Protein 1V03 (pdb70)

Foldseek 3Di:
DDFDDPVLFDFQVLDDPLFFEAAEDECLWAAACQPPLQFAAFLQNVQLVPPLVLFVVSDGSNCWLNCLVVVLVLLVLCLLLLGQAYEYEQQQRLQVVLLAVVSDGRVVSLVSVVVSLVSNVVSNYAYAYEHDELGHRVNCCVVPNALLDLVNQVSLLRSLVVVCVSPLVRHQHYAHYEALVCSLQVCDALLSFPVREHDPVRDTDHNPGAQAFRSQSSLVSSLLSLLVNLVVCVVPRNPDRHWYYHEHEFAQEAQLDPDVQSVLLSVLLRLSGVQQRQVCQAQQDRDPLLCVQSPPSHDHDDPVSSVSSHNSGQEYAYAYFYYFYWYAADDDPPDDDRHNSCSSRTDTHQAGPVRDGCAPALADDDRGQHLVSVLVVLVCCVPPRPLHAYENAEYWFWHFCPPPQPPVNVQASPSGLSSVSSNVSSVSVNVVVPRNYRYYHYPHCWQTQPGSNGNRIGTHCWYQDPVPSRDTHGGVSSVVSSVSSVD

Secondary structure (DSSP, 8-state):
-PPPPGGGS--GGGS-TT-EEEEE--HHHH---TT-TTPPPBHHHHHHHH-GGGSTTS--SSSTT-HHHHHHHHHHHHHHHT-SEEEEE--HHHHSTTSSGGG---HHHHHHHHHHHHHHHHTT-EEEEEEESS--BHHHHHHH-GGGSTTHHHHHHHHHHHHHHHHTTT--EEEEEE-HHHHHHHHTTS--STT-B--TTS-SSB--S-TTTHHHHHHHHHHHHHHHHHHHHHHHT-TTT-EEEEEEE--EEEESSSSHHHHHHHHHHHIIIIIHHHHHHHHSS--HHHHHHHGGGSPPPPHHHHHHHTT--SEEEEE---EEEEEE----TT----SGGGGG-EEEESB-TTS-BSS-B-SSSS-B--THHHHHHHHHHHHTS----EEEEE----EE-SS---HHHHH--HHHHHHHHHHHHHHHHHHHTT--EEEEEEE-SB----GGGTTSEE--SEEEEGGGTTEEEE-HHHHHHHHHTT-

Nearest PDB structures (foldseek):
  1v03-assembly1_A-2  TM=1.002E+00  e=3.055E-103  Sorghum bicolor
  1v02-assembly3_E  TM=1.001E+00  e=3.253E-98  Sorghum bicolor
  1v02-assembly1_A  TM=1.002E+00  e=2.982E-97  Sorghum bicolor
  3ais-assembly1_A  TM=9.894E-01  e=2.442E-75  Triticum aestivum
  3aiu-assembly1_A  TM=9.871E-01  e=5.605E-75  Secale cereale

Structure (mmCIF, N/CA/C/O backbone):
data_1V03
#
_entry.id   1V03
#
_cell.length_a   195.490
_cell.length_b   195.490
_cell.length_c   195.490
_cell.angle_alpha   90.00
_cell.angle_beta   90.00
_cell.angle_gamma   90.00
#
_symmetry.space_group_name_H-M   'P 41 3 2'
#
loop_
_entity.id
_entity.type
_entity.pdbx_description
1 polymer DHURRINASE
2 non-polymer beta-D-glucopyranose
3 non-polymer ACETONITRILE
4 non-polymer PHENOL
5 water water
#
loop_
_atom_site.group_PDB
_atom_site.id
_atom_site.type_symbol
_atom_site.label_atom_id
_atom_site.label_alt_id
_atom_site.label_comp_id
_atom_site.label_asym_id
_atom_site.label_entity_id
_atom_site.label_seq_id
_atom_site.pdbx_PDB_ins_code
_atom_site.Cartn_x
_atom_site.Cartn_y
_atom_site.Cartn_z
_atom_site.occupancy
_atom_site.B_iso_or_equiv
_atom_site.auth_seq_id
_atom_site.auth_comp_id
_atom_site.auth_asym_id
_atom_site.auth_atom_id
_atom_site.pdbx_PDB_model_num
ATOM 1 N N . ILE A 1 62 ? 38.724 73.722 86.761 1.00 41.69 11 ILE A N 1
ATOM 2 C CA . ILE A 1 62 ? 39.926 73.017 86.196 1.00 41.87 11 ILE A CA 1
ATOM 3 C C . ILE A 1 62 ? 40.501 73.694 84.940 1.00 38.57 11 ILE A C 1
ATOM 4 O O . ILE A 1 62 ? 39.782 74.074 84.018 1.00 37.54 11 ILE A O 1
ATOM 9 N N . HIS A 1 63 ? 41.813 73.813 84.891 1.00 35.72 12 HIS A N 1
ATOM 10 C CA . HIS A 1 63 ? 42.408 74.559 83.792 1.00 33.69 12 HIS A CA 1
ATOM 11 C C . HIS A 1 63 ? 42.759 73.669 82.614 1.00 30.39 12 HIS A C 1
ATOM 12 O O . HIS A 1 63 ? 43.552 72.738 82.740 1.00 27.40 12 HIS A O 1
ATOM 19 N N . ARG A 1 64 ? 42.105 73.945 81.488 1.00 26.89 13 ARG A N 1
ATOM 20 C CA . ARG A 1 64 ? 42.186 73.124 80.284 1.00 27.81 13 ARG A CA 1
ATOM 21 C C . ARG A 1 64 ? 43.308 73.595 79.351 1.00 26.83 13 ARG A C 1
ATOM 22 O O . ARG A 1 64 ? 43.776 74.722 79.456 1.00 25.82 13 ARG A O 1
ATOM 30 N N . LEU A 1 65 ? 43.751 72.725 78.458 1.00 26.51 14 LEU A N 1
ATOM 31 C CA . LEU A 1 65 ? 44.725 73.128 77.448 1.00 26.43 14 LEU A CA 1
ATOM 32 C C . LEU A 1 65 ? 44.070 74.148 76.504 1.00 26.82 14 LEU A C 1
ATOM 33 O O . LEU A 1 65 ? 42.878 74.077 76.241 1.00 26.46 14 LEU A O 1
ATOM 38 N N . SER A 1 66 ? 44.840 75.102 76.016 1.00 27.30 15 SER A N 1
ATOM 39 C CA . SER A 1 66 ? 44.332 75.997 74.966 1.00 28.69 15 SER A CA 1
ATOM 40 C C . SER A 1 66 ? 43.982 75.200 73.708 1.00 27.83 15 SER A C 1
ATOM 41 O O . SER A 1 66 ? 44.536 74.132 73.480 1.00 27.83 15 SER A O 1
ATOM 44 N N . PRO A 1 67 ? 43.044 75.688 72.896 1.00 27.55 16 PRO A N 1
ATOM 45 C CA . PRO A 1 67 ? 42.544 74.895 71.772 1.00 27.45 16 PRO A CA 1
ATOM 46 C C . PRO A 1 67 ? 43.654 74.416 70.809 1.00 26.39 16 PRO A C 1
ATOM 47 O O . PRO A 1 67 ? 43.559 73.314 70.267 1.00 27.92 16 PRO A O 1
ATOM 51 N N . TRP A 1 68 ? 44.683 75.225 70.613 1.00 26.10 17 TRP A N 1
ATOM 52 C CA . TRP A 1 68 ? 45.741 74.875 69.655 1.00 27.00 17 TRP A CA 1
ATOM 53 C C . TRP A 1 68 ? 46.758 73.913 70.278 1.00 27.74 17 TRP A C 1
ATOM 54 O O . TRP A 1 68 ? 47.611 73.356 69.569 1.00 27.23 17 TRP A O 1
ATOM 65 N N . GLU A 1 69 ? 46.679 73.736 71.593 1.00 27.67 18 GLU A N 1
ATOM 66 C CA . GLU A 1 69 ? 47.516 72.753 72.289 1.00 29.85 18 GLU A CA 1
ATOM 67 C C . GLU A 1 69 ? 46.823 71.387 72.489 1.00 28.44 18 GLU A C 1
ATOM 68 O O . GLU A 1 69 ? 47.410 70.456 73.067 1.00 27.19 18 GLU A O 1
ATOM 74 N N . ILE A 1 70 ? 45.594 71.248 72.007 1.00 26.63 19 ILE A N 1
ATOM 75 C CA . ILE A 1 70 ? 44.846 69.995 72.158 1.00 27.58 19 ILE A CA 1
ATOM 76 C C . ILE A 1 70 ? 45.307 69.059 71.074 1.00 27.35 19 ILE A C 1
ATOM 77 O O . ILE A 1 70 ? 45.300 69.456 69.922 1.00 25.99 19 ILE A O 1
ATOM 82 N N . PRO A 1 71 ? 45.699 67.828 71.407 1.00 27.76 20 PRO A N 1
ATOM 83 C CA . PRO A 1 71 ? 46.241 66.899 70.412 1.00 26.50 20 PRO A CA 1
ATOM 84 C C . PRO A 1 71 ? 45.297 66.591 69.275 1.00 28.09 20 PRO A C 1
ATOM 85 O O . PRO A 1 71 ? 44.086 66.473 69.491 1.00 26.94 20 PRO A O 1
ATOM 89 N N . ARG A 1 72 ? 45.854 66.409 68.077 1.00 27.44 21 ARG A N 1
ATOM 90 C CA . ARG A 1 72 ? 45.068 65.996 66.921 1.00 28.32 21 ARG A CA 1
ATOM 91 C C . ARG A 1 72 ? 45.641 64.667 66.493 1.00 26.95 21 ARG A C 1
ATOM 92 O O . ARG A 1 72 ? 46.801 64.369 66.799 1.00 25.84 21 ARG A O 1
ATOM 100 N N . ARG A 1 73 ? 44.864 63.855 65.789 1.00 26.75 22 ARG A N 1
ATOM 101 C CA . ARG A 1 73 ? 45.329 62.513 65.467 1.00 29.79 22 ARG A CA 1
ATOM 102 C C . ARG A 1 73 ? 46.637 62.503 64.653 1.00 32.73 22 ARG A C 1
ATOM 103 O O . ARG A 1 73 ? 47.497 61.615 64.809 1.00 32.95 22 ARG A O 1
ATOM 111 N N . ASP A 1 74 ? 46.806 63.463 63.767 1.00 34.57 23 ASP A N 1
ATOM 112 C CA . ASP A 1 74 ? 48.023 63.365 62.970 1.00 37.68 23 ASP A CA 1
ATOM 113 C C . ASP A 1 74 ? 49.255 63.975 63.664 1.00 35.03 23 ASP A C 1
ATOM 114 O O . ASP A 1 74 ? 50.301 64.100 63.042 1.00 35.91 23 ASP A O 1
ATOM 119 N N . TRP A 1 75 ? 49.132 64.329 64.955 1.00 30.92 24 TRP A N 1
ATOM 120 C CA . TRP A 1 75 ? 50.319 64.508 65.799 1.00 28.93 24 TRP A CA 1
ATOM 121 C C . TRP A 1 75 ? 51.086 63.186 65.842 1.00 28.21 24 TRP A C 1
ATOM 122 O O . TRP A 1 75 ? 52.296 63.169 66.099 1.00 29.69 24 TRP A O 1
ATOM 133 N N . PHE A 1 76 ? 50.379 62.082 65.607 1.00 27.60 25 PHE A N 1
ATOM 134 C CA . PHE A 1 76 ? 50.938 60.735 65.755 1.00 28.12 25 PHE A CA 1
ATOM 135 C C . PHE A 1 76 ? 51.009 60.070 64.408 1.00 30.72 25 PHE A C 1
ATOM 136 O O . PHE A 1 76 ? 50.170 60.340 63.562 1.00 29.32 25 PHE A O 1
ATOM 144 N N . PRO A 1 77 ? 51.993 59.182 64.231 1.00 33.37 26 PRO A N 1
ATOM 145 C CA . PRO A 1 77 ? 52.165 58.421 62.986 1.00 35.11 26 PRO A CA 1
ATOM 146 C C . PRO A 1 77 ? 50.905 57.741 62.524 1.00 36.92 26 PRO A C 1
ATOM 147 O O . PRO A 1 77 ? 50.084 57.340 63.348 1.00 36.53 26 PRO A O 1
ATOM 151 N N . PRO A 1 78 ? 50.770 57.603 61.203 1.00 38.25 27 PRO A N 1
ATOM 152 C CA . PRO A 1 78 ? 49.660 56.855 60.602 1.00 37.48 27 PRO A CA 1
ATOM 153 C C . PRO A 1 78 ? 49.516 55.465 61.185 1.00 36.57 27 PRO A C 1
ATOM 154 O O . PRO A 1 78 ? 48.385 55.043 61.437 1.00 36.00 27 PRO A O 1
ATOM 158 N N . SER A 1 79 ? 50.624 54.770 61.425 1.00 35.48 28 SER A N 1
ATOM 159 C CA . SER A 1 79 ? 50.545 53.416 61.982 1.00 34.13 28 SER A CA 1
ATOM 160 C C . SER A 1 79 ? 50.295 53.331 63.514 1.00 32.03 28 SER A C 1
ATOM 161 O O . SER A 1 79 ? 50.033 52.254 64.022 1.00 30.98 28 SER A O 1
ATOM 164 N N . PHE A 1 80 ? 50.379 54.449 64.227 1.00 31.29 29 PHE A N 1
ATOM 165 C CA . PHE A 1 80 ? 50.106 54.490 65.680 1.00 29.84 29 PHE A CA 1
ATOM 166 C C . PHE A 1 80 ? 48.735 53.901 66.065 1.00 30.45 29 PHE A C 1
ATOM 167 O O . PHE A 1 80 ? 47.747 54.089 65.342 1.00 31.06 29 PHE A O 1
ATOM 175 N N . LEU A 1 81 ? 48.658 53.188 67.192 1.00 29.59 30 LEU A N 1
ATOM 176 C CA . LEU A 1 81 ? 47.391 52.589 67.605 1.00 29.11 30 LEU A CA 1
ATOM 177 C C . LEU A 1 81 ? 46.728 53.359 68.734 1.00 28.88 30 LEU A C 1
ATOM 178 O O . LEU A 1 81 ? 47.381 53.743 69.704 1.00 27.23 30 LEU A O 1
ATOM 183 N N . PHE A 1 82 ? 45.413 53.556 68.623 1.00 27.35 31 PHE A N 1
ATOM 184 C CA . PHE A 1 82 ? 44.652 54.107 69.731 1.00 26.10 31 PHE A CA 1
ATOM 185 C C . PHE A 1 82 ? 43.643 53.065 70.168 1.00 25.43 31 PHE A C 1
ATOM 186 O O . PHE A 1 82 ? 43.006 52.431 69.338 1.00 26.58 31 PHE A O 1
ATOM 194 N N . GLY A 1 83 ? 43.533 52.828 71.473 1.00 24.24 32 GLY A N 1
ATOM 195 C CA . GLY A 1 83 ? 42.687 51.750 71.974 1.00 22.68 32 GLY A CA 1
ATOM 196 C C . GLY A 1 83 ? 42.205 52.017 73.388 1.00 20.98 32 GLY A C 1
ATOM 197 O O . GLY A 1 83 ? 42.340 53.119 73.897 1.00 22.85 32 GLY A O 1
ATOM 198 N N . ALA A 1 84 ? 41.659 50.999 74.024 1.00 21.76 33 ALA A N 1
ATOM 199 C CA . ALA A 1 84 ? 41.249 51.073 75.415 1.00 21.59 33 ALA A CA 1
ATOM 200 C C . ALA A 1 84 ? 41.480 49.688 75.960 1.00 20.76 33 ALA A C 1
ATOM 201 O O . ALA A 1 84 ? 41.720 48.768 75.206 1.00 22.23 33 ALA A O 1
ATOM 203 N N . ALA A 1 85 ? 41.380 49.540 77.272 1.00 21.81 34 ALA A N 1
ATOM 204 C CA . ALA A 1 85 ? 41.766 48.306 77.914 1.00 21.04 34 ALA A CA 1
ATOM 205 C C . ALA A 1 85 ? 40.816 47.956 79.051 1.00 21.00 34 ALA A C 1
ATOM 206 O O . ALA A 1 85 ? 40.291 48.844 79.707 1.00 21.26 34 ALA A O 1
ATOM 208 N N . THR A 1 86 ? 40.687 46.654 79.326 1.00 21.31 35 THR A N 1
ATOM 209 C CA . THR A 1 86 ? 39.952 46.131 80.478 1.00 21.51 35 THR A CA 1
ATOM 210 C C . THR A 1 86 ? 40.707 44.894 80.984 1.00 22.68 35 THR A C 1
ATOM 211 O O . THR A 1 86 ? 41.748 44.536 80.433 1.00 22.78 35 THR A O 1
ATOM 215 N N . SER A 1 87 ? 40.182 44.264 82.034 1.00 22.53 36 SER A N 1
ATOM 216 C CA . SER A 1 87 ? 40.654 42.955 82.468 1.00 22.84 36 SER A CA 1
ATOM 217 C C . SER A 1 87 ? 39.473 42.054 82.837 1.00 24.05 36 SER A C 1
ATOM 218 O O . SER A 1 87 ? 38.398 42.543 83.226 1.00 23.39 36 SER A O 1
ATOM 221 N N . ALA A 1 88 ? 39.690 40.748 82.753 1.00 23.32 37 ALA A N 1
ATOM 222 C CA . ALA A 1 88 ? 38.621 39.772 82.970 1.00 23.73 37 ALA A CA 1
ATOM 223 C C . ALA A 1 88 ? 37.820 39.939 84.269 1.00 24.09 37 ALA A C 1
ATOM 224 O O . ALA A 1 88 ? 36.597 40.109 84.226 1.00 26.12 37 ALA A O 1
ATOM 226 N N . TYR A 1 89 ? 38.465 39.873 85.420 1.00 22.47 38 TYR A N 1
ATOM 227 C CA . TYR A 1 89 ? 37.698 39.953 86.631 1.00 23.70 38 TYR A CA 1
ATOM 228 C C . TYR A 1 89 ? 36.967 41.309 86.744 1.00 24.38 38 TYR A C 1
ATOM 229 O O . TYR A 1 89 ? 35.881 41.415 87.339 1.00 23.82 38 TYR A O 1
ATOM 238 N N . GLN A 1 90 ? 37.570 42.367 86.209 1.00 23.50 39 GLN A N 1
ATOM 239 C CA . GLN A 1 90 ? 36.984 43.693 86.420 1.00 21.60 39 GLN A CA 1
ATOM 240 C C . GLN A 1 90 ? 35.736 43.935 85.560 1.00 21.71 39 GLN A C 1
ATOM 241 O O . GLN A 1 90 ? 34.962 44.819 85.874 1.00 24.29 39 GLN A O 1
ATOM 247 N N . ILE A 1 91 ? 35.591 43.234 84.438 1.00 22.68 40 ILE A N 1
ATOM 248 C CA . ILE A 1 91 ? 34.428 43.482 83.571 1.00 24.51 40 ILE A CA 1
ATOM 249 C C . ILE A 1 91 ? 33.466 42.298 83.306 1.00 26.55 40 ILE A C 1
ATOM 250 O O . ILE A 1 91 ? 32.278 42.538 83.019 1.00 28.53 40 ILE A O 1
ATOM 255 N N . GLU A 1 92 ? 33.957 41.055 83.369 1.00 25.88 41 GLU A N 1
ATOM 256 C CA . GLU A 1 92 ? 33.232 39.893 82.799 1.00 27.19 41 GLU A CA 1
ATOM 257 C C . GLU A 1 92 ? 31.951 39.513 83.541 1.00 27.46 41 GLU A C 1
ATOM 258 O O . GLU A 1 92 ? 30.922 39.248 82.914 1.00 30.52 41 GLU A O 1
ATOM 264 N N . GLY A 1 93 ? 32.028 39.493 84.867 1.00 28.17 42 GLY A N 1
ATOM 265 C CA . GLY A 1 93 ? 31.005 38.910 85.710 1.00 29.18 42 GLY A CA 1
ATOM 266 C C . GLY A 1 93 ? 30.820 37.437 85.383 1.00 30.56 42 GLY A C 1
ATOM 267 O O . GLY A 1 93 ? 31.766 36.767 84.948 1.00 29.45 42 GLY A O 1
ATOM 268 N N . ALA A 1 94 ? 29.599 36.919 85.565 1.00 29.98 43 ALA A N 1
ATOM 269 C CA . ALA A 1 94 ? 29.352 35.503 85.228 1.00 29.14 43 ALA A CA 1
ATOM 270 C C . ALA A 1 94 ? 30.415 34.650 85.892 1.00 28.09 43 ALA A C 1
ATOM 271 O O . ALA A 1 94 ? 31.055 33.846 85.234 1.00 29.10 43 ALA A O 1
ATOM 273 N N . TRP A 1 95 ? 30.563 34.815 87.204 1.00 30.24 44 TRP A N 1
ATOM 274 C CA . TRP A 1 95 ? 31.712 34.313 87.942 1.00 31.78 44 TRP A CA 1
ATOM 275 C C . TRP A 1 95 ? 31.614 32.814 88.222 1.00 33.89 44 TRP A C 1
ATOM 276 O O . TRP A 1 95 ? 32.636 32.163 88.492 1.00 32.10 44 TRP A O 1
ATOM 287 N N . ASN A 1 96 ? 30.386 32.286 88.163 1.00 34.49 45 ASN A N 1
ATOM 288 C CA . ASN A 1 96 ? 30.102 30.869 88.418 1.00 35.98 45 ASN A CA 1
ATOM 289 C C . ASN A 1 96 ? 29.344 30.232 87.251 1.00 37.35 45 ASN A C 1
ATOM 290 O O . ASN A 1 96 ? 28.629 29.258 87.443 1.00 36.34 45 ASN A O 1
ATOM 295 N N . GLU A 1 97 ? 29.498 30.776 86.044 1.00 38.20 46 GLU A N 1
ATOM 296 C CA . GLU A 1 97 ? 28.709 30.315 84.902 1.00 38.56 46 GLU A CA 1
ATOM 297 C C . GLU A 1 97 ? 29.532 29.555 83.887 1.00 39.20 46 GLU A C 1
ATOM 298 O O . GLU A 1 97 ? 30.750 29.732 83.797 1.00 38.43 46 GLU A O 1
ATOM 304 N N . ASP A 1 98 ? 28.842 28.694 83.140 1.00 38.41 47 ASP A N 1
ATOM 305 C CA . ASP A 1 98 ? 29.413 27.913 82.045 1.00 38.67 47 ASP A CA 1
ATOM 306 C C . ASP A 1 98 ? 30.673 27.125 82.412 1.00 37.75 47 ASP A C 1
ATOM 307 O O . ASP A 1 98 ? 31.580 26.997 81.602 1.00 38.45 47 ASP A O 1
ATOM 312 N N . GLY A 1 99 ? 30.728 26.608 83.632 1.00 36.57 48 GLY A N 1
ATOM 313 C CA . GLY A 1 99 ? 31.841 25.756 84.013 1.00 35.92 48 GLY A CA 1
ATOM 314 C C . GLY A 1 99 ? 33.058 26.461 84.600 1.00 35.49 48 GLY A C 1
ATOM 315 O O . GLY A 1 99 ? 34.007 25.797 85.026 1.00 33.94 48 GLY A O 1
ATOM 316 N N . LYS A 1 100 ? 33.030 27.797 84.652 1.00 34.27 49 LYS A N 1
ATOM 317 C CA . LYS A 1 100 ? 34.156 28.559 85.187 1.00 32.39 49 LYS A CA 1
ATOM 318 C C . LYS A 1 100 ? 34.481 28.257 86.631 1.00 31.65 49 LYS A C 1
ATOM 319 O O . LYS A 1 100 ? 33.602 28.352 87.487 1.00 31.70 49 LYS A O 1
ATOM 325 N N . GLY A 1 101 ? 35.760 27.985 86.932 1.00 29.83 50 GLY A N 1
ATOM 326 C CA . GLY A 1 101 ? 36.181 27.787 88.315 1.00 28.28 50 GLY A CA 1
ATOM 327 C C . GLY A 1 101 ? 36.398 29.096 89.064 1.00 27.48 50 GLY A C 1
ATOM 328 O O . GLY A 1 101 ? 36.481 30.129 88.469 1.00 27.90 50 GLY A O 1
ATOM 329 N N . PRO A 1 102 ? 36.451 29.056 90.380 1.00 27.12 51 PRO A N 1
ATOM 330 C CA . PRO A 1 102 ? 36.666 30.264 91.168 1.00 27.55 51 PRO A CA 1
ATOM 331 C C . PRO A 1 102 ? 38.136 30.752 91.058 1.00 29.14 51 PRO A C 1
ATOM 332 O O . PRO A 1 102 ? 39.054 29.917 90.994 1.00 27.89 51 PRO A O 1
ATOM 336 N N . SER A 1 103 ? 38.353 32.073 91.020 1.00 28.48 52 SER A N 1
ATOM 337 C CA . SER A 1 103 ? 39.706 32.605 91.064 1.00 26.54 52 SER A CA 1
ATOM 338 C C . SER A 1 103 ? 39.941 33.083 92.462 1.00 26.36 52 SER A C 1
ATOM 339 O O . SER A 1 103 ? 39.028 33.092 93.313 1.00 25.74 52 SER A O 1
ATOM 342 N N . THR A 1 104 ? 41.165 33.547 92.714 1.00 24.02 53 THR A N 1
ATOM 343 C CA . THR A 1 104 ? 41.446 34.166 93.988 1.00 21.08 53 THR A CA 1
ATOM 344 C C . THR A 1 104 ? 40.548 35.366 94.220 1.00 20.25 53 THR A C 1
ATOM 345 O O . THR A 1 104 ? 40.282 35.716 95.363 1.00 21.41 53 THR A O 1
ATOM 349 N N . TRP A 1 105 ? 40.149 36.046 93.160 1.00 21.41 54 TRP A N 1
ATOM 350 C CA . TRP A 1 105 ? 39.326 37.259 93.356 1.00 22.88 54 TRP A CA 1
ATOM 351 C C . TRP A 1 105 ? 37.857 36.901 93.783 1.00 22.56 54 TRP A C 1
ATOM 352 O O . TRP A 1 105 ? 37.278 37.495 94.688 1.00 23.80 54 TRP A O 1
ATOM 363 N N . ASP A 1 106 ? 37.289 35.891 93.164 1.00 24.36 55 ASP A N 1
ATOM 364 C CA . ASP A 1 106 ? 36.055 35.280 93.747 1.00 25.77 55 ASP A CA 1
ATOM 365 C C . ASP A 1 106 ? 36.159 34.972 95.232 1.00 26.33 55 ASP A C 1
ATOM 366 O O . ASP A 1 106 ? 35.316 35.400 96.066 1.00 25.29 55 ASP A O 1
ATOM 371 N N . HIS A 1 107 ? 37.223 34.229 95.565 1.00 26.98 56 HIS A N 1
ATOM 372 C CA . HIS A 1 107 ? 37.419 33.723 96.907 1.00 26.79 56 HIS A CA 1
ATOM 373 C C . HIS A 1 107 ? 37.583 34.861 97.874 1.00 26.60 56 HIS A C 1
ATOM 374 O O . HIS A 1 107 ? 37.059 34.849 98.995 1.00 24.79 56 HIS A O 1
ATOM 381 N N . PHE A 1 108 ? 38.336 35.873 97.451 1.00 24.69 57 PHE A N 1
ATOM 382 C CA . PHE A 1 108 ? 38.604 36.995 98.319 1.00 23.96 57 PHE A CA 1
ATOM 383 C C . PHE A 1 108 ? 37.307 37.801 98.574 1.00 23.96 57 PHE A C 1
ATOM 384 O O . PHE A 1 108 ? 36.987 38.175 99.729 1.00 24.89 57 PHE A O 1
ATOM 392 N N . CYS A 1 109 ? 36.578 38.098 97.511 1.00 23.67 58 CYS A N 1
ATOM 393 C CA . CYS A 1 109 ? 35.372 38.915 97.691 1.00 26.39 58 CYS A CA 1
ATOM 394 C C . CYS A 1 109 ? 34.336 38.125 98.491 1.00 25.63 58 CYS A C 1
ATOM 395 O O . CYS A 1 109 ? 33.664 38.668 99.336 1.00 25.26 58 CYS A O 1
ATOM 398 N N . HIS A 1 110 ? 34.242 36.832 98.237 1.00 27.29 59 HIS A N 1
ATOM 399 C CA . HIS A 1 110 ? 33.217 36.037 98.932 1.00 27.19 59 HIS A CA 1
ATOM 400 C C . HIS A 1 110 ? 33.526 35.721 100.407 1.00 30.19 59 HIS A C 1
ATOM 401 O O . HIS A 1 110 ? 32.593 35.515 101.201 1.00 30.69 59 HIS A O 1
ATOM 408 N N . ASN A 1 111 ? 34.811 35.726 100.783 1.00 28.26 60 ASN A N 1
ATOM 409 C CA . ASN A 1 111 ? 35.216 35.445 102.159 1.00 28.54 60 ASN A CA 1
ATOM 410 C C . ASN A 1 111 ? 35.587 36.663 102.981 1.00 28.81 60 ASN A C 1
ATOM 411 O O . ASN A 1 111 ? 35.486 36.665 104.225 1.00 27.86 60 ASN A O 1
ATOM 416 N N . PHE A 1 112 ? 35.993 37.731 102.292 1.00 27.03 61 PHE A N 1
ATOM 417 C CA . PHE A 1 112 ? 36.427 38.935 102.970 1.00 27.40 61 PHE A CA 1
ATOM 418 C C . PHE A 1 112 ? 35.755 40.179 102.391 1.00 29.04 61 PHE A C 1
ATOM 419 O O . PHE A 1 112 ? 36.421 41.147 102.006 1.00 29.07 61 PHE A O 1
ATOM 427 N N . PRO A 1 113 ? 34.421 40.173 102.340 1.00 29.03 62 PRO A N 1
ATOM 428 C CA . PRO A 1 113 ? 33.701 41.291 101.725 1.00 26.28 62 PRO A CA 1
ATOM 429 C C . PRO A 1 113 ? 34.013 42.567 102.447 1.00 26.06 62 PRO A C 1
ATOM 430 O O . PRO A 1 113 ? 34.022 43.641 101.815 1.00 29.70 62 PRO A O 1
ATOM 434 N N . GLU A 1 114 ? 34.265 42.505 103.743 1.00 23.69 63 GLU A N 1
ATOM 435 C CA . GLU A 1 114 ? 34.566 43.713 104.468 1.00 25.11 63 GLU A CA 1
ATOM 436 C C . GLU A 1 114 ? 35.894 44.387 103.985 1.00 24.84 63 GLU A C 1
ATOM 437 O O . GLU A 1 114 ? 36.217 45.494 104.410 1.00 24.64 63 GLU A O 1
ATOM 443 N N . TRP A 1 115 ? 36.650 43.704 103.134 1.00 25.01 64 TRP A N 1
ATOM 444 C CA . TRP A 1 115 ? 37.942 44.266 102.681 1.00 25.92 64 TRP A CA 1
ATOM 445 C C . TRP A 1 115 ? 37.780 44.947 101.329 1.00 26.00 64 TRP A C 1
ATOM 446 O O . TRP A 1 115 ? 38.770 45.365 100.712 1.00 25.34 64 TRP A O 1
ATOM 457 N N . ILE A 1 116 ? 36.524 45.048 100.868 1.00 24.91 65 ILE A N 1
ATOM 458 C CA . ILE A 1 116 ? 36.191 45.880 99.708 1.00 25.94 65 ILE A CA 1
ATOM 459 C C . ILE A 1 116 ? 35.414 47.058 100.274 1.00 27.58 65 ILE A C 1
ATOM 460 O O . ILE A 1 116 ? 34.469 46.856 101.053 1.00 27.44 65 ILE A O 1
ATOM 465 N N . VAL A 1 117 ? 35.793 48.281 99.909 1.00 24.71 66 VAL A N 1
ATOM 466 C CA . VAL A 1 117 ? 35.339 49.433 100.652 1.00 26.57 66 VAL A CA 1
ATOM 467 C C . VAL A 1 117 ? 33.801 49.576 100.668 1.00 26.79 66 VAL A C 1
ATOM 468 O O . VAL A 1 117 ? 33.241 50.067 101.653 1.00 26.73 66 VAL A O 1
ATOM 472 N N . ASP A 1 118 ? 33.144 49.130 99.602 1.00 24.94 67 ASP A N 1
ATOM 473 C CA . ASP A 1 118 ? 31.705 49.223 99.513 1.00 27.34 67 ASP A CA 1
ATOM 474 C C . ASP A 1 118 ? 31.090 47.819 99.559 1.00 27.15 67 ASP A C 1
ATOM 475 O O . ASP A 1 118 ? 29.983 47.616 99.074 1.00 26.65 67 ASP A O 1
ATOM 480 N N . ARG A 1 119 ? 31.844 46.844 100.079 1.00 27.38 68 ARG A N 1
ATOM 481 C CA . ARG A 1 119 ? 31.333 45.497 100.268 1.00 28.35 68 ARG A CA 1
ATOM 482 C C . ARG A 1 119 ? 30.795 44.964 98.972 1.00 28.39 68 ARG A C 1
ATOM 483 O O . ARG A 1 119 ? 29.807 44.234 98.979 1.00 30.57 68 ARG A O 1
ATOM 484 N N . SER A 1 120 ? 31.416 45.315 97.844 1.00 27.50 69 SER A N 1
ATOM 485 C CA . SER A 1 120 ? 30.965 44.806 96.533 1.00 23.98 69 SER A CA 1
ATOM 486 C C . SER A 1 120 ? 31.850 43.728 95.956 1.00 25.02 69 SER A C 1
ATOM 487 O O . SER A 1 120 ? 32.849 43.359 96.568 1.00 26.38 69 SER A O 1
ATOM 490 N N . ASN A 1 121 ? 31.515 43.214 94.773 1.00 23.12 70 ASN A N 1
ATOM 491 C CA . ASN A 1 121 ? 32.356 42.196 94.148 1.00 25.78 70 ASN A CA 1
ATOM 492 C C . ASN A 1 121 ? 32.224 42.195 92.653 1.00 24.34 70 ASN A C 1
ATOM 493 O O . ASN A 1 121 ? 31.463 42.971 92.111 1.00 26.35 70 ASN A O 1
ATOM 498 N N . GLY A 1 122 ? 32.932 41.281 91.992 1.00 23.60 71 GLY A N 1
ATOM 499 C CA . GLY A 1 122 ? 32.858 41.126 90.542 1.00 22.56 71 GLY A CA 1
ATOM 500 C C . GLY A 1 122 ? 31.910 40.006 90.064 1.00 24.93 71 GLY A C 1
ATOM 501 O O . GLY A 1 122 ? 32.055 39.499 88.933 1.00 24.30 71 GLY A O 1
ATOM 502 N N . ASP A 1 123 ? 30.920 39.626 90.891 1.00 25.91 72 ASP A N 1
ATOM 503 C CA . ASP A 1 123 ? 30.000 38.564 90.423 1.00 28.55 72 ASP A CA 1
ATOM 504 C C . ASP A 1 123 ? 29.391 38.913 89.062 1.00 26.53 72 ASP A C 1
ATOM 505 O O . ASP A 1 123 ? 29.236 38.034 88.200 1.00 26.83 72 ASP A O 1
ATOM 510 N N . VAL A 1 124 ? 29.050 40.198 88.877 1.00 25.94 73 VAL A N 1
ATOM 511 C CA . VAL A 1 124 ? 28.484 40.693 87.612 1.00 25.63 73 VAL A CA 1
ATOM 512 C C . VAL A 1 124 ? 29.411 41.693 86.876 1.00 24.78 73 VAL A C 1
ATOM 513 O O . VAL A 1 124 ? 29.565 41.659 85.639 1.00 23.57 73 VAL A O 1
ATOM 517 N N . ALA A 1 125 ? 29.964 42.617 87.659 1.00 26.10 74 ALA A N 1
ATOM 518 C CA . ALA A 1 125 ? 30.895 43.612 87.127 1.00 27.88 74 ALA A CA 1
ATOM 519 C C . ALA A 1 125 ? 30.222 44.407 86.022 1.00 27.22 74 ALA A C 1
ATOM 520 O O . ALA A 1 125 ? 29.196 45.051 86.254 1.00 29.88 74 ALA A O 1
ATOM 522 N N . ALA A 1 126 ? 30.785 44.378 84.822 1.00 27.32 75 ALA A N 1
ATOM 523 C CA . ALA A 1 126 ? 30.187 45.102 83.725 1.00 28.15 75 ALA A CA 1
ATOM 524 C C . ALA A 1 126 ? 29.371 44.144 82.890 1.00 28.79 75 ALA A C 1
ATOM 525 O O . ALA A 1 126 ? 28.953 44.484 81.787 1.00 27.10 75 ALA A O 1
ATOM 527 N N . ASP A 1 127 ? 29.197 42.925 83.401 1.00 30.53 76 ASP A N 1
ATOM 528 C CA . ASP A 1 127 ? 28.387 41.928 82.705 1.00 31.20 76 ASP A CA 1
ATOM 529 C C . ASP A 1 127 ? 28.884 41.688 81.275 1.00 30.61 76 ASP A C 1
ATOM 530 O O . ASP A 1 127 ? 28.116 41.278 80.407 1.00 30.01 76 ASP A O 1
ATOM 535 N N . SER A 1 128 ? 30.182 41.892 81.034 1.00 30.01 77 SER A N 1
ATOM 536 C CA . SER A 1 128 ? 30.772 41.690 79.681 1.00 27.75 77 SER A CA 1
ATOM 537 C C . SER A 1 128 ? 30.832 40.257 79.154 1.00 27.60 77 SER A C 1
ATOM 538 O O . SER A 1 128 ? 31.026 40.030 77.963 1.00 25.71 77 SER A O 1
ATOM 541 N N . TYR A 1 129 ? 30.709 39.267 80.019 1.00 28.97 78 TYR A N 1
ATOM 542 C CA . TYR A 1 129 ? 30.605 37.918 79.481 1.00 31.90 78 TYR A CA 1
ATOM 543 C C . TYR A 1 129 ? 29.340 37.875 78.570 1.00 33.58 78 TYR A C 1
ATOM 544 O O . TYR A 1 129 ? 29.361 37.407 77.418 1.00 32.18 78 TYR A O 1
ATOM 553 N N . HIS A 1 130 ? 28.249 38.435 79.080 1.00 34.06 79 HIS A N 1
ATOM 554 C CA . HIS A 1 130 ? 27.018 38.511 78.283 1.00 36.21 79 HIS A CA 1
ATOM 555 C C . HIS A 1 130 ? 26.950 39.678 77.324 1.00 36.86 79 HIS A C 1
ATOM 556 O O . HIS A 1 130 ? 26.484 39.514 76.203 1.00 38.76 79 HIS A O 1
ATOM 563 N N . MET A 1 131 ? 27.442 40.848 77.745 1.00 36.95 80 MET A N 1
ATOM 564 C CA . MET A 1 131 ? 27.286 42.065 76.937 1.00 36.20 80 MET A CA 1
ATOM 565 C C . MET A 1 131 ? 28.492 42.430 76.065 1.00 36.16 80 MET A C 1
ATOM 566 O O . MET A 1 131 ? 28.656 43.587 75.671 1.00 36.71 80 MET A O 1
ATOM 571 N N . TYR A 1 132 ? 29.341 41.459 75.758 1.00 36.78 81 TYR A N 1
ATOM 572 C CA . TYR A 1 132 ? 30.593 41.755 75.037 1.00 36.02 81 TYR A CA 1
ATOM 573 C C . TYR A 1 132 ? 30.387 42.370 73.663 1.00 35.31 81 TYR A C 1
ATOM 574 O O . TYR A 1 132 ? 31.288 43.014 73.113 1.00 33.43 81 TYR A O 1
ATOM 583 N N . ALA A 1 133 ? 29.216 42.160 73.069 1.00 35.24 82 ALA A N 1
ATOM 584 C CA . ALA A 1 133 ? 28.990 42.684 71.716 1.00 33.77 82 ALA A CA 1
ATOM 585 C C . ALA A 1 133 ? 28.791 44.191 71.804 1.00 32.53 82 ALA A C 1
ATOM 586 O O . ALA A 1 133 ? 29.092 44.940 70.876 1.00 30.72 82 ALA A O 1
ATOM 588 N N . GLU A 1 134 ? 28.277 44.643 72.940 1.00 32.46 83 GLU A N 1
ATOM 589 C CA . GLU A 1 134 ? 28.170 46.078 73.149 1.00 32.60 83 GLU A CA 1
ATOM 590 C C . GLU A 1 134 ? 29.575 46.676 73.333 1.00 32.58 83 GLU A C 1
ATOM 591 O O . GLU A 1 134 ? 29.888 47.717 72.761 1.00 33.35 83 GLU A O 1
ATOM 597 N N . ASP A 1 135 ? 30.420 45.999 74.108 1.00 32.24 84 ASP A N 1
ATOM 598 C CA . ASP A 1 135 ? 31.820 46.421 74.217 1.00 32.62 84 ASP A CA 1
ATOM 599 C C . ASP A 1 135 ? 32.416 46.689 72.821 1.00 29.81 84 ASP A C 1
ATOM 600 O O . ASP A 1 135 ? 32.952 47.759 72.560 1.00 28.63 84 ASP A O 1
ATOM 605 N N . VAL A 1 136 ? 32.276 45.737 71.908 1.00 30.45 85 VAL A N 1
ATOM 606 C CA . VAL A 1 136 ? 32.882 45.872 70.578 1.00 30.17 85 VAL A CA 1
ATOM 607 C C . VAL A 1 136 ? 32.247 46.985 69.762 1.00 31.56 85 VAL A C 1
ATOM 608 O O . VAL A 1 136 ? 32.935 47.715 69.042 1.00 31.83 85 VAL A O 1
ATOM 612 N N . ARG A 1 137 ? 30.928 47.128 69.889 1.00 31.80 86 ARG A N 1
ATOM 613 C CA . ARG A 1 137 ? 30.234 48.212 69.205 1.00 32.81 86 ARG A CA 1
ATOM 614 C C . ARG A 1 137 ? 30.835 49.551 69.616 1.00 31.52 86 ARG A C 1
ATOM 615 O O . ARG A 1 137 ? 31.119 50.404 68.776 1.00 31.24 86 ARG A O 1
ATOM 623 N N . LEU A 1 138 ? 31.019 49.749 70.919 1.00 30.50 87 LEU A N 1
ATOM 624 C CA . LEU A 1 138 ? 31.521 51.032 71.363 1.00 30.33 87 LEU A CA 1
ATOM 625 C C . LEU A 1 138 ? 32.933 51.280 70.816 1.00 29.14 87 LEU A C 1
ATOM 626 O O . LEU A 1 138 ? 33.243 52.378 70.388 1.00 29.44 87 LEU A O 1
ATOM 631 N N . LEU A 1 139 ? 33.775 50.254 70.800 1.00 29.22 88 LEU A N 1
ATOM 632 C CA . LEU A 1 139 ? 35.143 50.422 70.284 1.00 29.62 88 LEU A CA 1
ATOM 633 C C . LEU A 1 139 ? 35.130 50.846 68.818 1.00 31.24 88 LEU A C 1
ATOM 634 O O . LEU A 1 139 ? 35.888 51.736 68.393 1.00 30.66 88 LEU A O 1
ATOM 639 N N . LYS A 1 140 ? 34.256 50.209 68.043 1.00 33.56 89 LYS A N 1
ATOM 640 C CA . LYS A 1 140 ? 34.118 50.548 66.625 1.00 34.73 89 LYS A CA 1
ATOM 641 C C . LYS A 1 140 ? 33.625 51.979 66.421 1.00 34.01 89 LYS A C 1
ATOM 642 O O . LYS A 1 140 ? 34.225 52.741 65.678 1.00 33.16 89 LYS A O 1
ATOM 648 N N . GLU A 1 141 ? 32.546 52.362 67.098 1.00 34.48 90 GLU A N 1
ATOM 649 C CA . GLU A 1 141 ? 32.029 53.725 66.938 1.00 34.61 90 GLU A CA 1
ATOM 650 C C . GLU A 1 141 ? 33.052 54.783 67.319 1.00 34.54 90 GLU A C 1
ATOM 651 O O . GLU A 1 141 ? 33.085 55.879 66.743 1.00 33.14 90 GLU A O 1
ATOM 657 N N . MET A 1 142 ? 33.897 54.467 68.296 1.00 33.47 91 MET A N 1
ATOM 658 C CA . MET A 1 142 ? 34.941 55.414 68.693 1.00 31.91 91 MET A CA 1
ATOM 659 C C . MET A 1 142 ? 36.110 55.460 67.713 1.00 31.91 91 MET A C 1
ATOM 660 O O . MET A 1 142 ? 36.962 56.341 67.795 1.00 32.54 91 MET A O 1
ATOM 665 N N . GLY A 1 143 ? 36.160 54.522 66.781 1.00 32.06 92 GLY A N 1
ATOM 666 C CA . GLY A 1 143 ? 37.254 54.509 65.825 1.00 32.21 92 GLY A CA 1
ATOM 667 C C . GLY A 1 143 ? 38.560 53.925 66.378 1.00 31.74 92 GLY A C 1
ATOM 668 O O . GLY A 1 143 ? 39.619 54.184 65.828 1.00 31.48 92 GLY A O 1
ATOM 669 N N . MET A 1 144 ? 38.487 53.144 67.454 1.00 31.63 93 MET A N 1
ATOM 670 C CA . MET A 1 144 ? 39.685 52.546 68.047 1.00 31.51 93 MET A CA 1
ATOM 671 C C . MET A 1 144 ? 40.339 51.547 67.085 1.00 32.95 93 MET A C 1
ATOM 672 O O . MET A 1 144 ? 39.634 50.809 66.389 1.00 33.08 93 MET A O 1
ATOM 677 N N . ASP A 1 145 ? 41.677 51.512 67.058 1.00 32.19 94 ASP A N 1
ATOM 678 C CA . ASP A 1 145 ? 42.434 50.517 66.280 1.00 32.10 94 ASP A CA 1
ATOM 679 C C . ASP A 1 145 ? 42.623 49.193 66.990 1.00 30.24 94 ASP A C 1
ATOM 680 O O . ASP A 1 145 ? 42.892 48.181 66.353 1.00 29.69 94 ASP A O 1
ATOM 685 N N . ALA A 1 146 ? 42.502 49.180 68.316 1.00 28.53 95 ALA A N 1
ATOM 686 C CA . ALA A 1 146 ? 42.921 48.014 69.061 1.00 26.55 95 ALA A CA 1
ATOM 687 C C . ALA A 1 146 ? 42.227 47.963 70.403 1.00 26.40 95 ALA A C 1
ATOM 688 O O . ALA A 1 146 ? 41.695 48.968 70.883 1.00 25.77 95 ALA A O 1
ATOM 690 N N . TYR A 1 147 ? 42.273 46.799 71.021 1.00 25.42 96 TYR A N 1
ATOM 691 C CA . TYR A 1 147 ? 41.603 46.593 72.277 1.00 26.58 96 TYR A CA 1
ATOM 692 C C . TYR A 1 147 ? 42.429 45.646 73.097 1.00 26.36 96 TYR A C 1
ATOM 693 O O . TYR A 1 147 ? 42.747 44.567 72.628 1.00 28.45 96 TYR A O 1
ATOM 702 N N . ARG A 1 148 ? 42.748 46.031 74.332 1.00 26.17 97 ARG A N 1
ATOM 703 C CA . ARG A 1 148 ? 43.419 45.131 75.260 1.00 26.16 97 ARG A CA 1
ATOM 704 C C . ARG A 1 148 ? 42.406 44.531 76.213 1.00 26.09 97 ARG A C 1
ATOM 705 O O . ARG A 1 148 ? 41.767 45.265 76.967 1.00 26.30 97 ARG A O 1
ATOM 713 N N . PHE A 1 149 ? 42.275 43.209 76.206 1.00 25.48 98 PHE A N 1
ATOM 714 C CA . PHE A 1 149 ? 41.473 42.531 77.201 1.00 26.84 98 PHE A CA 1
ATOM 715 C C . PHE A 1 149 ? 42.274 41.368 77.742 1.00 25.15 98 PHE A C 1
ATOM 716 O O . PHE A 1 149 ? 43.258 40.969 77.134 1.00 27.91 98 PHE A O 1
ATOM 724 N N . SER A 1 150 ? 41.880 40.844 78.889 1.00 26.17 99 SER A N 1
ATOM 725 C CA . SER A 1 150 ? 42.581 39.698 79.457 1.00 26.49 99 SER A CA 1
ATOM 726 C C . SER A 1 150 ? 41.731 38.423 79.427 1.00 27.63 99 SER A C 1
ATOM 727 O O . SER A 1 150 ? 40.492 38.487 79.375 1.00 26.57 99 SER A O 1
ATOM 730 N N . ILE A 1 151 ? 42.413 37.277 79.416 1.00 28.27 100 ILE A N 1
ATOM 731 C CA . ILE A 1 151 ? 41.778 35.960 79.554 1.00 28.94 100 ILE A CA 1
ATOM 732 C C . ILE A 1 151 ? 41.741 35.477 81.005 1.00 29.78 100 ILE A C 1
ATOM 733 O O . ILE A 1 151 ? 42.718 35.601 81.751 1.00 29.04 100 ILE A O 1
ATOM 738 N N . SER A 1 152 ? 40.579 34.962 81.414 1.00 28.73 101 SER A N 1
ATOM 739 C CA . SER A 1 152 ? 40.387 34.430 82.743 1.00 29.76 101 SER A CA 1
ATOM 740 C C . SER A 1 152 ? 40.898 32.997 82.850 1.00 32.21 101 SER A C 1
ATOM 741 O O . SER A 1 152 ? 40.285 32.057 82.327 1.00 32.09 101 SER A O 1
ATOM 744 N N . TRP A 1 153 ? 42.008 32.829 83.555 1.00 31.53 102 TRP A N 1
ATOM 745 C CA . TRP A 1 153 ? 42.624 31.521 83.703 1.00 31.77 102 TRP A CA 1
ATOM 746 C C . TRP A 1 153 ? 41.568 30.456 84.080 1.00 30.24 102 TRP A C 1
ATOM 747 O O . TRP A 1 153 ? 41.408 29.483 83.353 1.00 30.99 102 TRP A O 1
ATOM 758 N N . PRO A 1 154 ? 40.840 30.637 85.182 1.00 30.30 103 PRO A N 1
ATOM 759 C CA . PRO A 1 154 ? 39.880 29.617 85.631 1.00 29.54 103 PRO A CA 1
ATOM 760 C C . PRO A 1 154 ? 38.608 29.535 84.769 1.00 32.42 103 PRO A C 1
ATOM 761 O O . PRO A 1 154 ? 37.818 28.596 84.951 1.00 32.54 103 PRO A O 1
ATOM 765 N N . ARG A 1 155 ? 38.428 30.464 83.826 1.00 33.72 104 ARG A N 1
ATOM 766 C CA . ARG A 1 155 ? 37.368 30.307 82.832 1.00 34.30 104 ARG A CA 1
ATOM 767 C C . ARG A 1 155 ? 37.821 29.349 81.723 1.00 35.38 104 ARG A C 1
ATOM 768 O O . ARG A 1 155 ? 36.991 28.716 81.058 1.00 34.81 104 ARG A O 1
ATOM 776 N N . ILE A 1 156 ? 39.133 29.242 81.520 1.00 34.80 105 ILE A N 1
ATOM 777 C CA . ILE A 1 156 ? 39.670 28.327 80.513 1.00 35.03 105 ILE A CA 1
ATOM 778 C C . ILE A 1 156 ? 40.075 26.955 81.088 1.00 36.20 105 ILE A C 1
ATOM 779 O O . ILE A 1 156 ? 39.934 25.932 80.411 1.00 37.14 105 ILE A O 1
ATOM 784 N N . LEU A 1 157 ? 40.561 26.948 82.330 1.00 36.31 106 LEU A N 1
ATOM 785 C CA . LEU A 1 157 ? 40.957 25.743 83.047 1.00 35.70 106 LEU A CA 1
ATOM 786 C C . LEU A 1 157 ? 40.445 25.858 84.453 1.00 36.36 106 LEU A C 1
ATOM 787 O O . LEU A 1 157 ? 41.164 26.319 85.338 1.00 36.79 106 LEU A O 1
ATOM 792 N N . PRO A 1 158 ? 39.205 25.430 84.669 1.00 35.56 107 PRO A N 1
ATOM 793 C CA . PRO A 1 158 ? 38.515 25.647 85.942 1.00 35.49 107 PRO A CA 1
ATOM 794 C C . PRO A 1 158 ? 39.288 25.154 87.138 1.00 35.71 107 PRO A C 1
ATOM 795 O O . PRO A 1 158 ? 39.145 25.729 88.217 1.00 35.80 107 PRO A O 1
ATOM 799 N N . LYS A 1 159 ? 40.080 24.098 86.968 1.00 37.76 108 LYS A N 1
ATOM 800 C CA . LYS A 1 159 ? 40.889 23.596 88.076 1.00 39.49 108 LYS A CA 1
ATOM 801 C C . LYS A 1 159 ? 42.334 24.137 88.010 1.00 39.48 108 LYS A C 1
ATOM 802 O O . LYS A 1 159 ? 43.175 23.787 88.846 1.00 39.50 108 LYS A O 1
ATOM 808 N N . GLY A 1 160 ? 42.608 24.971 87.009 1.00 39.78 109 GLY A N 1
ATOM 809 C CA . GLY A 1 160 ? 43.909 25.618 86.862 1.00 39.44 109 GLY A CA 1
ATOM 810 C C . GLY A 1 160 ? 44.882 24.821 86.026 1.00 39.69 109 GLY A C 1
ATOM 811 O O . GLY A 1 160 ? 45.838 25.361 85.452 1.00 39.42 109 GLY A O 1
ATOM 812 N N . THR A 1 161 ? 44.633 23.516 85.947 1.00 40.30 110 THR A N 1
ATOM 813 C CA . THR A 1 161 ? 45.558 22.590 85.283 1.00 40.29 110 THR A CA 1
ATOM 814 C C . THR A 1 161 ? 45.016 22.069 83.982 1.00 41.28 110 THR A C 1
ATOM 815 O O . THR A 1 161 ? 43.805 21.999 83.782 1.00 41.08 110 THR A O 1
ATOM 819 N N . LEU A 1 162 ? 45.918 21.684 83.098 1.00 42.17 111 LEU A N 1
ATOM 820 C CA . LEU A 1 162 ? 45.533 20.948 81.916 1.00 44.51 111 LEU A CA 1
ATOM 821 C C . LEU A 1 162 ? 44.755 19.683 82.313 1.00 46.05 111 LEU A C 1
ATOM 822 O O . LEU A 1 162 ? 43.725 19.359 81.717 1.00 47.03 111 LEU A O 1
ATOM 827 N N . ALA A 1 163 ? 45.231 18.982 83.339 1.00 46.37 112 ALA A N 1
ATOM 828 C CA . ALA A 1 163 ? 44.625 17.711 83.734 1.00 46.58 112 ALA A CA 1
ATOM 829 C C . ALA A 1 163 ? 43.189 17.852 84.252 1.00 46.91 112 ALA A C 1
ATOM 830 O O . ALA A 1 163 ? 42.423 16.885 84.276 1.00 46.93 112 ALA A O 1
ATOM 832 N N . GLY A 1 164 ? 42.815 19.045 84.686 1.00 45.20 113 GLY A N 1
ATOM 833 C CA . GLY A 1 164 ? 41.467 19.236 85.183 1.00 43.24 113 GLY A CA 1
ATOM 834 C C . GLY A 1 164 ? 40.489 19.473 84.047 1.00 41.97 113 GLY A C 1
ATOM 835 O O . GLY A 1 164 ? 39.284 19.513 84.277 1.00 42.29 113 GLY A O 1
ATOM 836 N N . GLY A 1 165 ? 41.008 19.649 82.832 1.00 40.92 114 GLY A N 1
ATOM 837 C CA . GLY A 1 165 ? 40.185 19.850 81.654 1.00 40.20 114 GLY A CA 1
ATOM 838 C C . GLY A 1 165 ? 40.082 21.288 81.149 1.00 41.10 114 GLY A C 1
ATOM 839 O O . GLY A 1 165 ? 40.044 22.248 81.939 1.00 40.88 114 GLY A O 1
ATOM 840 N N . ILE A 1 166 ? 40.048 21.427 79.826 1.00 40.05 115 ILE A N 1
ATOM 841 C CA . ILE A 1 166 ? 39.756 22.686 79.165 1.00 41.17 115 ILE A CA 1
ATOM 842 C C . ILE A 1 166 ? 38.241 22.909 79.075 1.00 42.70 115 ILE A C 1
ATOM 843 O O . ILE A 1 166 ? 37.519 22.081 78.505 1.00 42.99 115 ILE A O 1
ATOM 848 N N . ASN A 1 167 ? 37.779 24.035 79.625 1.00 43.14 116 ASN A N 1
ATOM 849 C CA . ASN A 1 167 ? 36.371 24.437 79.604 1.00 43.35 116 ASN A CA 1
ATOM 850 C C . ASN A 1 167 ? 35.993 25.037 78.257 1.00 43.49 116 ASN A C 1
ATOM 851 O O . ASN A 1 167 ? 36.208 26.222 78.031 1.00 42.90 116 ASN A O 1
ATOM 856 N N . GLU A 1 168 ? 35.417 24.230 77.364 1.00 43.33 117 GLU A N 1
ATOM 857 C CA . GLU A 1 168 ? 35.147 24.684 75.992 1.00 44.05 117 GLU A CA 1
ATOM 858 C C . GLU A 1 168 ? 34.194 25.899 75.886 1.00 41.74 117 GLU A C 1
ATOM 859 O O . GLU A 1 168 ? 34.301 26.693 74.952 1.00 40.40 117 GLU A O 1
ATOM 865 N N . LYS A 1 169 ? 33.262 26.032 76.830 1.00 40.73 118 LYS A N 1
ATOM 866 C CA . LYS A 1 169 ? 32.375 27.203 76.866 1.00 40.17 118 LYS A CA 1
ATOM 867 C C . LYS A 1 169 ? 33.212 28.462 77.134 1.00 38.87 118 LYS A C 1
ATOM 868 O O . LYS A 1 169 ? 33.018 29.509 76.493 1.00 37.82 118 LYS A O 1
ATOM 874 N N . GLY A 1 170 ? 34.166 28.339 78.059 1.00 37.98 119 GLY A N 1
ATOM 875 C CA . GLY A 1 170 ? 35.131 29.406 78.295 1.00 37.52 119 GLY A CA 1
ATOM 876 C C . GLY A 1 170 ? 35.851 29.776 77.013 1.00 36.61 119 GLY A C 1
ATOM 877 O O . GLY A 1 170 ? 35.900 30.933 76.644 1.00 36.75 119 GLY A O 1
ATOM 878 N N . VAL A 1 171 ? 36.400 28.782 76.325 1.00 37.27 120 VAL A N 1
ATOM 879 C CA . VAL A 1 171 ? 37.121 29.000 75.075 1.00 37.95 120 VAL A CA 1
ATOM 880 C C . VAL A 1 171 ? 36.245 29.654 74.018 1.00 39.98 120 VAL A C 1
ATOM 881 O O . VAL A 1 171 ? 36.668 30.577 73.317 1.00 40.36 120 VAL A O 1
ATOM 885 N N . GLU A 1 172 ? 35.005 29.190 73.899 1.00 41.64 121 GLU A N 1
ATOM 886 C CA . GLU A 1 172 ? 34.162 29.716 72.835 1.00 42.67 121 GLU A CA 1
ATOM 887 C C . GLU A 1 172 ? 33.878 31.200 73.063 1.00 39.86 121 GLU A C 1
ATOM 888 O O . GLU A 1 172 ? 33.805 31.966 72.109 1.00 38.17 121 GLU A O 1
ATOM 894 N N . TYR A 1 173 ? 33.749 31.591 74.333 1.00 38.33 122 TYR A N 1
ATOM 895 C CA . TYR A 1 173 ? 33.500 32.991 74.693 1.00 36.02 122 TYR A CA 1
ATOM 896 C C . TYR A 1 173 ? 34.547 33.913 74.095 1.00 35.92 122 TYR A C 1
ATOM 897 O O . TYR A 1 173 ? 34.205 34.863 73.369 1.00 36.06 122 TYR A O 1
ATOM 906 N N . TYR A 1 174 ? 35.825 33.646 74.396 1.00 35.15 123 TYR A N 1
ATOM 907 C CA . TYR A 1 174 ? 36.920 34.474 73.864 1.00 33.55 123 TYR A CA 1
ATOM 908 C C . TYR A 1 174 ? 36.987 34.393 72.345 1.00 33.94 123 TYR A C 1
ATOM 909 O O . TYR A 1 174 ? 37.263 35.387 71.657 1.00 33.09 123 TYR A O 1
ATOM 918 N N . ASN A 1 175 ? 36.702 33.215 71.809 1.00 35.96 124 ASN A N 1
ATOM 919 C CA . ASN A 1 175 ? 36.658 33.069 70.346 1.00 37.71 124 ASN A CA 1
ATOM 920 C C . ASN A 1 175 ? 35.619 33.982 69.693 1.00 37.29 124 ASN A C 1
ATOM 921 O O . ASN A 1 175 ? 35.850 34.553 68.632 1.00 37.05 124 ASN A O 1
ATOM 926 N N . LYS A 1 176 ? 34.458 34.119 70.323 1.00 37.97 125 LYS A N 1
ATOM 927 C CA . LYS A 1 176 ? 33.433 34.991 69.748 1.00 38.42 125 LYS A CA 1
ATOM 928 C C . LYS A 1 176 ? 33.906 36.439 69.865 1.00 37.92 125 LYS A C 1
ATOM 929 O O . LYS A 1 176 ? 33.826 37.219 68.902 1.00 38.25 125 LYS A O 1
ATOM 935 N N . LEU A 1 177 ? 34.454 36.778 71.031 1.00 35.96 126 LEU A N 1
ATOM 936 C CA . LEU A 1 177 ? 34.932 38.137 71.251 1.00 34.61 126 LEU A CA 1
ATOM 937 C C . LEU A 1 177 ? 35.976 38.484 70.214 1.00 33.26 126 LEU A C 1
ATOM 938 O O . LEU A 1 177 ? 35.873 39.513 69.558 1.00 33.17 126 LEU A O 1
ATOM 943 N N . ILE A 1 178 ? 36.951 37.600 70.034 1.00 35.11 127 ILE A N 1
ATOM 944 C CA . ILE A 1 178 ? 38.047 37.839 69.087 1.00 35.51 127 ILE A CA 1
ATOM 945 C C . ILE A 1 178 ? 37.527 37.974 67.663 1.00 37.48 127 ILE A C 1
ATOM 946 O O . ILE A 1 178 ? 37.994 38.832 66.897 1.00 39.09 127 ILE A O 1
ATOM 951 N N . ASP A 1 179 ? 36.574 37.116 67.287 1.00 39.80 128 ASP A N 1
ATOM 952 C CA . ASP A 1 179 ? 36.016 37.188 65.920 1.00 40.93 128 ASP A CA 1
ATOM 953 C C . ASP A 1 179 ? 35.310 38.531 65.719 1.00 39.33 128 ASP A C 1
ATOM 954 O O . ASP A 1 179 ? 35.499 39.196 64.707 1.00 38.13 128 ASP A O 1
ATOM 959 N N . LEU A 1 180 ? 34.504 38.931 66.701 1.00 38.93 129 LEU A N 1
ATOM 960 C CA . LEU A 1 180 ? 33.757 40.176 66.582 1.00 38.59 129 LEU A CA 1
ATOM 961 C C . LEU A 1 180 ? 34.691 41.382 66.459 1.00 39.03 129 LEU A C 1
ATOM 962 O O . LEU A 1 180 ? 34.482 42.248 65.603 1.00 39.44 129 LEU A O 1
ATOM 967 N N . LEU A 1 181 ? 35.745 41.439 67.287 1.00 38.06 130 LEU A N 1
ATOM 968 C CA . LEU A 1 181 ? 36.719 42.532 67.162 1.00 36.59 130 LEU A CA 1
ATOM 969 C C . LEU A 1 181 ? 37.311 42.577 65.759 1.00 36.29 130 LEU A C 1
ATOM 970 O O . LEU A 1 181 ? 37.352 43.629 65.119 1.00 36.01 130 LEU A O 1
ATOM 975 N N . LEU A 1 182 ? 37.789 41.440 65.274 1.00 38.12 131 LEU A N 1
ATOM 976 C CA . LEU A 1 182 ? 38.461 41.440 63.976 1.00 40.25 131 LEU A CA 1
ATOM 977 C C . LEU A 1 182 ? 37.494 41.733 62.813 1.00 41.97 131 LEU A C 1
ATOM 978 O O . LEU A 1 182 ? 37.877 42.363 61.837 1.00 40.60 131 LEU A O 1
ATOM 983 N N . GLU A 1 183 ? 36.239 41.294 62.926 1.00 45.01 132 GLU A N 1
ATOM 984 C CA . GLU A 1 183 ? 35.253 41.648 61.895 1.00 48.14 132 GLU A CA 1
ATOM 985 C C . GLU A 1 183 ? 35.123 43.171 61.796 1.00 47.97 132 GLU A C 1
ATOM 986 O O . GLU A 1 183 ? 34.875 43.722 60.722 1.00 47.97 132 GLU A O 1
ATOM 992 N N . ASN A 1 184 ? 35.335 43.854 62.916 1.00 47.00 133 ASN A N 1
ATOM 993 C CA . ASN A 1 184 ? 35.219 45.308 62.950 1.00 45.69 133 ASN A CA 1
ATOM 994 C C . ASN A 1 184 ? 36.520 46.088 62.824 1.00 45.00 133 ASN A C 1
ATOM 995 O O . ASN A 1 184 ? 36.555 47.292 63.088 1.00 45.69 133 ASN A O 1
ATOM 1000 N N . GLY A 1 185 ? 37.591 45.413 62.417 1.00 43.98 134 GLY A N 1
ATOM 1001 C CA . GLY A 1 185 ? 38.872 46.078 62.208 1.00 42.07 134 GLY A CA 1
ATOM 1002 C C . GLY A 1 185 ? 39.614 46.544 63.468 1.00 40.56 134 GLY A C 1
ATOM 1003 O O . GLY A 1 185 ? 40.439 47.459 63.403 1.00 41.07 134 GLY A O 1
ATOM 1004 N N . ILE A 1 186 ? 39.319 45.923 64.606 1.00 38.64 135 ILE A N 1
ATOM 1005 C CA . ILE A 1 186 ? 39.989 46.228 65.872 1.00 36.63 135 ILE A CA 1
ATOM 1006 C C . ILE A 1 186 ? 40.957 45.075 66.211 1.00 36.07 135 ILE A C 1
ATOM 1007 O O . ILE A 1 186 ? 40.537 43.924 66.298 1.00 35.21 135 ILE A O 1
ATOM 1012 N N . GLU A 1 187 ? 42.247 45.392 66.361 1.00 36.09 136 GLU A N 1
ATOM 1013 C CA . GLU A 1 187 ? 43.276 44.389 66.658 1.00 36.45 136 GLU A CA 1
ATOM 1014 C C . GLU A 1 187 ? 43.287 44.034 68.144 1.00 34.76 136 GLU A C 1
ATOM 1015 O O . GLU A 1 187 ? 43.443 44.900 68.979 1.00 35.11 136 GLU A O 1
ATOM 1021 N N . PRO A 1 188 ? 43.109 42.768 68.483 1.00 32.64 137 PRO A N 1
ATOM 1022 C CA . PRO A 1 188 ? 43.145 42.348 69.885 1.00 32.10 137 PRO A CA 1
ATOM 1023 C C . PRO A 1 188 ? 44.577 42.293 70.432 1.00 31.23 137 PRO A C 1
ATOM 1024 O O . PRO A 1 188 ? 45.496 41.828 69.752 1.00 30.64 137 PRO A O 1
ATOM 1028 N N . TYR A 1 189 ? 44.754 42.797 71.646 1.00 29.74 138 TYR A N 1
ATOM 1029 C CA . TYR A 1 189 ? 46.020 42.665 72.352 1.00 28.21 138 TYR A CA 1
ATOM 1030 C C . TYR A 1 189 ? 45.613 41.910 73.571 1.00 27.16 138 TYR A C 1
ATOM 1031 O O . TYR A 1 189 ? 44.858 42.428 74.389 1.00 26.35 138 TYR A O 1
ATOM 1040 N N . ILE A 1 190 ? 46.048 40.666 73.688 1.00 25.89 139 ILE A N 1
ATOM 1041 C CA . ILE A 1 190 ? 45.563 39.864 74.798 1.00 25.78 139 ILE A CA 1
ATOM 1042 C C . ILE A 1 190 ? 46.552 39.741 75.936 1.00 26.07 139 ILE A C 1
ATOM 1043 O O . ILE A 1 190 ? 47.699 39.362 75.730 1.00 26.24 139 ILE A O 1
ATOM 1048 N N . THR A 1 191 ? 46.079 40.042 77.143 1.00 25.45 140 THR A N 1
ATOM 1049 C CA . THR A 1 191 ? 46.824 39.796 78.361 1.00 25.21 140 THR A CA 1
ATOM 1050 C C . THR A 1 191 ? 46.413 38.428 78.879 1.00 26.23 140 THR A C 1
ATOM 1051 O O . THR A 1 191 ? 45.213 38.147 79.031 1.00 26.55 140 THR A O 1
ATOM 1055 N N . ILE A 1 192 ? 47.392 37.579 79.181 1.00 25.59 141 ILE A N 1
ATOM 1056 C CA . ILE A 1 192 ? 47.124 36.213 79.598 1.00 25.21 141 ILE A CA 1
ATOM 1057 C C . ILE A 1 192 ? 46.709 36.167 81.067 1.00 26.23 141 ILE A C 1
ATOM 1058 O O . ILE A 1 192 ? 45.824 35.413 81.453 1.00 27.23 141 ILE A O 1
ATOM 1063 N N . PHE A 1 193 ? 47.320 36.997 81.899 1.00 24.30 142 PHE A N 1
ATOM 1064 C CA . PHE A 1 193 ? 47.029 36.929 83.312 1.00 23.99 142 PHE A CA 1
ATOM 1065 C C . PHE A 1 193 ? 46.892 38.333 83.887 1.00 24.49 142 PHE A C 1
ATOM 1066 O O . PHE A 1 193 ? 47.784 39.172 83.692 1.00 22.87 142 PHE A O 1
ATOM 1074 N N . HIS A 1 194 ? 45.787 38.574 84.606 1.00 22.46 143 HIS A N 1
ATOM 1075 C CA . HIS A 1 194 ? 45.616 39.808 85.347 1.00 22.53 143 HIS A CA 1
ATOM 1076 C C . HIS A 1 194 ? 45.059 39.505 86.744 1.00 24.49 143 HIS A C 1
ATOM 1077 O O . HIS A 1 19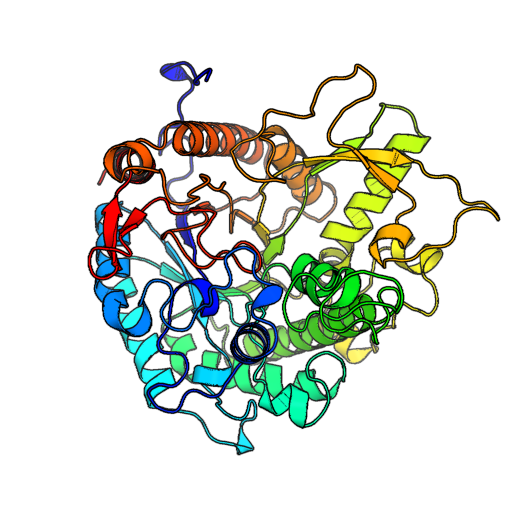4 ? 43.938 39.921 87.078 1.00 24.92 143 HIS A O 1
ATOM 1084 N N . TRP A 1 195 ? 45.841 38.729 87.515 1.00 21.40 144 TRP A N 1
ATOM 1085 C CA . TRP A 1 195 ? 45.751 38.627 88.968 1.00 21.35 144 TRP A CA 1
ATOM 1086 C C . TRP A 1 195 ? 44.692 37.605 89.453 1.00 21.00 144 TRP A C 1
ATOM 1087 O O . TRP A 1 195 ? 44.491 37.428 90.657 1.00 21.87 144 TRP A O 1
ATOM 1098 N N . ASP A 1 196 ? 44.047 36.962 88.508 1.00 21.16 145 ASP A N 1
ATOM 1099 C CA . ASP A 1 196 ? 42.912 36.089 88.814 1.00 26.00 145 ASP A CA 1
ATOM 1100 C C . ASP A 1 196 ? 43.369 34.623 88.757 1.00 25.27 145 ASP A C 1
ATOM 1101 O O . ASP A 1 196 ? 42.981 33.868 87.858 1.00 27.42 145 ASP A O 1
ATOM 1106 N N . THR A 1 197 ? 44.211 34.247 89.716 1.00 25.46 146 THR A N 1
ATOM 1107 C CA . THR A 1 197 ? 44.752 32.895 89.787 1.00 25.53 146 THR A CA 1
ATOM 1108 C C . THR A 1 197 ? 43.611 31.917 90.129 1.00 25.10 146 THR A C 1
ATOM 1109 O O . THR A 1 197 ? 42.853 32.193 91.052 1.00 25.67 146 THR A O 1
ATOM 1113 N N . PRO A 1 198 ? 43.494 30.786 89.435 1.00 26.51 147 PRO A N 1
ATOM 1114 C CA . PRO A 1 198 ? 42.531 29.734 89.853 1.00 26.41 147 PRO A CA 1
ATOM 1115 C C . PRO A 1 198 ? 42.680 29.371 91.312 1.00 27.98 147 PRO A C 1
ATOM 1116 O O . PRO A 1 198 ? 43.799 29.024 91.782 1.00 28.33 147 PRO A O 1
ATOM 1120 N N . GLN A 1 199 ? 41.581 29.486 92.063 1.00 27.12 148 GLN A N 1
ATOM 1121 C CA . GLN A 1 199 ? 41.639 29.200 93.496 1.00 28.16 148 GLN A CA 1
ATOM 1122 C C . GLN A 1 199 ? 42.021 27.751 93.772 1.00 28.41 148 GLN A C 1
ATOM 1123 O O . GLN A 1 199 ? 42.537 27.438 94.862 1.00 28.41 148 GLN A O 1
ATOM 1129 N N . ALA A 1 200 ? 41.792 26.886 92.786 1.00 27.60 149 ALA A N 1
ATOM 1130 C CA . ALA A 1 200 ? 42.126 25.468 92.959 1.00 30.18 149 ALA A CA 1
ATOM 1131 C C . ALA A 1 200 ? 43.660 25.311 93.087 1.00 30.85 149 ALA A C 1
ATOM 1132 O O . ALA A 1 200 ? 44.148 24.452 93.830 1.00 31.51 149 ALA A O 1
ATOM 1134 N N . LEU A 1 201 ? 44.415 26.155 92.379 1.00 30.63 150 LEU A N 1
ATOM 1135 C CA . LEU A 1 201 ? 45.881 26.121 92.507 1.00 29.68 150 LEU A CA 1
ATOM 1136 C C . LEU A 1 201 ? 46.336 26.621 93.864 1.00 30.34 150 LEU A C 1
ATOM 1137 O O . LEU A 1 201 ? 47.339 26.149 94.417 1.00 32.27 150 LEU A O 1
ATOM 1142 N N . VAL A 1 202 ? 45.608 27.571 94.423 1.00 28.77 151 VAL A N 1
ATOM 1143 C CA . VAL A 1 202 ? 45.876 27.998 95.774 1.00 29.33 151 VAL A CA 1
ATOM 1144 C C . VAL A 1 202 ? 45.572 26.869 96.777 1.00 32.23 151 VAL A C 1
ATOM 1145 O O . VAL A 1 202 ? 46.330 26.647 97.750 1.00 32.64 151 VAL A O 1
ATOM 1149 N N . GLU A 1 203 ? 44.446 26.183 96.564 1.00 33.71 152 GLU A N 1
ATOM 1150 C CA . GLU A 1 203 ? 44.098 25.007 97.384 1.00 35.02 152 GLU A CA 1
ATOM 1151 C C . GLU A 1 203 ? 45.231 23.960 97.291 1.00 33.69 152 GLU A C 1
ATOM 1152 O O . GLU A 1 203 ? 45.715 23.499 98.300 1.00 34.63 152 GLU A O 1
ATOM 1158 N N . ALA A 1 204 ? 45.635 23.617 96.071 1.00 32.92 153 ALA A N 1
ATOM 1159 C CA . ALA A 1 204 ? 46.646 22.586 95.827 1.00 33.97 153 ALA A CA 1
ATOM 1160 C C . ALA A 1 204 ? 48.043 22.923 96.365 1.00 34.61 153 ALA A C 1
ATOM 1161 O O . ALA A 1 204 ? 48.728 22.033 96.894 1.00 34.01 153 ALA A O 1
ATOM 1163 N N . TYR A 1 205 ? 48.478 24.183 96.235 1.00 32.67 154 TYR A N 1
ATOM 1164 C CA . TYR A 1 205 ? 49.862 24.512 96.610 1.00 31.82 154 TYR A CA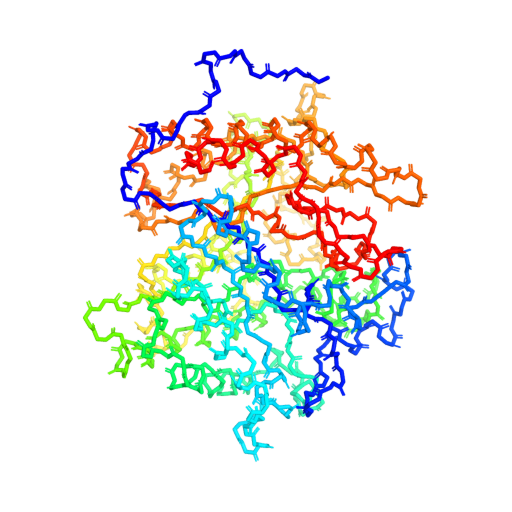 1
ATOM 1165 C C . TYR A 1 205 ? 50.206 25.981 96.937 1.00 32.11 154 TYR A C 1
ATOM 1166 O O . TYR A 1 205 ? 51.378 26.326 97.113 1.00 31.98 154 TYR A O 1
ATOM 1175 N N . GLY A 1 206 ? 49.194 26.835 97.067 1.00 30.68 155 GLY A N 1
ATOM 1176 C CA . GLY A 1 206 ? 49.438 28.233 97.387 1.00 29.62 155 GLY A CA 1
ATOM 1177 C C . GLY A 1 206 ? 49.658 29.115 96.166 1.00 27.84 155 GLY A C 1
ATOM 1178 O O . GLY A 1 206 ? 50.084 30.279 96.292 1.00 28.01 155 GLY A O 1
ATOM 1179 N N . GLY A 1 207 ? 49.328 28.580 94.996 1.00 27.49 156 GLY A N 1
ATOM 1180 C CA . GLY A 1 207 ? 49.385 29.316 93.748 1.00 26.93 156 GLY A CA 1
ATOM 1181 C C . GLY A 1 207 ? 50.788 29.858 93.505 1.00 29.10 156 GLY A C 1
ATOM 1182 O O . GLY A 1 207 ? 51.774 29.091 93.528 1.00 27.46 156 GLY A O 1
ATOM 1183 N N . PHE A 1 208 ? 50.888 31.178 93.295 1.00 26.39 157 PHE A N 1
ATOM 1184 C CA . PHE A 1 208 ? 52.163 31.798 92.941 1.00 25.80 157 PHE A CA 1
ATOM 1185 C C . PHE A 1 208 ? 53.220 31.696 94.048 1.00 25.21 157 PHE A C 1
ATOM 1186 O O . PHE A 1 208 ? 54.376 32.023 93.821 1.00 26.21 157 PHE A O 1
ATOM 1194 N N . LEU A 1 209 ? 52.833 31.261 95.239 1.00 24.90 158 LEU A N 1
ATOM 1195 C CA . LEU A 1 209 ? 53.795 31.110 96.296 1.00 25.11 158 LEU A CA 1
ATOM 1196 C C . LEU A 1 209 ? 54.660 29.837 96.092 1.00 24.66 158 LEU A C 1
ATOM 1197 O O . LEU A 1 209 ? 55.567 29.595 96.852 1.00 24.55 158 LEU A O 1
ATOM 1202 N N . ASP A 1 210 ? 54.404 29.073 95.043 1.00 24.99 159 ASP A N 1
ATOM 1203 C CA . ASP A 1 210 ? 55.115 27.809 94.860 1.00 25.79 159 ASP A CA 1
ATOM 1204 C C . ASP A 1 210 ? 55.505 27.699 93.433 1.00 25.86 159 ASP A C 1
ATOM 1205 O O . ASP A 1 210 ? 54.733 28.082 92.559 1.00 26.10 159 ASP A O 1
ATOM 1210 N N . GLU A 1 211 ? 56.693 27.152 93.169 1.00 24.17 160 GLU A N 1
ATOM 1211 C CA . GLU A 1 211 ? 57.152 27.068 91.803 1.00 25.37 160 GLU A CA 1
ATOM 1212 C C . GLU A 1 211 ? 56.288 26.160 90.981 1.00 24.61 160 GLU A C 1
ATOM 1213 O O . GLU A 1 211 ? 56.380 26.172 89.755 1.00 23.08 160 GLU A O 1
ATOM 1219 N N . ARG A 1 212 ? 55.435 25.363 91.627 1.00 27.26 161 ARG A N 1
ATOM 1220 C CA . ARG A 1 212 ? 54.473 24.573 90.835 1.00 29.75 161 ARG A CA 1
ATOM 1221 C C . ARG A 1 212 ? 53.605 25.446 89.906 1.00 29.04 161 ARG A C 1
ATOM 1222 O O . ARG A 1 212 ? 53.114 24.980 88.865 1.00 27.48 161 ARG A O 1
ATOM 1230 N N . ILE A 1 213 ? 53.446 26.727 90.253 1.00 27.94 162 ILE A N 1
ATOM 1231 C CA . ILE A 1 213 ? 52.661 27.636 89.397 1.00 25.17 162 ILE A CA 1
ATOM 1232 C C . ILE A 1 213 ? 53.195 27.715 87.988 1.00 26.03 162 ILE A C 1
ATOM 1233 O O . ILE A 1 213 ? 52.439 27.920 87.018 1.00 24.76 162 ILE A O 1
ATOM 1238 N N . ILE A 1 214 ? 54.510 27.538 87.833 1.00 25.31 163 ILE A N 1
ATOM 1239 C CA . ILE A 1 214 ? 55.116 27.802 86.540 1.00 25.91 163 ILE A CA 1
ATOM 1240 C C . ILE A 1 214 ? 54.613 26.903 85.412 1.00 28.14 163 ILE A C 1
ATOM 1241 O O . ILE A 1 214 ? 54.330 27.366 84.300 1.00 29.47 163 ILE A O 1
ATOM 1246 N N . LYS A 1 215 ? 54.549 25.609 85.679 1.00 30.85 164 LYS A N 1
ATOM 1247 C CA . LYS A 1 215 ? 54.047 24.638 84.709 1.00 32.14 164 LYS A CA 1
ATOM 1248 C C . LYS A 1 215 ? 52.553 24.871 84.405 1.00 30.10 164 LYS A C 1
ATOM 1249 O O . LYS A 1 215 ? 52.133 24.793 83.263 1.00 30.82 164 LYS A O 1
ATOM 1255 N N . ASP A 1 216 ? 51.755 25.143 85.430 1.00 30.00 165 ASP A N 1
ATOM 1256 C CA . ASP A 1 216 ? 50.312 25.371 85.204 1.00 30.09 165 ASP A CA 1
ATOM 1257 C C . ASP A 1 216 ? 50.112 26.635 84.363 1.00 30.16 165 ASP A C 1
ATOM 1258 O O . ASP A 1 216 ? 49.387 26.628 83.356 1.00 31.23 165 ASP A O 1
ATOM 1263 N N . TYR A 1 217 ? 50.831 27.705 84.712 1.00 29.63 166 TYR A N 1
ATOM 1264 C CA . TYR A 1 217 ? 50.751 28.918 83.902 1.00 27.67 166 TYR A CA 1
ATOM 1265 C C . TYR A 1 217 ? 51.147 28.668 82.473 1.00 27.74 166 TYR A C 1
ATOM 1266 O O . TYR A 1 217 ? 50.457 29.123 81.559 1.00 28.73 166 TYR A O 1
ATOM 1275 N N . THR A 1 218 ? 52.262 27.972 82.234 1.00 28.16 167 THR A N 1
ATOM 1276 C CA . THR A 1 218 ? 52.680 27.783 80.851 1.00 28.09 167 THR A CA 1
ATOM 1277 C C . THR A 1 218 ? 51.725 26.838 80.102 1.00 29.79 167 THR A C 1
ATOM 1278 O O . THR A 1 218 ? 51.496 27.010 78.918 1.00 30.17 167 THR A O 1
ATOM 1282 N N . ASP A 1 219 ? 51.183 25.843 80.787 1.00 30.32 168 ASP A N 1
ATOM 1283 C CA . ASP A 1 219 ? 50.093 25.045 80.192 1.00 33.01 168 ASP A CA 1
ATOM 1284 C C . ASP A 1 219 ? 48.914 25.944 79.763 1.00 32.89 168 ASP A C 1
ATOM 1285 O O . ASP A 1 219 ? 48.421 25.864 78.631 1.00 34.28 168 ASP A O 1
ATOM 1290 N N . PHE A 1 220 ? 48.475 26.810 80.676 1.00 33.13 169 PHE A N 1
ATOM 1291 C CA . PHE A 1 220 ? 47.405 27.765 80.381 1.00 32.04 169 PHE A CA 1
ATOM 1292 C C . PHE A 1 220 ? 47.768 28.631 79.188 1.00 32.52 169 PHE A C 1
ATOM 1293 O O . PHE A 1 220 ? 46.988 28.752 78.253 1.00 33.53 169 PHE A O 1
ATOM 1301 N N . ALA A 1 221 ? 48.974 29.206 79.187 1.00 32.33 170 ALA A N 1
ATOM 1302 C CA . ALA A 1 221 ? 49.399 30.047 78.076 1.00 32.70 170 ALA A CA 1
ATOM 1303 C C . ALA A 1 221 ? 49.362 29.265 76.777 1.00 33.35 170 ALA A C 1
ATOM 1304 O O . ALA A 1 221 ? 48.977 29.780 75.727 1.00 32.69 170 ALA A O 1
ATOM 1306 N N . LYS A 1 222 ? 49.802 28.020 76.846 1.00 35.47 171 LYS A N 1
ATOM 1307 C CA . LYS A 1 222 ? 49.801 27.149 75.676 1.00 38.39 171 LYS A CA 1
ATOM 1308 C C . LYS A 1 222 ? 48.391 26.935 75.103 1.00 36.56 171 LYS A C 1
ATOM 1309 O O . LYS A 1 222 ? 48.185 27.041 73.898 1.00 36.99 171 LYS A O 1
ATOM 1315 N N . VAL A 1 223 ? 47.430 26.627 75.969 1.00 36.95 172 VAL A N 1
ATOM 1316 C CA . VAL A 1 223 ? 46.042 26.505 75.526 1.00 36.55 172 VAL A CA 1
ATOM 1317 C C . VAL A 1 223 ? 45.668 27.793 74.814 1.00 37.12 172 VAL A C 1
ATOM 1318 O O . VAL A 1 223 ? 45.239 27.751 73.655 1.00 38.07 172 VAL A O 1
ATOM 1322 N N . CYS A 1 224 ? 45.884 28.945 75.471 1.00 35.49 173 CYS A N 1
ATOM 1323 C CA . CYS A 1 224 ? 45.582 30.233 74.826 1.00 34.21 173 CYS A CA 1
ATOM 1324 C C . CYS A 1 224 ? 46.222 30.344 73.461 1.00 33.85 173 CYS A C 1
ATOM 1325 O O . CYS A 1 224 ? 45.553 30.731 72.516 1.00 33.60 173 CYS A O 1
ATOM 1328 N N . PHE A 1 225 ? 47.515 30.036 73.339 1.00 34.38 174 PHE A N 1
ATOM 1329 C CA . PHE A 1 225 ? 48.188 30.182 72.040 1.00 34.67 174 PHE A CA 1
ATOM 1330 C C . PHE A 1 225 ? 47.592 29.242 70.987 1.00 36.99 174 PHE A C 1
ATOM 1331 O O . PHE A 1 225 ? 47.478 29.602 69.805 1.00 36.99 174 PHE A O 1
ATOM 1339 N N . GLU A 1 226 ? 47.254 28.027 71.414 1.00 38.35 175 GLU A N 1
ATOM 1340 C CA . GLU A 1 226 ? 46.694 27.031 70.502 1.00 41.01 175 GLU A CA 1
ATOM 1341 C C . GLU A 1 226 ? 45.291 27.456 70.026 1.00 40.43 175 GLU A C 1
ATOM 1342 O O . GLU A 1 226 ? 45.009 27.452 68.830 1.00 39.35 175 GLU A O 1
ATOM 1348 N N . LYS A 1 227 ? 44.437 27.864 70.965 1.00 40.73 176 LYS A N 1
ATOM 1349 C CA . LYS A 1 227 ? 43.044 28.191 70.646 1.00 40.40 176 LYS A CA 1
ATOM 1350 C C . LYS A 1 227 ? 42.920 29.516 69.906 1.00 39.88 176 LYS A C 1
ATOM 1351 O O . LYS A 1 227 ? 42.100 29.646 69.001 1.00 39.42 176 LYS A O 1
ATOM 1357 N N . PHE A 1 228 ? 43.734 30.504 70.276 1.00 38.08 177 PHE A N 1
ATOM 1358 C CA . PHE A 1 228 ? 43.561 31.847 69.722 1.00 37.43 177 PHE A CA 1
ATOM 1359 C C . PHE A 1 228 ? 44.693 32.382 68.865 1.00 36.82 177 PHE A C 1
ATOM 1360 O O . PHE A 1 228 ? 44.525 33.384 68.182 1.00 37.36 177 PHE A O 1
ATOM 1368 N N . GLY A 1 229 ? 45.850 31.734 68.909 1.00 37.65 178 GLY A N 1
ATOM 1369 C CA . GLY A 1 229 ? 47.053 32.296 68.310 1.00 37.48 178 GLY A CA 1
ATOM 1370 C C . GLY A 1 229 ? 47.022 32.469 66.810 1.00 38.60 178 GLY A C 1
ATOM 1371 O O . GLY A 1 229 ? 47.718 33.317 66.241 1.00 37.93 178 GLY A O 1
ATOM 1372 N N . LYS A 1 230 ? 46.202 31.678 66.138 1.00 41.17 179 LYS A N 1
ATOM 1373 C CA . LYS A 1 230 ? 46.087 31.844 64.698 1.00 43.70 179 LYS A CA 1
ATOM 1374 C C . LYS A 1 230 ? 45.505 33.221 64.352 1.00 43.40 179 LYS A C 1
ATOM 1375 O O . LYS A 1 230 ? 45.925 33.850 63.381 1.00 43.06 179 LYS A O 1
ATOM 1381 N N . THR A 1 231 ? 44.548 33.697 65.146 1.00 43.84 180 THR A N 1
ATOM 1382 C CA . THR A 1 231 ? 43.959 35.015 64.868 1.00 44.87 180 THR A CA 1
ATOM 1383 C C . THR A 1 231 ? 44.567 36.182 65.677 1.00 42.83 180 THR A C 1
ATOM 1384 O O . THR A 1 231 ? 44.589 37.324 65.211 1.00 42.83 180 THR A O 1
ATOM 1388 N N . VAL A 1 232 ? 45.087 35.886 66.866 1.00 40.02 181 VAL A N 1
ATOM 1389 C CA . VAL A 1 232 ? 45.682 36.913 67.720 1.00 37.32 181 VAL A CA 1
ATOM 1390 C C . VAL A 1 232 ? 47.219 36.888 67.667 1.00 36.65 181 VAL A C 1
ATOM 1391 O O . VAL A 1 232 ? 47.828 35.871 68.007 1.00 35.67 181 VAL A O 1
ATOM 1395 N N . LYS A 1 233 ? 47.828 38.008 67.264 1.00 36.40 182 LYS A N 1
ATOM 1396 C CA . LYS A 1 233 ? 49.292 38.112 67.092 1.00 37.28 182 LYS A CA 1
ATOM 1397 C C . LYS A 1 233 ? 49.993 39.010 68.124 1.00 35.15 182 LYS A C 1
ATOM 1398 O O . LYS A 1 233 ? 51.161 39.366 67.940 1.00 34.06 182 LYS A O 1
ATOM 1404 N N . ASN A 1 234 ? 49.276 39.418 69.168 1.00 33.28 183 ASN A N 1
ATOM 1405 C CA . ASN A 1 234 ? 49.833 40.357 70.134 1.00 32.11 183 ASN A CA 1
ATOM 1406 C C . ASN A 1 234 ? 49.518 39.886 71.535 1.00 31.46 183 ASN A C 1
ATOM 1407 O O . ASN A 1 234 ? 48.347 39.833 71.940 1.00 30.29 183 ASN A O 1
ATOM 1412 N N . TRP A 1 235 ? 50.563 39.492 72.262 1.00 28.57 184 TRP A N 1
ATOM 1413 C CA . TRP A 1 235 ? 50.368 38.836 73.532 1.00 27.58 184 TRP A CA 1
ATOM 1414 C C . TRP A 1 235 ? 51.152 39.523 74.633 1.00 26.75 184 TRP A C 1
ATOM 1415 O O . TRP A 1 235 ? 52.291 39.970 74.414 1.00 24.76 184 TRP A O 1
ATOM 1426 N N . LEU A 1 236 ? 50.554 39.557 75.826 1.00 25.41 185 LEU A N 1
ATOM 1427 C CA . LEU A 1 236 ? 51.232 40.068 77.020 1.00 25.06 185 LEU A CA 1
ATOM 1428 C C . LEU A 1 236 ? 51.069 39.039 78.113 1.00 24.41 185 LEU A C 1
ATOM 1429 O O . LEU A 1 236 ? 49.941 38.693 78.507 1.00 23.46 185 LEU A O 1
ATOM 1434 N N . THR A 1 237 ? 52.181 38.572 78.662 1.00 23.23 186 THR A N 1
ATOM 1435 C CA . THR A 1 237 ? 52.100 37.485 79.623 1.00 22.92 186 THR A CA 1
ATOM 1436 C C . THR A 1 237 ? 51.493 37.912 80.946 1.00 24.27 186 THR A C 1
ATOM 1437 O O . THR A 1 237 ? 50.686 37.187 81.521 1.00 24.24 186 THR A O 1
ATOM 1441 N N . PHE A 1 238 ? 51.939 39.063 81.445 1.00 22.98 187 PHE A N 1
ATOM 1442 C CA . PHE A 1 238 ? 51.560 39.546 82.750 1.00 23.49 187 PHE A CA 1
ATOM 1443 C C . PHE A 1 238 ? 51.279 41.037 82.646 1.00 24.08 187 PHE A C 1
ATOM 1444 O O . PHE A 1 238 ? 51.819 41.706 81.770 1.00 24.18 187 PHE A O 1
ATOM 1452 N N . ASN A 1 239 ? 50.426 41.527 83.536 1.00 23.73 188 ASN A N 1
ATOM 1453 C CA . ASN A 1 239 ? 50.062 42.933 83.572 1.00 22.90 188 ASN A CA 1
ATOM 1454 C C . ASN A 1 239 ? 50.235 43.413 84.984 1.00 21.03 188 ASN A C 1
ATOM 1455 O O . ASN A 1 239 ? 49.748 42.775 85.926 1.00 19.48 188 ASN A O 1
ATOM 1460 N N . ASP A 1 240 ? 50.985 44.512 85.152 1.00 18.96 189 ASP A N 1
ATOM 1461 C CA . ASP A 1 240 ? 51.334 45.049 86.481 1.00 21.53 189 ASP A CA 1
ATOM 1462 C C . ASP A 1 240 ? 51.869 44.012 87.464 1.00 20.50 189 ASP A C 1
ATOM 1463 O O . ASP A 1 240 ? 51.385 43.919 88.599 1.00 19.93 189 ASP A O 1
ATOM 1468 N N . PRO A 1 241 ? 52.905 43.283 87.088 1.00 20.98 190 PRO A N 1
ATOM 1469 C CA . PRO A 1 241 ? 53.480 42.316 88.018 1.00 18.71 190 PRO A CA 1
ATOM 1470 C C . PRO A 1 241 ? 53.941 42.995 89.304 1.00 17.95 190 PRO A C 1
ATOM 1471 O O . PRO A 1 241 ? 53.780 42.389 90.373 1.00 18.33 190 PRO A O 1
ATOM 1475 N N . GLU A 1 242 ? 54.383 44.266 89.267 1.00 15.76 191 GLU A N 1
ATOM 1476 C CA . GLU A 1 242 ? 54.768 44.894 90.510 1.00 16.56 191 GLU A CA 1
ATOM 1477 C C . GLU A 1 242 ? 53.550 45.082 91.426 1.00 17.75 191 GLU A C 1
ATOM 1478 O O . GLU A 1 242 ? 53.631 44.888 92.641 1.00 17.23 191 GLU A O 1
ATOM 1484 N N . THR A 1 243 ? 52.430 45.519 90.860 1.00 17.04 192 THR A N 1
ATOM 1485 C CA . THR A 1 243 ? 51.271 45.743 91.745 1.00 17.78 192 THR A CA 1
ATOM 1486 C C . THR A 1 243 ? 50.858 44.378 92.282 1.00 16.03 192 THR A C 1
ATOM 1487 O O . THR A 1 243 ? 50.596 44.201 93.452 1.00 19.12 192 THR A O 1
ATOM 1491 N N . PHE A 1 244 ? 50.799 43.421 91.396 1.00 17.09 193 PHE A N 1
ATOM 1492 C CA . PHE A 1 244 ? 50.412 42.073 91.779 1.00 18.40 193 PHE A CA 1
ATOM 1493 C C . PHE A 1 244 ? 51.231 41.592 92.971 1.00 19.25 193 PHE A C 1
ATOM 1494 O O . PHE A 1 244 ? 50.660 41.072 93.940 1.00 19.49 193 PHE A O 1
ATOM 1502 N N . CYS A 1 245 ? 52.566 41.757 92.929 1.00 17.69 194 CYS A N 1
ATOM 1503 C CA . CYS A 1 245 ? 53.410 41.245 94.010 1.00 16.22 194 CYS A CA 1
ATOM 1504 C C . CYS A 1 245 ? 53.365 42.089 95.248 1.00 17.19 194 CYS A C 1
ATOM 1505 O O . CYS A 1 245 ? 53.155 41.574 96.358 1.00 19.12 194 CYS A O 1
ATOM 1508 N N . SER A 1 246 ? 53.566 43.406 95.109 1.00 16.54 195 SER A N 1
ATOM 1509 C CA . SER A 1 246 ? 53.687 44.215 96.307 1.00 15.21 195 SER A CA 1
ATOM 1510 C C . SER A 1 246 ? 52.347 44.404 97.045 1.00 16.78 195 SER A C 1
ATOM 1511 O O . SER A 1 246 ? 52.301 44.607 98.262 1.00 17.42 195 SER A O 1
ATOM 1514 N N . VAL A 1 247 ? 51.269 44.398 96.297 1.00 17.44 196 VAL A N 1
ATOM 1515 C CA . VAL A 1 247 ? 49.985 44.846 96.864 1.00 18.75 196 VAL A CA 1
ATOM 1516 C C . VAL A 1 247 ? 49.137 43.601 97.223 1.00 18.24 196 VAL A C 1
ATOM 1517 O O . VAL A 1 247 ? 48.346 43.643 98.156 1.00 21.96 196 VAL A O 1
ATOM 1521 N N . SER A 1 248 ? 49.330 42.491 96.538 1.00 18.59 197 SER A N 1
ATOM 1522 C CA . SER A 1 248 ? 48.554 41.288 96.895 1.00 18.87 197 SER A CA 1
ATOM 1523 C C . SER A 1 248 ? 49.251 40.491 98.000 1.00 21.80 197 SER A C 1
ATOM 1524 O O . SER A 1 248 ? 48.581 39.753 98.769 1.00 21.68 197 SER A O 1
ATOM 1527 N N . TYR A 1 249 ? 50.582 40.641 98.093 1.00 20.49 198 TYR A N 1
ATOM 1528 C CA . TYR A 1 249 ? 51.378 39.854 99.044 1.00 19.79 198 TYR A CA 1
ATOM 1529 C C . TYR A 1 249 ? 52.213 40.691 99.975 1.00 19.27 198 TYR A C 1
ATOM 1530 O O . TYR A 1 249 ? 52.846 40.179 100.919 1.00 19.17 198 TYR A O 1
ATOM 1539 N N . GLY A 1 250 ? 52.204 41.997 99.748 1.00 18.06 199 GLY A N 1
ATOM 1540 C CA . GLY A 1 250 ? 52.951 42.882 100.604 1.00 17.54 199 GLY A CA 1
ATOM 1541 C C . GLY A 1 250 ? 52.043 43.716 101.489 1.00 19.67 199 GLY A C 1
ATOM 1542 O O . GLY A 1 250 ? 52.045 43.548 102.724 1.00 18.95 199 GLY A O 1
ATOM 1543 N N . THR A 1 251 ? 51.266 44.635 100.906 1.00 18.14 200 THR A N 1
ATOM 1544 C CA . THR A 1 251 ? 50.355 45.393 101.771 1.00 19.54 200 THR A CA 1
ATOM 1545 C C . THR A 1 251 ? 49.048 44.600 101.958 1.00 19.33 200 THR A C 1
ATOM 1546 O O . THR A 1 251 ? 48.240 44.936 102.827 1.00 22.33 200 THR A O 1
ATOM 1550 N N . GLY A 1 252 ? 48.865 43.573 101.154 1.00 19.07 201 GLY A N 1
ATOM 1551 C CA . G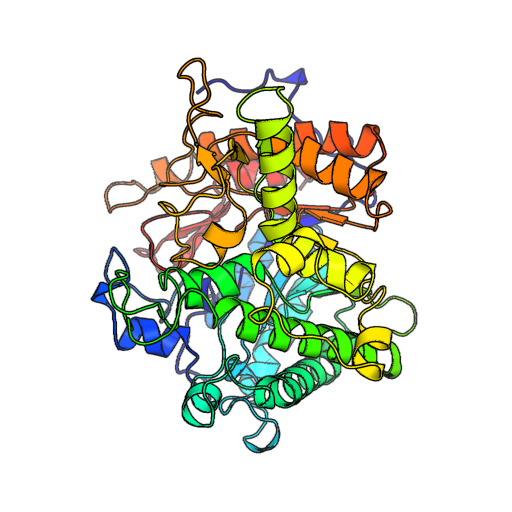LY A 1 252 ? 47.724 42.688 101.268 1.00 20.96 201 GLY A CA 1
ATOM 1552 C C . GLY A 1 252 ? 46.383 43.304 100.908 1.00 22.61 201 GLY A C 1
ATOM 1553 O O . GLY A 1 252 ? 45.337 42.728 101.235 1.00 21.35 201 GLY A O 1
ATOM 1554 N N . VAL A 1 253 ? 46.396 44.456 100.237 1.00 22.78 202 VAL A N 1
ATOM 1555 C CA . VAL A 1 253 ? 45.148 45.108 99.817 1.00 21.78 202 VAL A CA 1
ATOM 1556 C C . VAL A 1 253 ? 44.365 44.295 98.783 1.00 22.36 202 VAL A C 1
ATOM 1557 O O . VAL A 1 253 ? 43.117 44.281 98.778 1.00 22.99 202 VAL A O 1
ATOM 1561 N N . LEU A 1 254 ? 45.092 43.596 97.916 1.00 19.72 203 LEU A N 1
ATOM 1562 C CA . LEU A 1 254 ? 44.490 42.893 96.791 1.00 18.53 203 LEU A CA 1
ATOM 1563 C C . LEU A 1 254 ? 44.518 41.387 97.038 1.00 19.61 203 LEU A C 1
ATOM 1564 O O . LEU A 1 254 ? 45.431 40.910 97.718 1.00 19.11 203 LEU A O 1
ATOM 1569 N N . ALA A 1 255 ? 43.557 40.643 96.468 1.00 20.42 204 ALA A N 1
ATOM 1570 C CA . ALA A 1 255 ? 43.510 39.175 96.640 1.00 22.50 204 ALA A CA 1
ATOM 1571 C C . ALA A 1 255 ? 44.876 38.537 96.304 1.00 24.31 204 ALA A C 1
ATOM 1572 O O . ALA A 1 255 ? 45.406 38.808 95.220 1.00 25.78 204 ALA A O 1
ATOM 1574 N N . PRO A 1 256 ? 45.379 37.591 97.121 1.00 24.34 205 PRO A N 1
ATOM 1575 C CA . PRO A 1 256 ? 44.660 36.997 98.262 1.00 22.23 205 PRO A CA 1
ATOM 1576 C C . PRO A 1 256 ? 44.737 37.715 99.584 1.00 23.69 205 PRO A C 1
ATOM 1577 O O . PRO A 1 256 ? 44.280 37.166 100.603 1.00 22.87 205 PRO A O 1
ATOM 1581 N N . GLY A 1 257 ? 45.309 38.912 99.626 1.00 20.91 206 GLY A N 1
ATOM 1582 C CA . GLY A 1 257 ? 45.178 39.707 100.818 1.00 21.13 206 GLY A CA 1
ATOM 1583 C C . GLY A 1 257 ? 46.150 39.325 101.905 1.00 22.83 206 GLY A C 1
ATOM 1584 O O . GLY A 1 25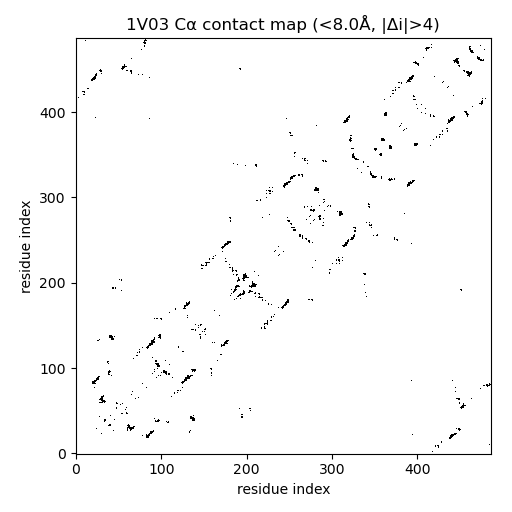7 ? 45.822 39.404 103.089 1.00 24.02 206 GLY A O 1
ATOM 1585 N N . ARG A 1 258 ? 47.373 38.949 101.524 1.00 23.36 207 ARG A N 1
ATOM 1586 C CA . ARG A 1 258 ? 48.342 38.488 102.507 1.00 22.98 207 ARG A CA 1
ATOM 1587 C C . ARG A 1 258 ? 49.376 39.534 102.866 1.00 25.02 207 ARG A C 1
ATOM 1588 O O . ARG A 1 258 ? 49.793 40.339 102.015 1.00 24.86 207 ARG A O 1
ATOM 1596 N N . CYS A 1 259 ? 49.803 39.511 104.121 1.00 24.94 208 CYS A N 1
ATOM 1597 C CA . CYS A 1 259 ? 50.785 40.445 104.640 1.00 26.02 208 CYS A CA 1
ATOM 1598 C C . CYS A 1 259 ? 51.364 39.873 105.930 1.00 26.32 208 CYS A C 1
ATOM 1599 O O . CYS A 1 259 ? 50.879 38.853 106.418 1.00 27.96 208 CYS A O 1
ATOM 1602 N N . SER A 1 260 ? 52.401 40.522 106.462 1.00 27.29 209 SER A N 1
ATOM 1603 C CA . SER A 1 260 ? 53.016 40.162 107.731 1.00 27.24 209 SER A CA 1
ATOM 1604 C C . SER A 1 260 ? 52.068 40.418 108.917 1.00 28.70 209 SER A C 1
ATOM 1605 O O . SER A 1 260 ? 51.286 41.394 108.932 1.00 27.22 209 SER A O 1
ATOM 1608 N N . PRO A 1 261 ? 52.162 39.571 109.940 1.00 29.01 210 PRO A N 1
ATOM 1609 C CA . PRO A 1 261 ? 51.531 39.889 111.220 1.00 29.42 210 PRO A CA 1
ATOM 1610 C C . PRO A 1 261 ? 51.818 41.309 111.589 1.00 30.50 210 PRO A C 1
ATOM 1611 O O . PRO A 1 261 ? 52.947 41.775 111.455 1.00 30.94 210 PRO A O 1
ATOM 1615 N N . GLY A 1 262 ? 50.788 42.018 112.040 1.00 30.97 211 GLY A N 1
ATOM 1616 C CA . GLY A 1 262 ? 50.950 43.404 112.443 1.00 30.75 211 GLY A CA 1
ATOM 1617 C C . GLY A 1 262 ? 50.667 44.383 111.315 1.00 31.79 211 GLY A C 1
ATOM 1618 O O . GLY A 1 262 ? 50.488 45.575 111.561 1.00 33.40 211 GLY A O 1
ATOM 1619 N N . VAL A 1 263 ? 50.635 43.902 110.072 1.00 31.29 212 VAL A N 1
ATOM 1620 C CA . VAL A 1 263 ? 50.223 44.758 108.956 1.00 29.80 212 VAL A CA 1
ATOM 1621 C C . VAL A 1 263 ? 48.706 44.580 108.797 1.00 31.09 212 VAL A C 1
ATOM 1622 O O . VAL A 1 263 ? 48.182 43.485 108.978 1.00 29.74 212 VAL A O 1
ATOM 1626 N N . SER A 1 264 ? 47.992 45.653 108.474 1.00 31.56 213 SER A N 1
ATOM 1627 C CA . SER A 1 264 ? 46.538 45.524 108.390 1.00 31.61 213 SER A CA 1
ATOM 1628 C C . SER A 1 264 ? 46.054 45.021 107.037 1.00 28.88 213 SER A C 1
ATOM 1629 O O . SER A 1 264 ? 46.022 45.769 106.056 1.00 28.67 213 SER A O 1
ATOM 1632 N N . CYS A 1 265 ? 45.665 43.755 106.975 1.00 26.80 214 CYS A N 1
ATOM 1633 C CA . CYS A 1 265 ? 45.143 43.167 105.744 1.00 26.65 214 CYS A CA 1
ATOM 1634 C C . CYS A 1 265 ? 44.291 41.955 106.113 1.00 26.80 214 CYS A C 1
ATOM 1635 O O . CYS A 1 265 ? 44.225 41.592 107.278 1.00 26.99 214 CYS A O 1
ATOM 1638 N N . ALA A 1 266 ? 43.655 41.338 105.131 1.00 26.29 215 ALA A N 1
ATOM 1639 C CA . ALA A 1 266 ? 42.696 40.263 105.391 1.00 27.93 215 ALA A CA 1
ATOM 1640 C C . ALA A 1 266 ? 43.346 39.014 105.984 1.00 30.51 215 ALA A C 1
ATOM 1641 O O . ALA A 1 266 ? 42.732 38.308 106.801 1.00 29.74 215 ALA A O 1
ATOM 1643 N N . VAL A 1 267 ? 44.563 38.707 105.525 1.00 29.37 216 VAL A N 1
ATOM 1644 C CA . VAL A 1 267 ? 45.240 37.492 105.939 1.00 28.63 216 VAL A CA 1
ATOM 1645 C C . VAL A 1 267 ? 46.634 37.838 106.417 1.00 28.86 216 VAL A C 1
ATOM 1646 O O . VAL A 1 267 ? 47.606 37.653 105.679 1.00 29.51 216 VAL A O 1
ATOM 1650 N N . PRO A 1 268 ? 46.735 38.351 107.634 1.00 28.01 217 PRO A N 1
ATOM 1651 C CA . PRO A 1 268 ? 48.014 38.847 108.143 1.00 26.81 217 PRO A CA 1
ATOM 1652 C C . PRO A 1 268 ? 48.860 37.721 108.733 1.00 24.85 217 PRO A C 1
ATOM 1653 O O . PRO A 1 268 ? 49.420 37.872 109.811 1.00 25.29 217 PRO A O 1
ATOM 1657 N N . THR A 1 269 ? 48.963 36.625 108.010 1.00 24.70 218 THR A N 1
ATOM 1658 C CA . THR A 1 269 ? 49.894 35.560 108.388 1.00 29.05 218 THR A CA 1
ATOM 1659 C C . THR A 1 269 ? 50.876 35.227 107.262 1.00 28.36 218 THR A C 1
ATOM 1660 O O . THR A 1 269 ? 51.373 34.087 107.174 1.00 28.65 218 THR A O 1
ATOM 1664 N N . GLY A 1 270 ? 51.151 36.192 106.378 1.00 27.62 219 GLY A N 1
ATOM 1665 C CA . GLY A 1 270 ? 52.120 35.946 105.319 1.00 25.43 219 GLY A CA 1
ATOM 1666 C C . GLY A 1 270 ? 53.427 36.567 105.761 1.00 24.71 219 GLY A C 1
ATOM 1667 O O . GLY A 1 270 ? 53.789 36.535 106.939 1.00 23.69 219 GLY A O 1
ATOM 1668 N N . ASN A 1 271 ? 54.122 37.213 104.827 1.00 23.35 220 ASN A N 1
ATOM 1669 C CA . ASN A 1 271 ? 55.375 37.886 105.174 1.00 23.09 220 ASN A CA 1
ATOM 1670 C C . ASN A 1 271 ? 55.614 38.941 104.085 1.00 20.58 220 ASN A C 1
ATOM 1671 O O . ASN A 1 271 ? 55.903 38.592 102.969 1.00 18.60 220 ASN A O 1
ATOM 1676 N N . SER A 1 272 ? 55.428 40.203 104.422 1.00 20.20 221 SER A N 1
ATOM 1677 C CA . SER A 1 272 ? 55.427 41.276 103.435 1.00 21.08 221 SER A CA 1
ATOM 1678 C C . SER A 1 272 ? 56.859 41.539 102.887 1.00 22.21 221 SER A C 1
ATOM 1679 O O . SER A 1 272 ? 57.047 42.234 101.879 1.00 21.58 221 SER A O 1
ATOM 1682 N N . LEU A 1 273 ? 57.851 40.974 103.573 1.00 21.61 222 LEU A N 1
ATOM 1683 C CA . LEU A 1 273 ? 59.252 41.098 103.178 1.00 23.82 222 LEU A CA 1
ATOM 1684 C C . LEU A 1 273 ? 59.701 39.979 102.241 1.00 23.92 222 LEU A C 1
ATOM 1685 O O . LEU A 1 273 ? 60.640 40.146 101.463 1.00 25.15 222 LEU A O 1
ATOM 1690 N N . SER A 1 274 ? 59.052 38.825 102.271 1.00 22.87 223 SER A N 1
ATOM 1691 C CA . SER A 1 274 ? 59.565 37.742 101.455 1.00 22.01 223 SER A CA 1
ATOM 1692 C C . SER A 1 274 ? 58.636 37.309 100.361 1.00 20.43 223 SER A C 1
ATOM 1693 O O . SER A 1 274 ? 59.077 36.935 99.281 1.00 19.13 223 SER A O 1
ATOM 1696 N N . GLU A 1 275 ? 57.333 37.277 100.650 1.00 20.40 224 GLU A N 1
ATOM 1697 C CA . GLU A 1 275 ? 56.403 36.736 99.654 1.00 18.05 224 GLU A CA 1
ATOM 1698 C C . GLU A 1 275 ? 56.341 37.513 98.344 1.00 15.75 224 GLU A C 1
ATOM 1699 O O . GLU A 1 275 ? 56.227 36.915 97.279 1.00 15.95 224 GLU A O 1
ATOM 1705 N N . PRO A 1 276 ? 56.352 38.844 98.374 1.00 16.04 225 PRO A N 1
ATOM 1706 C CA . PRO A 1 276 ? 56.347 39.571 97.099 1.00 16.69 225 PRO A CA 1
ATOM 1707 C C . PRO A 1 276 ? 57.511 39.135 96.191 1.00 16.98 225 PRO A C 1
ATOM 1708 O O . PRO A 1 276 ? 57.322 39.029 94.985 1.00 17.28 225 PRO A O 1
ATOM 1712 N N . TYR A 1 277 ? 58.691 38.870 96.757 1.00 16.92 226 TYR A N 1
ATOM 1713 C CA . TYR A 1 277 ? 59.835 38.418 95.939 1.00 17.88 226 TYR A CA 1
ATOM 1714 C C . TYR A 1 277 ? 59.658 37.011 95.395 1.00 18.98 226 TYR A C 1
ATOM 1715 O O . TYR A 1 277 ? 60.001 36.719 94.234 1.00 19.35 226 TYR A O 1
ATOM 1724 N N . ILE A 1 278 ? 59.101 36.128 96.232 1.00 19.82 227 ILE A N 1
ATOM 1725 C CA . ILE A 1 278 ? 58.807 34.759 95.793 1.00 21.11 227 ILE A CA 1
ATOM 1726 C C . ILE A 1 278 ? 57.871 34.772 94.624 1.00 20.32 227 ILE A C 1
ATOM 1727 O O . ILE A 1 278 ? 58.073 34.081 93.614 1.00 20.15 227 ILE A O 1
ATOM 1732 N N . VAL A 1 279 ? 56.788 35.530 94.778 1.00 20.55 228 VAL A N 1
ATOM 1733 C CA . VAL A 1 279 ? 55.791 35.560 93.721 1.00 19.28 228 VAL A CA 1
ATOM 1734 C C . VAL A 1 279 ? 56.374 36.197 92.461 1.00 18.39 228 VAL A C 1
ATOM 1735 O O . VAL A 1 279 ? 56.163 35.716 91.355 1.00 19.56 228 VAL A O 1
ATOM 1739 N N . ALA A 1 280 ? 57.094 37.311 92.626 1.00 19.42 229 ALA A N 1
ATOM 1740 C CA . ALA A 1 280 ? 57.737 37.968 91.465 1.00 18.62 229 ALA A CA 1
ATOM 1741 C C . ALA A 1 280 ? 58.652 36.976 90.721 1.00 18.03 229 ALA A C 1
ATOM 1742 O O . ALA A 1 280 ? 58.636 36.860 89.497 1.00 18.34 229 ALA A O 1
ATOM 1744 N N . HIS A 1 281 ? 59.425 36.228 91.493 1.00 19.24 230 HIS A N 1
ATOM 1745 C CA . HIS A 1 281 ? 60.371 35.282 90.913 1.00 19.90 230 HIS A CA 1
ATOM 1746 C C . HIS A 1 281 ? 59.653 34.175 90.145 1.00 20.32 230 HIS A C 1
ATOM 1747 O O . HIS A 1 281 ? 59.995 33.852 89.007 1.00 19.45 230 HIS A O 1
ATOM 1754 N N . ASN A 1 282 ? 58.613 33.608 90.744 1.00 20.98 231 ASN A N 1
ATOM 1755 C CA . ASN A 1 282 ? 57.841 32.629 89.990 1.00 20.79 231 ASN A CA 1
ATOM 1756 C C . ASN A 1 282 ? 57.212 33.190 88.722 1.00 20.85 231 ASN A C 1
ATOM 1757 O O . ASN A 1 282 ? 57.218 32.554 87.665 1.00 21.94 231 ASN A O 1
ATOM 1762 N N . LEU A 1 283 ? 56.716 34.417 88.792 1.00 20.71 232 LEU A N 1
ATOM 1763 C CA . LEU A 1 283 ? 56.095 35.003 87.615 1.00 20.55 232 LEU A CA 1
ATOM 1764 C C . LEU A 1 283 ? 57.140 35.240 86.532 1.00 19.84 232 LEU A C 1
ATOM 1765 O O . LEU A 1 283 ? 56.893 35.024 85.335 1.00 20.08 232 LEU A O 1
ATOM 1770 N N . LEU A 1 284 ? 58.316 35.719 86.937 1.00 20.07 233 LEU A N 1
ATOM 1771 C CA . LEU A 1 284 ? 59.385 35.906 85.937 1.00 20.08 233 LEU A CA 1
ATOM 1772 C C . LEU A 1 284 ? 59.837 34.587 85.297 1.00 20.84 233 LEU A C 1
ATOM 1773 O O . LEU A 1 284 ? 60.079 34.531 84.094 1.00 21.47 233 LEU A O 1
ATOM 1778 N N . ARG A 1 285 ? 59.943 33.531 86.085 1.00 22.08 234 ARG A N 1
ATOM 1779 C CA . ARG A 1 285 ? 60.297 32.226 85.489 1.00 24.28 234 ARG A CA 1
ATOM 1780 C C . ARG A 1 285 ? 59.207 31.770 84.516 1.00 25.20 234 ARG A C 1
ATOM 1781 O O . ARG A 1 285 ? 59.498 31.281 83.415 1.00 25.83 234 ARG A O 1
ATOM 1789 N N . ALA A 1 286 ? 57.942 31.950 84.913 1.00 25.51 235 ALA A N 1
ATOM 1790 C CA . ALA A 1 286 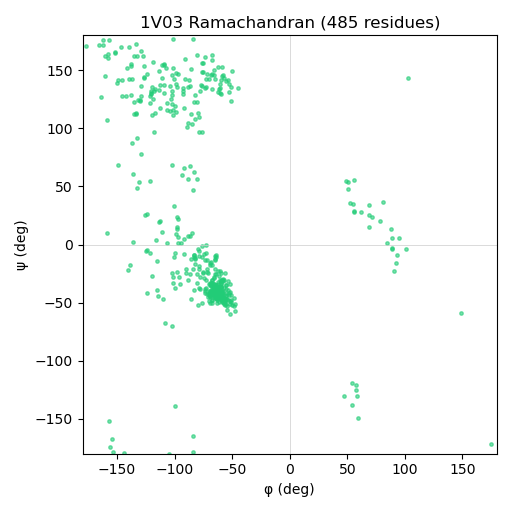? 56.816 31.620 84.018 1.00 24.55 235 ALA A CA 1
ATOM 1791 C C . ALA A 1 286 ? 56.869 32.408 82.735 1.00 24.16 235 ALA A C 1
ATOM 1792 O O . ALA A 1 286 ? 56.685 31.861 81.648 1.00 25.56 235 ALA A O 1
ATOM 1794 N N . HIS A 1 287 ? 57.115 33.709 82.857 1.00 23.70 236 HIS A N 1
ATOM 1795 C CA . HIS A 1 287 ? 57.259 34.562 81.699 1.00 23.92 236 HIS A CA 1
ATOM 1796 C C . HIS A 1 287 ? 58.360 34.062 80.745 1.00 25.57 236 HIS A C 1
ATOM 1797 O O . HIS A 1 287 ? 58.130 33.904 79.541 1.00 24.26 236 HIS A O 1
ATOM 1804 N N . ALA A 1 288 ? 59.560 33.824 81.270 1.00 25.38 237 ALA A N 1
ATOM 1805 C CA . ALA A 1 288 ? 60.665 33.432 80.377 1.00 26.57 237 ALA A CA 1
ATOM 1806 C C . ALA A 1 288 ? 60.300 32.176 79.591 1.00 27.23 237 ALA A C 1
ATOM 1807 O O . ALA A 1 288 ? 60.523 32.111 78.374 1.00 26.85 237 ALA A O 1
ATOM 1809 N N . GLU A 1 289 ? 59.752 31.200 80.303 1.00 28.03 238 GLU A N 1
ATOM 1810 C CA . GLU A 1 289 ? 59.399 29.900 79.717 1.00 32.40 238 GLU A CA 1
ATOM 1811 C C . GLU A 1 289 ? 58.288 30.050 78.677 1.00 32.66 238 GLU A C 1
ATOM 1812 O O . GLU A 1 289 ? 58.315 29.423 77.612 1.00 32.69 238 GLU A O 1
ATOM 1818 N N . THR A 1 290 ? 57.341 30.942 78.963 1.00 31.30 239 THR A N 1
ATOM 1819 C CA . THR A 1 290 ? 56.202 31.147 78.074 1.00 29.68 239 THR A CA 1
ATOM 1820 C C . THR A 1 290 ? 56.657 31.809 76.798 1.00 29.37 239 THR A C 1
ATOM 1821 O O . THR A 1 290 ? 56.193 31.464 75.704 1.00 29.46 239 THR A O 1
ATOM 1825 N N . VAL A 1 291 ? 57.568 32.769 76.922 1.00 28.54 240 VAL A N 1
ATOM 1826 C CA . VAL A 1 291 ? 58.070 33.444 75.738 1.00 29.05 240 VAL A CA 1
ATOM 1827 C C . VAL A 1 291 ? 58.823 32.420 74.870 1.00 30.72 240 VAL A C 1
ATOM 1828 O O . VAL A 1 291 ? 58.762 32.458 73.630 1.00 30.57 240 VAL A O 1
ATOM 1832 N N . ASP A 1 292 ? 59.493 31.486 75.530 1.00 32.38 241 ASP A N 1
ATOM 1833 C CA . ASP A 1 292 ? 60.257 30.456 74.819 1.00 34.33 241 ASP A CA 1
ATOM 1834 C C . ASP A 1 292 ? 59.277 29.544 74.077 1.00 34.62 241 ASP A C 1
ATOM 1835 O O . ASP A 1 292 ? 59.435 29.310 72.892 1.00 35.78 241 ASP A O 1
ATOM 1840 N N . ILE A 1 293 ? 58.253 29.046 74.760 1.00 35.18 242 ILE A N 1
ATOM 1841 C CA . ILE A 1 293 ? 57.180 28.324 74.057 1.00 35.90 242 ILE A CA 1
ATOM 1842 C C . ILE A 1 293 ? 56.634 29.104 72.856 1.00 36.96 242 ILE A C 1
ATOM 1843 O O . ILE A 1 293 ? 56.582 28.584 71.728 1.00 38.19 242 ILE A O 1
ATOM 1848 N N . TYR A 1 294 ? 56.244 30.357 73.072 1.00 35.95 243 TYR A N 1
ATOM 1849 C CA . TYR A 1 294 ? 55.686 31.163 71.983 1.00 35.63 243 TYR A CA 1
ATOM 1850 C C . TYR A 1 294 ? 56.636 31.314 70.791 1.00 36.14 243 TYR A C 1
ATOM 1851 O O . TYR A 1 294 ? 56.228 31.145 69.632 1.00 35.43 243 TYR A O 1
ATOM 1860 N N . ASN A 1 295 ? 57.889 31.669 71.068 1.00 36.96 244 ASN A N 1
ATOM 1861 C CA . ASN A 1 295 ? 58.882 31.864 70.014 1.00 39.38 244 ASN A CA 1
ATOM 1862 C C . ASN A 1 295 ? 59.114 30.592 69.180 1.00 40.77 244 ASN A C 1
ATOM 1863 O O . ASN A 1 295 ? 59.343 30.673 67.972 1.00 40.29 244 ASN A O 1
ATOM 1868 N N . LYS A 1 296 ? 59.071 29.438 69.837 1.00 42.41 245 LYS A N 1
ATOM 1869 C CA . LYS A 1 296 ? 59.347 28.162 69.179 1.00 46.09 245 LYS A CA 1
ATOM 1870 C C . LYS A 1 296 ? 58.174 27.658 68.346 1.00 47.96 245 LYS A C 1
ATOM 1871 O O . LYS A 1 296 ? 58.368 27.102 67.265 1.00 48.34 245 LYS A O 1
ATOM 1877 N N . TYR A 1 297 ? 56.957 27.850 68.846 1.00 49.47 246 TYR A N 1
ATOM 1878 C CA . TYR A 1 297 ? 55.806 27.147 68.278 1.00 50.56 246 TYR A CA 1
ATOM 1879 C C . TYR A 1 297 ? 54.662 28.005 67.742 1.00 50.11 246 TYR A C 1
ATOM 1880 O O . TYR A 1 297 ? 53.734 27.463 67.145 1.00 49.71 246 TYR A O 1
ATOM 1889 N N . HIS A 1 298 ? 54.708 29.321 67.949 1.00 48.83 247 HIS A N 1
ATOM 1890 C CA . HIS A 1 298 ? 53.552 30.153 67.621 1.00 46.78 247 HIS A CA 1
ATOM 1891 C C . HIS A 1 298 ? 53.851 31.485 66.997 1.00 47.67 247 HIS A C 1
ATOM 1892 O O . HIS A 1 298 ? 52.989 32.060 66.340 1.00 48.56 247 HIS A O 1
ATOM 1899 N N . LYS A 1 299 ? 55.061 31.990 67.197 1.00 47.65 248 LYS A N 1
ATOM 1900 C CA . LYS A 1 299 ? 55.367 33.336 66.757 1.00 47.69 248 LYS A CA 1
ATOM 1901 C C . LYS A 1 299 ? 55.221 33.478 65.254 1.00 48.82 248 LYS A C 1
ATOM 1902 O O . LYS A 1 299 ? 54.591 34.422 64.767 1.00 48.10 248 LYS A O 1
ATOM 1908 N N . GLY A 1 300 ? 55.828 32.550 64.521 1.00 49.83 249 GLY A N 1
ATOM 1909 C CA . GLY A 1 300 ? 55.828 32.621 63.073 1.00 50.10 249 GLY A CA 1
ATOM 1910 C C . GLY A 1 300 ? 56.352 33.948 62.573 1.00 50.41 249 GLY A C 1
ATOM 1911 O O . GLY A 1 300 ? 57.312 34.501 63.110 1.00 51.10 249 GLY A O 1
ATOM 1912 N N . ALA A 1 301 ? 55.693 34.486 61.555 1.00 50.67 250 ALA A N 1
ATOM 1913 C CA . ALA A 1 301 ? 56.215 35.655 60.854 1.00 50.37 250 ALA A CA 1
ATOM 1914 C C . ALA A 1 301 ? 55.958 36.995 61.552 1.00 49.75 250 ALA A C 1
ATOM 1915 O O . ALA A 1 301 ? 56.772 37.912 61.447 1.00 49.74 250 ALA A O 1
ATOM 1917 N N . ASP A 1 302 ? 54.829 37.122 62.248 1.00 49.17 251 ASP A N 1
ATOM 1918 C CA . ASP A 1 302 ? 54.438 38.440 62.764 1.00 48.75 251 ASP A CA 1
ATOM 1919 C C . ASP A 1 302 ? 53.911 38.487 64.201 1.00 45.77 251 ASP A C 1
ATOM 1920 O O . ASP A 1 302 ? 53.510 39.558 64.666 1.00 44.66 251 ASP A O 1
ATOM 1925 N N . GLY A 1 303 ? 53.896 37.341 64.878 1.00 40.87 252 GLY A N 1
ATOM 1926 C CA . GLY A 1 303 ? 53.495 37.271 66.271 1.00 38.26 252 GLY A CA 1
ATOM 1927 C C . GLY A 1 303 ? 54.457 38.010 67.191 1.00 35.98 252 GLY A C 1
ATOM 1928 O O . GLY A 1 303 ? 55.665 38.114 66.911 1.00 34.37 252 GLY A O 1
ATOM 1929 N N . ARG A 1 304 ? 53.931 38.531 68.296 1.00 32.92 253 ARG A N 1
ATOM 1930 C CA . ARG A 1 304 ? 54.750 39.328 69.205 1.00 31.06 253 ARG A CA 1
ATOM 1931 C C . ARG A 1 304 ? 54.291 39.079 70.613 1.00 30.63 253 ARG A C 1
ATOM 1932 O O . ARG A 1 304 ? 53.094 38.896 70.853 1.00 29.79 253 ARG A O 1
ATOM 1940 N N . ILE A 1 305 ? 55.235 39.012 71.548 1.00 28.62 254 ILE A N 1
ATOM 1941 C CA . ILE A 1 305 ? 54.869 38.760 72.944 1.00 27.55 254 ILE A CA 1
ATOM 1942 C C . ILE A 1 305 ? 55.716 39.641 73.838 1.00 27.60 254 ILE A C 1
ATOM 1943 O O . ILE A 1 305 ? 56.902 39.897 73.548 1.00 26.61 254 ILE A O 1
ATOM 1948 N N . GLY A 1 306 ? 55.106 40.140 74.907 1.00 25.96 255 GLY A N 1
ATOM 1949 C CA . GLY A 1 306 ? 55.832 40.975 75.836 1.00 25.01 255 GLY A CA 1
ATOM 1950 C C . GLY A 1 306 ? 55.145 40.935 77.176 1.00 23.15 255 GLY A C 1
ATOM 1951 O O . GLY A 1 306 ? 54.499 39.961 77.513 1.00 22.77 255 GLY A O 1
ATOM 1952 N N . LEU A 1 307 ? 55.288 42.004 77.950 1.00 21.83 256 LEU A N 1
ATOM 1953 C CA . LEU A 1 307 ? 54.560 42.110 79.210 1.00 21.10 256 LEU A CA 1
ATOM 1954 C C . LEU A 1 307 ? 54.350 43.598 79.470 1.00 20.23 256 LEU A C 1
ATOM 1955 O O . LEU A 1 307 ? 54.971 44.430 78.809 1.00 20.23 256 LEU A O 1
ATOM 1960 N N . ALA A 1 308 ? 53.447 43.929 80.390 1.00 19.07 257 ALA A N 1
ATOM 1961 C CA . ALA A 1 308 ? 53.066 45.323 80.595 1.00 18.97 257 ALA A CA 1
ATOM 1962 C C . ALA A 1 308 ? 53.366 45.637 82.035 1.00 18.85 257 ALA A C 1
ATOM 1963 O O . ALA A 1 308 ? 52.942 44.927 82.949 1.00 18.83 257 ALA A O 1
ATOM 1965 N N . LEU A 1 309 ? 54.113 46.704 82.250 1.00 17.54 258 LEU A N 1
ATOM 1966 C CA . LEU A 1 309 ? 54.598 46.990 83.570 1.00 15.77 258 LEU A CA 1
ATOM 1967 C C . LEU A 1 309 ? 53.928 48.238 84.065 1.00 19.00 258 LEU A C 1
ATOM 1968 O O . LEU A 1 309 ? 53.838 49.241 83.358 1.00 19.00 258 LEU A O 1
ATOM 1973 N N . ASN A 1 310 ? 53.518 48.235 85.322 1.00 17.94 259 ASN A N 1
ATOM 1974 C CA . ASN A 1 310 ? 53.048 49.507 85.829 1.00 20.02 259 ASN A CA 1
ATOM 1975 C C . ASN A 1 310 ? 54.254 50.233 86.390 1.00 19.31 259 ASN A C 1
ATOM 1976 O O . ASN A 1 310 ? 55.102 49.614 87.019 1.00 19.03 259 ASN A O 1
ATOM 1981 N N . VAL A 1 311 ? 54.451 51.514 86.126 1.00 17.76 260 VAL A N 1
ATOM 1982 C CA . VAL A 1 311 ? 55.602 52.329 86.513 1.00 19.00 260 VAL A CA 1
ATOM 1983 C C . VAL A 1 311 ? 55.104 53.623 87.078 1.00 17.85 260 VAL A C 1
ATOM 1984 O O . VAL A 1 311 ? 54.471 54.428 86.401 1.00 16.51 260 VAL A O 1
ATOM 1988 N N . PHE A 1 312 ? 55.289 53.857 88.331 1.00 17.39 261 PHE A N 1
ATOM 1989 C CA . PHE A 1 312 ? 55.101 55.162 88.896 1.00 17.42 261 PHE A CA 1
ATOM 1990 C C . PHE A 1 312 ? 56.242 56.052 88.461 1.00 18.89 261 PHE A C 1
ATOM 1991 O O . PHE A 1 312 ? 57.394 55.637 88.569 1.00 17.81 261 PHE A O 1
ATOM 1999 N N . GLY A 1 313 ? 55.958 57.289 88.053 1.00 17.25 262 GLY A N 1
ATOM 2000 C CA . GLY A 1 313 ? 57.045 58.233 87.855 1.00 16.69 262 GLY A CA 1
ATOM 2001 C C . GLY A 1 313 ? 57.645 58.569 89.211 1.00 16.54 262 GLY A C 1
ATOM 2002 O O . GLY A 1 313 ? 56.941 58.579 90.230 1.00 15.93 262 GLY A O 1
ATOM 2003 N N . ARG A 1 314 ? 58.952 58.802 89.261 1.00 14.87 263 ARG A N 1
ATOM 2004 C CA . ARG A 1 314 ? 59.587 59.150 90.521 1.00 15.19 263 ARG A CA 1
ATOM 2005 C C . ARG A 1 314 ? 60.460 60.367 90.263 1.00 16.14 263 ARG A C 1
ATOM 2006 O O . ARG A 1 314 ? 61.291 60.335 89.355 1.00 15.60 263 ARG A O 1
ATOM 2014 N N . VAL A 1 315 ? 60.236 61.429 91.013 1.00 17.19 264 VAL A N 1
ATOM 2015 C CA . VAL A 1 315 ? 61.003 62.658 90.877 1.00 17.15 264 VAL A CA 1
ATOM 2016 C C . VAL A 1 315 ? 61.810 62.831 92.150 1.00 17.66 264 VAL A C 1
ATOM 2017 O O . VAL A 1 315 ? 61.267 62.707 93.251 1.00 17.63 264 VAL A O 1
ATOM 2021 N N . PRO A 1 316 ? 63.100 63.141 92.041 1.00 17.65 265 PRO A N 1
ATOM 2022 C CA . PRO A 1 316 ? 63.896 63.278 93.258 1.00 17.03 265 PRO A CA 1
ATOM 2023 C C . PRO A 1 316 ? 63.284 64.380 94.076 1.00 18.42 265 PRO A C 1
ATOM 2024 O O . PRO A 1 316 ? 62.960 65.461 93.541 1.00 16.48 265 PRO A O 1
ATOM 2028 N N . TYR A 1 317 ? 63.141 64.134 95.375 1.00 18.62 266 TYR A N 1
ATOM 2029 C CA . TYR A 1 317 ? 62.550 65.113 96.252 1.00 19.24 266 TYR A CA 1
ATOM 2030 C C . TYR A 1 317 ? 63.287 66.462 96.177 1.00 22.34 266 TYR A C 1
ATOM 2031 O O . TYR A 1 317 ? 62.644 67.510 96.213 1.00 21.44 266 TYR A O 1
ATOM 2040 N N . THR A 1 318 ? 64.627 66.442 96.135 1.00 22.03 267 THR A N 1
ATOM 2041 C CA . THR A 1 318 ? 65.429 67.616 95.737 1.00 22.91 267 THR A CA 1
ATOM 2042 C C . THR A 1 318 ? 66.430 67.191 94.665 1.00 23.16 267 THR A C 1
ATOM 2043 O O . THR A 1 318 ? 66.665 66.004 94.477 1.00 22.40 267 THR A O 1
ATOM 2047 N N . ASN A 1 319 ? 67.053 68.151 93.976 1.00 25.03 268 ASN A N 1
ATOM 2048 C CA . ASN A 1 319 ? 68.057 67.790 92.983 1.00 26.90 268 ASN A CA 1
ATOM 2049 C C . ASN A 1 319 ? 69.450 67.678 93.629 1.00 27.17 268 ASN A C 1
ATOM 2050 O O . ASN A 1 319 ? 70.398 68.340 93.218 1.00 28.60 268 ASN A O 1
ATOM 2055 N N . THR A 1 320 ? 69.517 66.830 94.642 1.00 24.47 269 THR A N 1
ATOM 2056 C CA . THR A 1 320 ? 70.631 66.662 95.560 1.00 25.51 269 THR A CA 1
ATOM 2057 C C . THR A 1 320 ? 70.973 65.189 95.456 1.00 22.44 269 THR A C 1
ATOM 2058 O O . THR A 1 320 ? 70.065 64.400 95.231 1.00 21.32 269 THR A O 1
ATOM 2062 N N . PHE A 1 321 ? 72.253 64.814 95.588 1.00 20.12 270 PHE A N 1
ATOM 2063 C CA . PHE A 1 321 ? 72.632 63.430 95.321 1.00 18.71 270 PHE A CA 1
ATOM 2064 C C . PHE A 1 321 ? 71.866 62.426 96.173 1.00 16.62 270 PHE A C 1
ATOM 2065 O O . PHE A 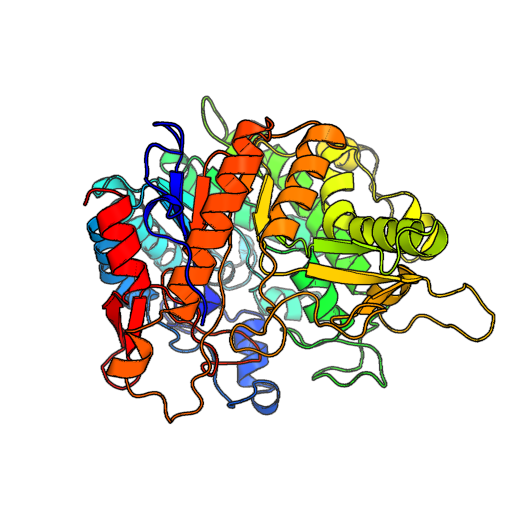1 321 ? 71.571 61.351 95.687 1.00 18.19 270 PHE A O 1
ATOM 2073 N N . LEU A 1 322 ? 71.581 62.716 97.438 1.00 16.38 271 LEU A N 1
ATOM 2074 C CA . LEU A 1 322 ? 70.943 61.658 98.228 1.00 17.71 271 LEU A CA 1
ATOM 2075 C C . LEU A 1 322 ? 69.552 61.333 97.682 1.00 17.39 271 LEU A C 1
ATOM 2076 O O . LEU A 1 322 ? 69.163 60.162 97.607 1.00 15.87 271 LEU A O 1
ATOM 2081 N N . ASP A 1 323 ? 68.810 62.374 97.298 1.00 15.79 272 ASP A N 1
ATOM 2082 C CA . ASP A 1 323 ? 67.445 62.155 96.797 1.00 17.08 272 ASP A CA 1
ATOM 2083 C C . ASP A 1 323 ? 67.480 61.657 95.380 1.00 15.82 272 ASP A C 1
ATOM 2084 O O . ASP A 1 323 ? 66.587 60.941 94.951 1.00 16.38 272 ASP A O 1
ATOM 2089 N N . GLN A 1 324 ? 68.523 62.018 94.628 1.00 16.84 273 GLN A N 1
ATOM 2090 C CA . GLN A 1 324 ? 68.654 61.435 93.290 1.00 15.43 273 GLN A CA 1
ATOM 2091 C C . GLN A 1 324 ? 68.905 59.933 93.416 1.00 15.11 273 GLN A C 1
ATOM 2092 O O . GLN A 1 324 ? 68.389 59.137 92.637 1.00 14.47 273 GLN A O 1
ATOM 2098 N N . GLN A 1 325 ? 69.709 59.552 94.410 1.00 15.94 274 GLN A N 1
ATOM 2099 C CA . GLN A 1 325 ? 70.030 58.137 94.602 1.00 15.71 274 GLN A CA 1
ATOM 2100 C C . GLN A 1 325 ? 68.751 57.415 95.058 1.00 15.66 274 GLN A C 1
ATOM 2101 O O . GLN A 1 325 ? 68.475 56.306 94.649 1.00 15.25 274 GLN A O 1
ATOM 2107 N N . ALA A 1 326 ? 67.982 58.055 95.925 1.00 16.16 275 ALA A N 1
ATOM 2108 C CA . ALA A 1 326 ? 66.679 57.489 96.358 1.00 16.62 275 ALA A CA 1
ATOM 2109 C C . ALA A 1 326 ? 65.708 57.271 95.208 1.00 15.46 275 ALA A C 1
ATOM 2110 O O . ALA A 1 326 ? 65.019 56.251 95.124 1.00 15.48 275 ALA A O 1
ATOM 2112 N N . GLN A 1 327 ? 65.666 58.241 94.297 1.00 15.92 276 GLN A N 1
ATOM 2113 C CA . GLN A 1 327 ? 64.833 58.127 93.099 1.00 15.80 276 GLN A CA 1
ATOM 2114 C C . GLN A 1 327 ? 65.273 56.949 92.257 1.00 15.96 276 GLN A C 1
ATOM 2115 O O . GLN A 1 327 ? 64.454 56.194 91.739 1.00 14.12 276 GLN A O 1
ATOM 2121 N N . GLU A 1 328 ? 66.593 56.752 92.131 1.00 15.78 277 GLU A N 1
ATOM 2122 C CA . GLU A 1 328 ? 67.078 55.627 91.356 1.00 16.56 277 GLU A CA 1
ATOM 2123 C C . GLU A 1 328 ? 66.760 54.284 91.997 1.00 15.03 277 GLU A C 1
ATOM 2124 O O . GLU A 1 328 ? 66.432 53.358 91.302 1.00 14.92 277 GLU A O 1
ATOM 2130 N N . ARG A 1 329 ? 66.897 54.183 93.315 1.00 13.53 278 ARG A N 1
ATOM 2131 C CA . ARG A 1 329 ? 66.523 52.931 93.997 1.00 14.02 278 ARG A CA 1
ATOM 2132 C C . ARG A 1 329 ? 65.033 52.666 93.834 1.00 14.27 278 ARG A C 1
ATOM 2133 O O . ARG A 1 329 ? 64.612 51.521 93.735 1.00 13.55 278 ARG A O 1
ATOM 2141 N N . SER A 1 330 ? 64.249 53.739 93.837 1.00 14.45 279 SER A N 1
ATOM 2142 C CA . SER A 1 330 ? 62.793 53.625 93.720 1.00 15.11 279 SER A CA 1
ATOM 2143 C C . SER A 1 330 ? 62.422 53.161 92.344 1.00 15.03 279 SER A C 1
ATOM 2144 O O . SER A 1 330 ? 61.583 52.262 92.189 1.00 15.59 279 SER A O 1
ATOM 2147 N N . MET A 1 331 ? 63.054 53.729 91.321 1.00 15.14 280 MET A N 1
ATOM 2148 C CA . MET A 1 331 ? 62.791 53.251 89.965 1.00 15.66 280 MET A CA 1
ATOM 2149 C C . MET A 1 331 ? 63.196 51.781 89.817 1.00 15.11 280 MET A C 1
ATOM 2150 O O . MET A 1 331 ? 62.506 50.990 89.172 1.00 14.52 280 MET A O 1
ATOM 2155 N N . ASP A 1 332 ? 64.348 51.417 90.373 1.00 14.57 281 ASP A N 1
ATOM 2156 C CA . ASP A 1 332 ? 64.773 50.009 90.313 1.00 13.79 281 ASP A CA 1
ATOM 2157 C C . ASP A 1 332 ? 63.730 49.075 90.970 1.00 14.70 281 ASP A C 1
ATOM 2158 O O . ASP A 1 332 ? 63.523 47.964 90.525 1.00 15.57 281 ASP A O 1
ATOM 2163 N N . LYS A 1 333 ? 63.144 49.528 92.075 1.00 16.24 282 LYS A N 1
ATOM 2164 C CA . LYS A 1 333 ? 62.263 48.665 92.866 1.00 18.72 282 LYS A CA 1
ATOM 2165 C C . LYS A 1 333 ? 60.861 48.556 92.208 1.00 20.61 282 LYS A C 1
ATOM 2166 O O . LYS A 1 333 ? 60.098 47.605 92.464 1.00 22.99 282 LYS A O 1
ATOM 2172 N N . CYS A 1 334 ? 60.540 49.495 91.326 1.00 21.75 283 CYS A N 1
ATOM 2173 C CA . CYS A 1 334 ? 59.275 49.409 90.584 1.00 21.13 283 CYS A CA 1
ATOM 2174 C C . CYS A 1 334 ? 59.465 48.906 89.160 1.00 21.07 283 CYS A C 1
ATOM 2175 O O . CYS A 1 334 ? 59.084 47.784 88.837 1.00 22.51 283 CYS A O 1
ATOM 2178 N N . LEU A 1 335 ? 60.068 49.723 88.298 1.00 19.48 284 LEU A N 1
ATOM 2179 C CA . LEU A 1 335 ? 60.327 49.325 86.914 1.00 17.72 284 LEU A CA 1
ATOM 2180 C C . LEU A 1 335 ? 61.414 48.241 86.776 1.00 16.26 284 LEU A C 1
ATOM 2181 O O . LEU A 1 335 ? 61.222 47.257 86.079 1.00 18.19 284 LEU A O 1
ATOM 2186 N N . GLY A 1 336 ? 62.560 48.431 87.433 1.00 16.38 285 GLY A N 1
ATOM 2187 C CA . GLY A 1 336 ? 63.717 47.539 87.229 1.00 15.83 285 GLY A CA 1
ATOM 2188 C C . GLY A 1 336 ? 63.483 46.132 87.753 1.00 16.56 285 GLY A C 1
ATOM 2189 O O . GLY A 1 336 ? 63.981 45.150 87.199 1.00 15.91 285 GLY A O 1
ATOM 2190 N N . TRP A 1 337 ? 62.666 46.020 88.802 1.00 18.93 286 TRP A N 1
ATOM 2191 C CA . TRP A 1 337 ? 62.343 44.703 89.382 1.00 17.50 286 TRP A CA 1
ATOM 2192 C C . TRP A 1 337 ? 61.945 43.702 88.308 1.00 16.95 286 TRP A C 1
ATOM 2193 O O . TRP A 1 337 ? 62.374 42.561 88.365 1.00 17.09 286 TRP A O 1
ATOM 2204 N N . PHE A 1 338 ? 61.077 44.088 87.361 1.00 16.29 287 PHE A N 1
ATOM 2205 C CA . PHE A 1 338 ? 60.662 43.191 86.267 1.00 15.35 287 PHE A CA 1
ATOM 2206 C C . PHE A 1 338 ? 61.367 43.480 84.950 1.00 16.08 287 PHE A C 1
ATOM 2207 O O . PHE A 1 338 ? 61.602 42.564 84.171 1.00 16.71 287 PHE A O 1
ATOM 2215 N N . LEU A 1 339 ? 61.687 44.743 84.692 1.00 14.86 288 LEU A N 1
ATOM 2216 C CA . LEU A 1 339 ? 62.299 45.083 83.401 1.00 16.34 288 LEU A CA 1
ATOM 2217 C C . LEU A 1 339 ? 63.762 44.570 83.349 1.00 16.91 288 LEU A C 1
ATOM 2218 O O . LEU A 1 339 ? 64.175 44.045 82.329 1.00 17.16 288 LEU A O 1
ATOM 2223 N N . GLU A 1 340 ? 64.537 44.725 84.423 1.00 16.87 289 GLU A N 1
ATOM 2224 C CA . GLU A 1 340 ? 65.951 44.298 84.316 1.00 18.60 289 GLU A CA 1
ATOM 2225 C C . GLU A 1 340 ? 66.115 42.793 84.110 1.00 18.04 289 GLU A C 1
ATOM 2226 O O . GLU A 1 340 ? 66.956 42.365 83.295 1.00 20.14 289 GLU A O 1
ATOM 2232 N N . PRO A 1 341 ? 65.335 41.963 84.807 1.00 17.73 290 PRO A N 1
ATOM 2233 C CA . PRO A 1 341 ? 65.318 40.534 84.449 1.00 17.67 290 PRO A CA 1
ATOM 2234 C C . PRO A 1 341 ? 65.051 40.245 82.973 1.00 18.92 290 PRO A C 1
ATOM 2235 O O . PRO A 1 341 ? 65.836 39.510 82.365 1.00 19.66 290 PRO A O 1
ATOM 2239 N N . VAL A 1 342 ? 64.006 40.807 82.371 1.00 19.86 291 VAL A N 1
ATOM 2240 C CA . VAL A 1 342 ? 63.757 40.505 80.955 1.00 19.25 291 VAL A CA 1
ATOM 2241 C C . VAL A 1 342 ? 64.761 41.157 80.005 1.00 19.96 291 VAL A C 1
ATOM 2242 O O . VAL A 1 342 ? 64.955 40.711 78.863 1.00 20.63 291 VAL A O 1
ATOM 2246 N N . VAL A 1 343 ? 65.381 42.228 80.461 1.00 20.98 292 VAL A N 1
ATOM 2247 C CA . VAL A 1 343 ? 66.340 42.931 79.624 1.00 21.70 292 VAL A CA 1
ATOM 2248 C C . VAL A 1 343 ? 67.740 42.309 79.720 1.00 23.23 292 VAL A C 1
ATOM 2249 O O . VAL A 1 343 ? 68.396 42.113 78.687 1.00 23.47 292 VAL A O 1
ATOM 2253 N N . ARG A 1 344 ? 68.215 42.034 80.934 1.00 21.31 293 ARG A N 1
ATOM 2254 C CA . ARG A 1 344 ? 69.599 41.538 81.089 1.00 23.76 293 ARG A CA 1
ATOM 2255 C C . ARG A 1 344 ? 69.719 40.207 81.825 1.00 23.59 293 ARG A C 1
ATOM 2256 O O . ARG A 1 344 ? 70.827 39.670 81.945 1.00 22.05 293 ARG A O 1
ATOM 2264 N N . GLY A 1 345 ? 68.608 39.674 82.336 1.00 21.51 294 GLY A N 1
ATOM 2265 C CA . GLY A 1 345 ? 68.647 38.354 82.934 1.00 20.35 294 GLY A CA 1
ATOM 2266 C C . GLY A 1 345 ? 68.836 38.327 84.433 1.00 20.01 294 GLY A C 1
ATOM 2267 O O . GLY A 1 345 ? 68.923 37.263 85.025 1.00 21.60 294 GLY A O 1
ATOM 2268 N N . ASP A 1 346 ? 68.836 39.479 85.076 1.00 18.32 295 ASP A N 1
ATOM 2269 C CA . ASP A 1 346 ? 68.858 39.493 86.529 1.00 18.48 295 ASP A CA 1
ATOM 2270 C C . ASP A 1 346 ? 68.192 40.747 87.111 1.00 18.86 295 ASP A C 1
ATOM 2271 O O . ASP A 1 346 ? 68.004 41.735 86.387 1.00 17.46 295 ASP A O 1
ATOM 2276 N N . TYR A 1 347 ? 67.893 40.723 88.416 1.00 18.06 296 TYR A N 1
ATOM 2277 C CA . TYR A 1 347 ? 67.306 41.880 89.121 1.00 17.12 296 TYR A CA 1
ATOM 2278 C C . TYR A 1 347 ? 68.305 43.031 89.208 1.00 18.38 296 TYR A C 1
ATOM 2279 O O . TYR A 1 347 ? 69.507 42.769 89.135 1.00 17.08 296 TYR A O 1
ATOM 2288 N N . PRO A 1 348 ? 67.852 44.284 89.406 1.00 17.34 297 PRO A N 1
ATOM 2289 C CA . PRO A 1 348 ? 68.814 45.394 89.562 1.00 16.77 297 PRO A CA 1
ATOM 2290 C C . PRO A 1 348 ? 69.754 45.142 90.736 1.00 18.07 297 PRO A C 1
ATOM 2291 O O . PRO A 1 348 ? 69.343 44.580 91.783 1.00 17.42 297 PRO A O 1
ATOM 2295 N N . PHE A 1 349 ? 71.000 45.594 90.589 1.00 16.05 298 PHE A N 1
ATOM 2296 C CA . PHE A 1 349 ? 71.983 45.468 91.658 1.00 16.60 298 PHE A CA 1
ATOM 2297 C C . PHE A 1 349 ? 71.420 46.055 92.948 1.00 16.60 298 PHE A C 1
ATOM 2298 O O . PHE A 1 349 ? 71.601 45.496 94.036 1.00 16.52 298 PHE A O 1
ATOM 2306 N N . SER A 1 350 ? 70.740 47.202 92.857 1.00 16.62 299 SER A N 1
ATOM 2307 C CA . SER A 1 350 ? 70.339 47.860 94.100 1.00 14.77 299 SER A CA 1
ATOM 2308 C C . SER A 1 350 ? 69.376 46.958 94.915 1.00 15.24 299 SER A C 1
ATOM 2309 O O . SER A 1 350 ? 69.390 46.989 96.145 1.00 15.35 299 SER A O 1
ATOM 2312 N N . MET A 1 351 ? 68.541 46.187 94.228 1.00 14.96 300 MET A N 1
ATOM 2313 C CA . MET A 1 351 ? 67.564 45.325 94.913 1.00 16.05 300 MET A CA 1
ATOM 2314 C C . MET A 1 351 ? 68.254 44.173 95.656 1.00 16.73 300 MET A C 1
ATOM 2315 O O . MET A 1 351 ? 67.897 43.838 96.807 1.00 15.78 300 MET A O 1
ATOM 2320 N N . ARG A 1 352 ? 69.263 43.588 95.021 1.00 16.60 301 ARG A N 1
ATOM 2321 C CA . ARG A 1 352 ? 70.032 42.492 95.672 1.00 17.08 301 ARG A CA 1
ATOM 2322 C C . ARG A 1 352 ? 70.865 42.986 96.829 1.00 16.83 301 ARG A C 1
ATOM 2323 O O . ARG A 1 352 ? 70.902 42.366 97.912 1.00 17.38 301 ARG A O 1
ATOM 2331 N N . VAL A 1 353 ? 71.569 44.099 96.634 1.00 16.57 302 VAL A N 1
ATOM 2332 C CA . VAL A 1 353 ? 72.451 44.539 97.688 1.00 14.84 302 VAL A CA 1
ATOM 2333 C C . VAL A 1 353 ? 71.623 44.954 98.917 1.00 17.26 302 VAL A C 1
ATOM 2334 O O . VAL A 1 353 ? 72.096 44.854 100.052 1.00 16.39 302 VAL A O 1
ATOM 2338 N N . SER A 1 354 ? 70.376 45.416 98.688 1.00 16.70 303 SER A N 1
ATOM 2339 C CA . SER A 1 354 ? 69.506 45.824 99.781 1.00 17.11 303 SER A CA 1
ATOM 2340 C C . SER A 1 354 ? 68.857 44.590 100.438 1.00 17.23 303 SER A C 1
ATOM 2341 O O . SER A 1 354 ? 68.893 44.424 101.661 1.00 17.57 303 SER A O 1
ATOM 2344 N N . ALA A 1 355 ? 68.240 43.736 99.637 1.00 16.72 304 ALA A N 1
ATOM 2345 C CA . ALA A 1 355 ? 67.382 42.703 100.234 1.00 17.65 304 ALA A CA 1
ATOM 2346 C C . ALA A 1 355 ? 68.063 41.339 100.307 1.00 19.63 304 ALA A C 1
ATOM 2347 O O . ALA A 1 355 ? 67.505 40.397 100.891 1.00 18.96 304 ALA A O 1
ATOM 2349 N N . ARG A 1 356 ? 69.212 41.210 99.645 1.00 19.46 305 ARG A N 1
ATOM 2350 C CA . ARG A 1 356 ? 70.070 40.049 99.840 1.00 21.43 305 ARG A CA 1
ATOM 2351 C C . ARG A 1 356 ? 69.345 38.705 99.630 1.00 20.84 305 ARG A C 1
ATOM 2352 O O . ARG A 1 356 ? 68.848 38.425 98.541 1.00 20.12 305 ARG A O 1
ATOM 2360 N N . ASP A 1 357 ? 69.292 37.861 100.663 1.00 21.57 306 ASP A N 1
ATOM 2361 C CA . ASP A 1 357 ? 68.864 36.479 100.433 1.00 23.43 306 ASP A CA 1
ATOM 2362 C C . ASP A 1 357 ? 67.345 36.387 100.203 1.00 23.29 306 ASP A C 1
ATOM 2363 O O . ASP A 1 357 ? 66.835 35.322 99.844 1.00 23.80 306 ASP A O 1
ATOM 2368 N N . ARG A 1 358 ? 66.620 37.481 100.407 1.00 20.76 307 ARG A N 1
ATOM 2369 C CA . ARG A 1 358 ? 65.188 37.475 100.037 1.00 19.30 307 ARG A CA 1
ATOM 2370 C C . ARG A 1 358 ? 64.942 37.538 98.550 1.00 19.75 307 ARG A C 1
ATOM 2371 O O . ARG A 1 358 ? 63.831 37.307 98.099 1.00 20.13 307 ARG A O 1
ATOM 2379 N N . VAL A 1 359 ? 65.970 37.853 97.773 1.00 18.78 308 VAL A N 1
ATOM 2380 C CA . VAL A 1 359 ? 65.821 37.861 96.321 1.00 16.76 308 VAL A CA 1
ATOM 2381 C C . VAL A 1 359 ? 66.422 36.587 95.749 1.00 19.48 308 VAL A C 1
ATOM 2382 O O . VAL A 1 359 ? 67.646 36.395 95.859 1.00 19.76 308 VAL A O 1
ATOM 2386 N N . PRO A 1 360 ? 65.606 35.726 95.140 1.00 20.62 309 PRO A N 1
ATOM 2387 C CA . PRO A 1 360 ? 66.105 34.448 94.614 1.00 22.03 309 PRO A CA 1
ATOM 2388 C C . PRO A 1 360 ? 66.934 34.649 93.348 1.00 23.34 309 PRO A C 1
ATOM 2389 O O . PRO A 1 360 ? 66.853 35.719 92.687 1.00 20.16 309 PRO A O 1
ATOM 2393 N N . TYR A 1 361 ? 67.729 33.629 93.024 1.00 22.46 310 TYR A N 1
ATOM 2394 C CA . TYR A 1 361 ? 68.542 33.633 91.809 1.00 23.83 310 TYR A CA 1
ATOM 2395 C C . TYR A 1 361 ? 67.895 32.814 90.718 1.00 24.99 310 TYR A C 1
ATOM 2396 O O . TYR A 1 361 ? 67.319 31.765 90.994 1.00 26.83 310 TYR A O 1
ATOM 2405 N N . PHE A 1 362 ? 67.996 33.271 89.474 1.00 23.35 311 PHE A N 1
ATOM 2406 C CA . PHE A 1 362 ? 67.525 32.474 88.362 1.00 25.69 311 PHE A CA 1
ATOM 2407 C C . PHE A 1 362 ? 68.518 31.359 88.069 1.00 29.10 311 PHE A C 1
ATOM 2408 O O . PHE A 1 362 ? 69.723 31.533 88.258 1.00 27.22 311 PHE A O 1
ATOM 2416 N N . LYS A 1 363 ? 68.015 30.230 87.596 1.00 31.33 312 LYS A N 1
ATOM 2417 C CA . LYS A 1 363 ? 68.894 29.146 87.151 1.00 34.73 312 LYS A CA 1
ATOM 2418 C C . LYS A 1 363 ? 69.496 29.458 85.778 1.00 35.20 312 LYS A C 1
ATOM 2419 O O . LYS A 1 363 ? 68.937 30.246 85.008 1.00 32.58 312 LYS A O 1
ATOM 2425 N N . GLU A 1 364 ? 70.636 28.842 85.470 1.00 36.41 313 GLU A N 1
ATOM 2426 C CA . GLU A 1 364 ? 71.370 29.140 84.237 1.00 38.11 313 GLU A CA 1
ATOM 2427 C C . GLU A 1 364 ? 70.524 29.082 82.962 1.00 36.36 313 GLU A C 1
ATOM 2428 O O . GLU A 1 364 ? 70.570 29.985 82.121 1.00 34.69 313 GLU A O 1
ATOM 2434 N N . LYS A 1 365 ? 69.777 27.999 82.801 1.00 36.11 314 LYS A N 1
ATOM 2435 C CA . LYS A 1 365 ? 69.021 27.780 81.578 1.00 37.77 314 LYS A CA 1
ATOM 2436 C C . LYS A 1 365 ? 67.820 28.750 81.419 1.00 36.34 314 LYS A C 1
ATOM 2437 O O . LYS A 1 365 ? 67.565 29.258 80.326 1.00 35.72 314 LYS A O 1
ATOM 2443 N N . GLU A 1 366 ? 67.087 28.989 82.501 1.00 34.88 315 GLU A N 1
ATOM 2444 C CA . GLU A 1 366 ? 65.935 29.903 82.442 1.00 34.64 315 GLU A CA 1
ATOM 2445 C C . GLU A 1 366 ? 66.450 31.328 82.271 1.00 34.23 315 GLU A C 1
ATOM 2446 O O . GLU A 1 366 ? 65.848 32.146 81.569 1.00 35.04 315 GLU A O 1
ATOM 2452 N N . GLN A 1 367 ? 67.601 31.611 82.870 1.00 33.36 316 GLN A N 1
ATOM 2453 C CA . GLN A 1 367 ? 68.214 32.915 82.719 1.00 33.16 316 GLN A CA 1
ATOM 2454 C C . GLN A 1 367 ? 68.514 33.237 81.255 1.00 33.60 316 GLN A C 1
ATOM 2455 O O . GLN A 1 367 ? 68.303 34.371 80.813 1.00 31.29 316 GLN A O 1
ATOM 2461 N N . GLU A 1 368 ? 68.990 32.248 80.499 1.00 33.22 317 GLU A N 1
ATOM 2462 C CA . GLU A 1 368 ? 69.214 32.437 79.067 1.00 35.54 317 GLU A CA 1
ATOM 2463 C C . GLU A 1 368 ? 67.894 32.721 78.356 1.00 33.23 317 GLU A C 1
ATOM 2464 O O . GLU A 1 368 ? 67.840 33.497 77.419 1.00 33.95 317 GLU A O 1
ATOM 2470 N N . LYS A 1 369 ? 66.839 32.048 78.778 1.00 32.19 318 LYS A N 1
ATOM 2471 C CA . LYS A 1 369 ? 65.513 32.313 78.222 1.00 31.91 318 LYS A CA 1
ATOM 2472 C C . LYS A 1 369 ? 64.981 33.713 78.599 1.00 29.77 318 LYS A C 1
ATOM 2473 O O . LYS A 1 369 ? 64.292 34.348 77.800 1.00 29.52 318 LYS A O 1
ATOM 2479 N N . LEU A 1 370 ? 65.340 34.194 79.786 1.00 28.49 319 LEU A N 1
ATOM 2480 C CA . LEU A 1 370 ? 64.881 35.497 80.275 1.00 27.53 319 LEU A CA 1
ATOM 2481 C C . LEU A 1 370 ? 65.420 36.639 79.465 1.00 27.81 319 LEU A C 1
ATOM 2482 O O . LEU A 1 370 ? 64.704 37.567 79.145 1.00 25.86 319 LEU A O 1
ATOM 2487 N N . VAL A 1 371 ? 66.714 36.583 79.136 1.00 27.31 320 VAL A N 1
ATOM 2488 C CA . VAL A 1 371 ? 67.378 37.705 78.500 1.00 27.30 320 VAL A CA 1
ATOM 2489 C C . VAL A 1 371 ? 66.701 38.032 77.182 1.00 28.04 320 VAL A C 1
ATOM 2490 O O . VAL A 1 371 ? 66.512 37.158 76.335 1.00 28.45 320 VAL A O 1
ATOM 2494 N N . GLY A 1 372 ? 66.365 39.304 76.995 1.00 27.86 321 GLY A N 1
ATOM 2495 C CA . GLY A 1 372 ? 65.613 39.741 75.836 1.00 28.40 321 GLY A CA 1
ATOM 2496 C C . GLY A 1 372 ? 64.271 39.071 75.574 1.00 29.18 321 GLY A C 1
ATOM 2497 O O . GLY A 1 372 ? 63.848 38.991 74.423 1.00 30.30 321 GLY A O 1
ATOM 2498 N N . SER A 1 373 ? 63.579 38.601 76.606 1.00 27.56 322 SER A N 1
ATOM 2499 C CA . SER A 1 373 ? 62.318 37.889 76.396 1.00 25.81 322 SER A CA 1
ATOM 2500 C C . SER A 1 373 ? 61.092 38.808 76.149 1.00 26.56 322 SER A C 1
ATOM 2501 O O . SER A 1 373 ? 60.107 38.752 76.891 1.00 26.89 322 SER A O 1
ATOM 2504 N N . TYR A 1 374 ? 61.180 39.667 75.141 1.00 27.42 323 TYR A N 1
ATOM 2505 C CA . TYR A 1 374 ? 60.090 40.584 74.809 1.00 27.90 323 TYR A CA 1
ATOM 2506 C C . TYR A 1 374 ? 60.262 41.078 73.398 1.00 29.17 323 TYR A C 1
ATOM 2507 O O . TYR A 1 374 ? 61.392 41.301 72.945 1.00 29.54 323 TYR A O 1
ATOM 2516 N N . ASP A 1 375 ? 59.137 41.276 72.715 1.00 27.50 324 ASP A N 1
ATOM 2517 C CA . ASP A 1 375 ? 59.113 42.003 71.465 1.00 26.32 324 ASP A CA 1
ATOM 2518 C C . ASP A 1 375 ? 58.697 43.442 71.704 1.00 25.73 324 ASP A C 1
ATOM 2519 O O . ASP A 1 375 ? 58.969 44.301 70.885 1.00 24.26 324 ASP A O 1
ATOM 2524 N N . MET A 1 376 ? 57.988 43.703 72.804 1.00 23.83 325 MET A N 1
ATOM 2525 C CA . MET A 1 376 ? 57.601 45.067 73.093 1.00 23.89 325 MET A CA 1
ATOM 2526 C C . MET A 1 376 ? 57.336 45.115 74.582 1.00 21.40 325 MET A C 1
ATOM 2527 O O . MET A 1 376 ? 57.153 44.076 75.190 1.00 20.86 325 MET A O 1
ATOM 2532 N N . ILE A 1 377 ? 57.352 46.306 75.166 1.00 20.06 326 ILE A N 1
ATOM 2533 C CA . ILE A 1 377 ? 57.096 46.447 76.600 1.00 19.28 326 ILE A CA 1
ATOM 2534 C C . ILE A 1 377 ? 55.867 47.356 76.713 1.00 19.75 326 ILE A C 1
ATOM 2535 O O . ILE A 1 377 ? 55.822 48.417 76.062 1.00 21.12 326 ILE A O 1
ATOM 2540 N N . GLY A 1 378 ? 54.889 46.954 77.530 1.00 21.06 327 GLY A N 1
ATOM 2541 C CA . GLY A 1 378 ? 53.751 47.824 77.844 1.00 18.87 327 GLY A CA 1
ATOM 2542 C C . GLY A 1 378 ? 54.114 48.704 79.024 1.00 17.86 327 GLY A C 1
ATOM 2543 O O . GLY A 1 378 ? 54.710 48.227 80.000 1.00 18.79 327 GLY A O 1
ATOM 2544 N N . ILE A 1 379 ? 53.778 49.990 78.951 1.00 17.63 328 ILE A N 1
ATOM 2545 C CA . ILE A 1 379 ? 53.952 50.891 80.074 1.00 17.42 328 ILE A CA 1
ATOM 2546 C C . ILE A 1 379 ? 52.545 51.282 80.539 1.00 19.74 328 ILE A C 1
ATOM 2547 O O . ILE A 1 379 ? 51.798 51.842 79.767 1.00 19.37 328 ILE A O 1
ATOM 2552 N N . ASN A 1 380 ? 52.090 51.000 81.727 1.00 19.77 329 ASN A N 1
ATOM 2553 C CA . ASN A 1 380 ? 50.822 51.464 82.281 1.00 20.37 329 ASN A CA 1
ATOM 2554 C C . ASN A 1 380 ? 51.180 52.587 83.191 1.00 18.56 329 ASN A C 1
ATOM 2555 O O . ASN A 1 380 ? 51.864 52.383 84.196 1.00 19.94 329 ASN A O 1
ATOM 2560 N N . TYR A 1 381 ? 50.854 53.800 82.915 1.00 15.47 330 TYR A N 1
ATOM 2561 C CA . TYR A 1 381 ? 51.248 54.970 83.668 1.00 15.86 330 TYR A CA 1
ATOM 2562 C C . TYR A 1 381 ? 49.994 55.698 84.174 1.00 15.85 330 TYR A C 1
ATOM 2563 O O . TYR A 1 381 ? 49.094 55.992 83.400 1.00 15.26 330 TYR A O 1
ATOM 2572 N N . TYR A 1 382 ? 49.980 56.022 85.459 1.00 15.64 331 TYR A N 1
ATOM 2573 C CA . TYR A 1 382 ? 48.885 56.743 86.095 1.00 14.97 331 TYR A CA 1
ATOM 2574 C C . TYR A 1 382 ? 49.386 57.992 86.770 1.00 14.41 331 TYR A C 1
ATOM 2575 O O . TYR A 1 382 ? 48.738 59.031 86.709 1.00 15.56 331 TYR A O 1
ATOM 2584 N N . THR A 1 383 ? 50.531 57.901 87.453 1.00 13.88 332 THR A N 1
ATOM 2585 C CA . THR A 1 383 ? 50.940 58.995 88.310 1.00 13.57 332 THR A CA 1
ATOM 2586 C C . THR A 1 383 ? 52.428 58.981 88.702 1.00 13.81 332 THR A C 1
ATOM 2587 O O . THR A 1 383 ? 53.125 58.047 88.344 1.00 15.09 332 THR A O 1
ATOM 2591 N N . SER A 1 384 ? 52.881 60.008 89.423 1.00 12.99 333 SER A N 1
ATOM 2592 C CA . SER A 1 384 ? 54.265 60.086 89.907 1.00 13.72 333 SER A CA 1
ATOM 2593 C C . SER A 1 384 ? 54.248 60.542 91.348 1.00 14.78 333 SER A C 1
ATOM 2594 O O . SER A 1 384 ? 53.245 61.121 91.800 1.00 15.18 333 SER A O 1
ATOM 2597 N N . THR A 1 385 ? 55.352 60.320 92.070 1.00 13.83 334 THR A N 1
ATOM 2598 C CA . THR A 1 385 ? 55.557 60.896 93.395 1.00 15.22 334 THR A CA 1
ATOM 2599 C C . THR A 1 385 ? 56.958 61.474 93.454 1.00 15.74 334 THR A C 1
ATOM 2600 O O . THR A 1 385 ? 57.758 61.220 92.554 1.00 16.33 334 THR A O 1
ATOM 2604 N N . PHE A 1 386 ? 57.272 62.183 94.531 1.00 14.86 335 PHE A N 1
ATOM 2605 C CA . PHE A 1 386 ? 58.666 62.535 94.801 1.00 15.61 335 PHE A CA 1
ATOM 2606 C C . PHE A 1 386 ? 59.277 61.369 95.559 1.00 17.70 335 PHE A C 1
ATOM 2607 O O . PHE A 1 386 ? 58.544 60.697 96.287 1.00 17.11 335 PHE A O 1
ATOM 2615 N N . SER A 1 387 ? 60.591 61.139 95.430 1.00 15.87 336 SER A N 1
ATOM 2616 C CA . SER A 1 387 ? 61.247 60.037 96.178 1.00 16.86 336 SER A CA 1
ATOM 2617 C C . SER A 1 387 ? 62.275 60.713 97.053 1.00 17.04 336 SER A C 1
ATOM 2618 O O . SER A 1 387 ? 63.093 61.468 96.541 1.00 16.44 336 SER A O 1
ATOM 2621 N N . LYS A 1 388 ? 62.217 60.464 98.357 1.00 16.60 337 LYS A N 1
ATOM 2622 C CA . LYS A 1 388 ? 63.070 61.135 99.318 1.00 18.78 337 LYS A CA 1
ATOM 2623 C C . LYS A 1 388 ? 63.915 60.095 100.039 1.00 17.63 337 LYS A C 1
ATOM 2624 O O . LYS A 1 388 ? 63.398 59.066 100.447 1.00 16.64 337 LYS A O 1
ATOM 2630 N N . HIS A 1 389 ? 65.205 60.381 100.204 1.00 18.06 338 HIS A N 1
ATOM 2631 C CA . HIS A 1 389 ? 66.184 59.433 100.783 1.00 19.63 338 HIS A CA 1
ATOM 2632 C C . HIS A 1 389 ? 65.833 59.029 102.219 1.00 19.41 338 HIS A C 1
ATOM 2633 O O . HIS A 1 389 ? 65.440 59.878 103.018 1.00 18.10 338 HIS A O 1
ATOM 2640 N N . ILE A 1 390 ? 65.985 57.744 102.548 1.00 19.20 339 ILE A N 1
ATOM 2641 C CA . ILE A 1 390 ? 65.963 57.308 103.956 1.00 19.16 339 ILE A CA 1
ATOM 2642 C C . ILE A 1 390 ? 67.326 56.697 104.263 1.00 20.17 339 ILE A C 1
ATOM 2643 O O . ILE A 1 390 ? 67.828 55.885 103.482 1.00 19.19 339 ILE A O 1
ATOM 2648 N N . ASP A 1 391 ? 67.924 57.092 105.379 1.00 22.21 340 ASP A N 1
ATOM 2649 C CA . ASP A 1 391 ? 69.240 56.561 105.752 1.00 25.17 340 ASP A CA 1
ATOM 2650 C C . ASP A 1 391 ? 69.180 55.121 106.210 1.00 24.91 340 ASP A C 1
ATOM 2651 O O . ASP A 1 391 ? 68.211 54.683 106.836 1.00 22.95 340 ASP A O 1
ATOM 2656 N N . LEU A 1 392 ? 70.235 54.388 105.915 1.00 23.65 341 LEU A N 1
ATOM 2657 C CA . LEU A 1 392 ? 70.383 53.064 106.478 1.00 25.80 341 LEU A CA 1
ATOM 2658 C C . LEU A 1 392 ? 70.902 53.258 107.922 1.00 26.64 341 LEU A C 1
ATOM 2659 O O . LEU A 1 392 ? 71.994 53.769 108.145 1.00 27.44 341 LEU A O 1
ATOM 2664 N N . SER A 1 393 ? 70.087 52.906 108.909 1.00 28.99 342 SER A N 1
ATOM 2665 C CA . SER A 1 393 ? 70.489 53.044 110.313 1.00 33.07 342 SER A CA 1
ATOM 2666 C C . SER A 1 393 ? 70.047 51.862 111.174 1.00 36.70 342 SER A C 1
ATOM 2667 O O . SER A 1 393 ? 69.261 51.024 110.743 1.00 36.56 342 SER A O 1
ATOM 2670 N N . PRO A 1 394 ? 70.531 51.789 112.409 1.00 41.32 343 PRO A N 1
ATOM 2671 C CA . PRO A 1 394 ? 70.042 50.759 113.340 1.00 44.25 343 PRO A CA 1
ATOM 2672 C C . PRO A 1 394 ? 68.552 50.991 113.666 1.00 47.49 343 PRO A C 1
ATOM 2673 O O . PRO A 1 394 ? 67.844 50.026 113.960 1.00 49.35 343 PRO A O 1
ATOM 2677 N N . ASN A 1 395 ? 68.087 52.243 113.553 1.00 50.44 344 ASN A N 1
ATOM 2678 C CA . ASN A 1 395 ? 66.664 52.615 113.731 1.00 53.53 344 ASN A CA 1
ATOM 2679 C C . ASN A 1 395 ? 65.630 52.200 112.634 1.00 53.64 344 ASN A C 1
ATOM 2680 O O . ASN A 1 395 ? 64.420 52.197 112.913 1.00 55.25 344 ASN A O 1
ATOM 2685 N N . ASN A 1 396 ? 66.082 51.920 111.401 1.00 51.89 345 ASN A N 1
ATOM 2686 C CA . ASN A 1 396 ? 65.202 51.561 110.271 1.00 48.99 345 ASN A CA 1
ATOM 2687 C C . ASN A 1 396 ? 65.258 50.053 110.031 1.00 46.70 345 ASN A C 1
ATOM 2688 O O . ASN A 1 396 ? 66.341 49.477 109.849 1.00 45.62 345 ASN A O 1
ATOM 2693 N N . SER A 1 397 ? 64.082 49.425 110.042 1.00 43.34 346 SER A N 1
ATOM 2694 C CA . SER A 1 397 ? 63.934 48.008 109.765 1.00 41.20 346 SER A CA 1
ATOM 2695 C C . SER A 1 397 ? 62.777 47.823 108.780 1.00 38.46 346 SER A C 1
ATOM 2696 O O . SER A 1 397 ? 61.626 48.115 109.123 1.00 38.28 346 SER A O 1
ATOM 2699 N N . PRO A 1 398 ? 63.064 47.374 107.558 1.00 34.64 347 PRO A N 1
ATOM 2700 C CA . PRO A 1 398 ? 62.019 47.211 106.538 1.00 31.14 347 PRO A CA 1
ATOM 2701 C C . PRO A 1 398 ? 60.844 46.365 107.023 1.00 28.67 347 PRO A C 1
ATOM 2702 O O . PRO A 1 398 ? 61.054 45.333 107.642 1.00 26.67 347 PRO A O 1
ATOM 2706 N N . VAL A 1 399 ? 59.623 46.780 106.709 1.00 26.35 348 VAL A N 1
ATOM 2707 C CA . VAL A 1 399 ? 58.429 45.981 107.037 1.00 24.58 348 VAL A CA 1
ATOM 2708 C C . VAL A 1 399 ? 57.817 45.423 105.772 1.00 22.00 348 VAL A C 1
ATOM 2709 O O . VAL A 1 399 ? 57.528 44.220 105.681 1.00 21.70 348 VAL A O 1
ATOM 2713 N N . LEU A 1 400 ? 57.668 46.293 104.766 1.00 18.50 349 LEU A N 1
ATOM 2714 C CA . LEU A 1 400 ? 57.179 45.899 103.448 1.00 18.89 349 LEU A CA 1
ATOM 2715 C C . LEU A 1 400 ? 58.327 45.759 102.426 1.00 19.98 349 LEU A C 1
ATOM 2716 O O . LEU A 1 400 ? 59.343 46.440 102.543 1.00 21.23 349 LEU A O 1
ATOM 2721 N N . ASN A 1 401 ? 58.161 44.899 101.428 1.00 18.06 350 ASN A N 1
ATOM 2722 C CA . ASN A 1 401 ? 59.210 44.755 100.408 1.00 19.79 350 ASN A CA 1
ATOM 2723 C C . ASN A 1 401 ? 59.610 46.117 99.824 1.00 19.92 350 ASN A C 1
ATOM 2724 O O . ASN A 1 401 ? 60.785 46.339 99.510 1.00 19.75 350 ASN A O 1
ATOM 2729 N N . THR A 1 402 ? 58.653 47.039 99.703 1.00 18.08 351 THR A N 1
ATOM 2730 C CA . THR A 1 402 ? 58.980 48.354 99.132 1.00 16.95 351 THR A CA 1
ATOM 2731 C C . THR A 1 402 ? 59.856 49.181 100.047 1.00 18.19 351 THR A C 1
ATOM 2732 O O . THR A 1 402 ? 60.493 50.149 99.604 1.00 20.19 351 THR A O 1
ATOM 2736 N N . ASP A 1 403 ? 59.929 48.828 101.323 1.00 16.63 352 ASP A N 1
ATOM 2737 C CA . ASP A 1 403 ? 60.849 49.533 102.206 1.00 16.68 352 ASP A CA 1
ATOM 2738 C C . ASP A 1 403 ? 62.339 49.229 101.878 1.00 16.22 352 ASP A C 1
ATOM 2739 O O . ASP A 1 403 ? 63.219 49.902 102.383 1.00 17.92 352 ASP A O 1
ATOM 2744 N N . ASP A 1 404 ? 62.584 48.186 101.124 1.00 16.73 353 ASP A N 1
ATOM 2745 C CA . ASP A 1 404 ? 63.948 47.807 100.715 1.00 19.07 353 ASP A CA 1
ATOM 2746 C C . ASP A 1 404 ? 64.609 48.848 99.804 1.00 19.25 353 ASP A C 1
ATOM 2747 O O . ASP A 1 404 ? 65.823 48.798 99.576 1.00 18.58 353 ASP A O 1
ATOM 2752 N N . ALA A 1 405 ? 63.816 49.790 99.302 1.00 18.43 354 ALA A N 1
ATOM 2753 C CA . ALA A 1 405 ? 64.330 50.851 98.449 1.00 17.94 354 ALA A CA 1
ATOM 2754 C C . ALA A 1 405 ? 64.925 52.001 99.238 1.00 17.77 354 ALA A C 1
ATOM 2755 O O . ALA A 1 405 ? 65.533 52.916 98.657 1.00 16.87 354 ALA A O 1
ATOM 2757 N N . TYR A 1 406 ? 64.756 52.007 100.559 1.00 16.75 355 TYR A N 1
ATOM 2758 C CA . TYR A 1 406 ? 65.292 53.118 101.353 1.00 16.87 355 TYR A CA 1
ATOM 2759 C C . TYR A 1 406 ? 64.891 54.498 100.803 1.00 17.42 355 TYR A C 1
ATOM 2760 O O . TYR A 1 406 ? 65.730 55.416 100.665 1.00 14.89 355 TYR A O 1
ATOM 2769 N N . ALA A 1 407 ? 63.597 54.646 100.514 1.00 15.19 356 ALA A N 1
ATOM 2770 C CA . ALA A 1 407 ? 63.100 55.892 99.972 1.00 17.33 356 ALA A CA 1
ATOM 2771 C C . ALA A 1 407 ? 61.646 56.065 100.431 1.00 17.38 356 ALA A C 1
ATOM 2772 O O . ALA A 1 407 ? 60.909 55.087 100.445 1.00 18.97 356 ALA A O 1
ATOM 2774 N N . SER A 1 408 ? 61.238 57.269 100.816 1.00 16.83 357 SER A N 1
ATOM 2775 C CA . SER A 1 408 ? 59.794 57.479 101.002 1.00 19.45 357 SER A CA 1
ATOM 2776 C C . SER A 1 408 ? 59.212 58.147 99.759 1.00 18.60 357 SER A C 1
ATOM 2777 O O . SER A 1 408 ? 59.904 58.910 99.060 1.00 19.09 357 SER A O 1
ATOM 2780 N N . GLN A 1 409 ? 57.959 57.840 99.436 1.00 17.30 358 GLN A N 1
ATOM 2781 C CA . GLN A 1 409 ? 57.385 58.372 98.211 1.00 18.44 358 GLN A CA 1
ATOM 2782 C C . GLN A 1 409 ? 56.457 59.482 98.687 1.00 21.23 358 GLN A C 1
ATOM 2783 O O . GLN A 1 409 ? 55.519 59.224 99.448 1.00 22.57 358 GLN A O 1
ATOM 2789 N N . GLU A 1 410 ? 56.759 60.724 98.338 1.00 20.08 359 GLU A N 1
ATOM 2790 C CA . GLU A 1 410 ? 56.038 61.865 98.913 1.00 21.22 359 GLU A CA 1
ATOM 2791 C C . GLU A 1 410 ? 55.145 62.480 97.828 1.00 22.02 359 GLU A C 1
ATOM 2792 O O . GLU A 1 410 ? 55.584 62.602 96.680 1.00 20.48 359 GLU A O 1
ATOM 2798 N N . THR A 1 411 ? 53.900 62.844 98.154 1.00 21.71 360 THR A N 1
ATOM 2799 C CA . THR A 1 411 ? 53.073 63.456 97.113 1.00 22.81 360 THR A CA 1
ATOM 2800 C C . THR A 1 411 ? 53.317 64.969 97.190 1.00 22.40 360 THR A C 1
ATOM 2801 O O . THR A 1 411 ? 53.052 65.658 96.221 1.00 24.91 360 THR A O 1
ATOM 2805 N N . LYS A 1 412 ? 53.800 65.472 98.330 1.00 20.12 361 LYS A N 1
ATOM 2806 C CA . LYS A 1 412 ? 54.195 66.894 98.476 1.00 24.06 361 LYS A CA 1
ATOM 2807 C C . LYS A 1 412 ? 55.721 67.098 98.418 1.00 23.58 361 LYS A C 1
ATOM 2808 O O . LYS A 1 412 ? 56.457 66.399 99.118 1.00 22.71 361 LYS A O 1
ATOM 2814 N N . GLY A 1 413 ? 56.187 68.065 97.624 1.00 21.20 362 GLY A N 1
ATOM 2815 C CA . GLY A 1 413 ? 57.618 68.350 97.514 1.00 21.21 362 GLY A CA 1
ATOM 2816 C C . GLY A 1 413 ? 58.116 69.265 98.613 1.00 22.02 362 GLY A C 1
ATOM 2817 O O . GLY A 1 413 ? 57.355 69.647 99.509 1.00 21.40 362 GLY A O 1
ATOM 2818 N N . PRO A 1 414 ? 59.403 69.603 98.563 1.00 22.53 363 PRO A N 1
ATOM 2819 C CA . PRO A 1 414 ? 60.045 70.373 99.633 1.00 24.58 363 PRO A CA 1
ATOM 2820 C C . PRO A 1 414 ? 59.543 71.828 99.720 1.00 25.53 363 PRO A C 1
ATOM 2821 O O . PRO A 1 414 ? 59.802 72.464 100.753 1.00 25.39 363 PRO A O 1
ATOM 2825 N N . ASP A 1 415 ? 58.860 72.330 98.682 1.00 25.12 364 ASP A N 1
ATOM 2826 C CA . ASP A 1 415 ? 58.263 73.678 98.756 1.00 25.95 364 ASP A CA 1
ATOM 2827 C C . ASP A 1 415 ? 56.815 73.633 99.259 1.00 26.21 364 ASP A C 1
ATOM 2828 O O . ASP A 1 415 ? 56.114 74.658 99.282 1.00 26.64 364 ASP A O 1
ATOM 2833 N N . GLY A 1 416 ? 56.365 72.439 99.631 1.00 23.71 365 GLY A N 1
ATOM 2834 C CA . GLY A 1 416 ? 55.026 72.256 100.169 1.00 23.55 365 GLY A CA 1
ATOM 2835 C C . GLY A 1 416 ? 53.946 71.978 99.133 1.00 23.51 365 GLY A C 1
ATOM 2836 O O . GLY A 1 416 ? 52.778 71.760 99.488 1.00 23.83 365 GLY A O 1
ATOM 2837 N N . ASN A 1 417 ? 54.301 72.005 97.851 1.00 21.11 366 ASN A N 1
ATOM 2838 C CA . ASN A 1 417 ? 53.318 71.784 96.806 1.00 20.67 366 ASN A CA 1
ATOM 2839 C C . ASN A 1 417 ? 53.140 70.304 96.475 1.00 21.65 366 ASN A C 1
ATOM 2840 O O . ASN A 1 417 ? 54.123 69.574 96.461 1.00 19.22 366 ASN A O 1
ATOM 2845 N N . ALA A 1 418 ? 51.902 69.874 96.211 1.00 19.02 367 ALA A N 1
ATOM 2846 C CA . ALA A 1 418 ? 51.631 68.553 95.656 1.00 20.03 367 ALA A CA 1
ATOM 2847 C C . ALA A 1 418 ? 52.366 68.444 94.338 1.00 19.75 367 ALA A C 1
ATOM 2848 O O . ALA A 1 418 ? 52.598 69.468 93.665 1.00 19.62 367 ALA A O 1
ATOM 2850 N N . ILE A 1 419 ? 52.726 67.224 93.954 1.00 17.58 368 ILE A N 1
ATOM 2851 C CA . ILE A 1 419 ? 53.404 67.014 92.695 1.00 18.16 368 ILE A CA 1
ATOM 2852 C C . ILE A 1 419 ? 52.488 67.439 91.560 1.00 20.05 368 ILE A C 1
ATOM 2853 O O . ILE A 1 419 ? 52.943 68.006 90.556 1.00 20.31 368 ILE A O 1
ATOM 2858 N N . GLY A 1 420 ? 51.197 67.158 91.729 1.00 18.57 369 GLY A N 1
ATOM 2859 C CA . GLY A 1 420 ? 50.162 67.602 90.812 1.00 19.93 369 GLY A CA 1
ATOM 2860 C C . GLY A 1 420 ? 48.814 67.420 91.485 1.00 20.89 369 GLY A C 1
ATOM 2861 O O . GLY A 1 420 ? 48.714 66.861 92.592 1.00 19.55 369 GLY A O 1
ATOM 2862 N N . PRO A 1 421 ? 47.762 67.927 90.863 1.00 21.88 370 PRO A N 1
ATOM 2863 C CA . PRO A 1 421 ? 46.450 67.914 91.527 1.00 22.14 370 PRO A CA 1
ATOM 2864 C C . PRO A 1 421 ? 45.796 66.545 91.539 1.00 21.47 370 PRO A C 1
ATOM 2865 O O . PRO A 1 421 ? 46.047 65.734 90.638 1.00 20.30 370 PRO A O 1
ATOM 2869 N N . PRO A 1 422 ? 44.897 66.325 92.502 1.00 24.67 371 PRO A N 1
ATOM 2870 C CA . PRO A 1 422 ? 44.182 65.042 92.634 1.00 24.39 371 PRO A CA 1
ATOM 2871 C C . PRO A 1 422 ? 43.197 64.882 91.488 1.00 22.60 371 PRO A C 1
ATOM 2872 O O . PRO A 1 422 ? 42.646 65.876 91.097 1.00 25.27 371 PRO A O 1
ATOM 2876 N N . THR A 1 423 ? 42.997 63.696 90.929 1.00 20.83 372 THR A N 1
ATOM 2877 C CA . THR A 1 423 ? 42.067 63.557 89.848 1.00 20.79 372 THR A CA 1
ATOM 2878 C C . THR A 1 423 ? 40.735 63.008 90.355 1.00 22.83 372 THR A C 1
ATOM 2879 O O . THR A 1 423 ? 39.785 62.912 89.585 1.00 22.18 372 THR A O 1
ATOM 2883 N N . GLY A 1 424 ? 40.680 62.614 91.627 1.00 22.97 373 GLY A N 1
ATOM 2884 C CA . GLY A 1 424 ? 39.464 62.020 92.162 1.00 24.43 373 GLY A CA 1
ATOM 2885 C C . GLY A 1 424 ? 39.742 61.006 93.252 1.00 24.06 373 GLY A C 1
ATOM 2886 O O . GLY A 1 424 ? 39.289 61.179 94.375 1.00 26.04 373 GLY A O 1
ATOM 2887 N N . ASN A 1 425 ? 40.507 59.968 92.952 1.00 21.63 374 ASN A N 1
ATOM 2888 C CA . ASN A 1 425 ? 40.734 58.938 93.961 1.00 20.84 374 ASN A CA 1
ATOM 2889 C C . ASN A 1 425 ? 41.852 59.227 94.946 1.00 22.11 374 ASN A C 1
ATOM 2890 O O . ASN A 1 425 ? 42.301 60.385 95.101 1.00 21.34 374 ASN A O 1
ATOM 2895 N N . ALA A 1 426 ? 42.288 58.208 95.667 1.00 23.23 375 ALA A N 1
ATOM 2896 C CA . ALA A 1 426 ? 43.194 58.493 96.774 1.00 23.60 375 ALA A CA 1
ATOM 2897 C C . ALA A 1 426 ? 44.656 58.621 96.302 1.00 23.66 375 ALA A C 1
ATOM 2898 O O . ALA A 1 426 ? 45.503 59.063 97.084 1.00 23.29 375 ALA A O 1
ATOM 2900 N N . TRP A 1 427 ? 44.960 58.263 95.052 1.00 19.45 376 TRP A N 1
ATOM 2901 C CA . TRP A 1 427 ? 46.391 58.118 94.715 1.00 19.95 376 TRP A CA 1
ATOM 2902 C C . TRP A 1 427 ? 46.791 58.676 93.337 1.00 18.95 376 TRP A C 1
ATOM 2903 O O . TRP A 1 427 ? 47.980 58.891 93.065 1.00 18.15 376 TRP A O 1
ATOM 2914 N N . ILE A 1 428 ? 45.823 58.893 92.454 1.00 16.32 377 ILE A N 1
ATOM 2915 C CA . ILE A 1 428 ? 46.223 59.345 91.106 1.00 17.80 377 ILE A CA 1
ATOM 2916 C C . ILE A 1 428 ? 46.291 60.859 91.082 1.00 18.29 377 ILE A C 1
ATOM 2917 O O . ILE A 1 428 ? 45.277 61.545 91.012 1.00 18.00 377 ILE A O 1
ATOM 2922 N N . ASN A 1 429 ? 47.510 61.375 91.177 1.00 16.62 378 ASN A N 1
ATOM 2923 C CA . ASN A 1 429 ? 47.709 62.806 91.051 1.00 18.34 378 ASN A CA 1
ATOM 2924 C C . ASN A 1 429 ? 48.121 63.079 89.618 1.00 18.79 378 ASN A C 1
ATOM 2925 O O . ASN A 1 429 ? 48.802 62.261 88.972 1.00 17.83 378 ASN A O 1
ATOM 2930 N N . MET A 1 430 ? 47.712 64.225 89.112 1.00 17.46 379 MET A N 1
ATOM 2931 C CA . MET A 1 430 ? 47.884 64.453 87.688 1.00 19.29 379 MET A CA 1
ATOM 2932 C C . MET A 1 430 ? 49.282 64.999 87.411 1.00 15.98 379 MET A C 1
ATOM 2933 O O . MET A 1 430 ? 49.597 66.116 87.820 1.00 16.27 379 MET A O 1
ATOM 2938 N N . TYR A 1 431 ? 50.118 64.209 86.743 1.00 14.97 380 TYR A N 1
ATOM 2939 C CA . TYR A 1 431 ? 51.528 64.605 86.502 1.00 15.04 380 TYR A CA 1
ATOM 2940 C C . TYR A 1 431 ? 52.029 64.010 85.189 1.00 15.46 380 TYR A C 1
ATOM 2941 O O . TYR A 1 431 ? 52.828 63.069 85.176 1.00 17.64 380 TYR A O 1
ATOM 2950 N N . PRO A 1 432 ? 51.501 64.489 84.063 1.00 17.09 381 PRO A N 1
ATOM 2951 C CA . PRO A 1 432 ? 51.839 63.880 82.784 1.00 17.64 381 PRO A CA 1
ATOM 2952 C C . PRO A 1 432 ? 53.335 63.964 82.470 1.00 18.48 381 PRO A C 1
ATOM 2953 O O . PRO A 1 432 ? 53.793 63.076 81.769 1.00 18.29 381 PRO A O 1
ATOM 2957 N N . LYS A 1 433 ? 54.065 64.949 82.991 1.00 18.90 382 LYS A N 1
ATOM 2958 C CA . LYS A 1 433 ? 55.514 64.999 82.723 1.00 23.73 382 LYS A CA 1
ATOM 2959 C C . LYS A 1 433 ? 56.217 63.715 83.185 1.00 23.67 382 LYS A C 1
ATOM 2960 O O . LYS A 1 433 ? 57.235 63.311 82.622 1.00 23.61 382 LYS A O 1
ATOM 2966 N N . GLY A 1 434 ? 55.684 63.064 84.227 1.00 21.20 383 GLY A N 1
ATOM 2967 C CA . GLY A 1 434 ? 56.254 61.799 84.666 1.00 19.60 383 GLY A CA 1
ATOM 2968 C C . GLY A 1 434 ? 56.363 60.729 83.607 1.00 20.63 383 GLY A C 1
ATOM 2969 O O . GLY A 1 434 ? 57.289 59.909 83.629 1.00 22.17 383 GLY A O 1
ATOM 2970 N N . LEU A 1 435 ? 55.401 60.687 82.699 1.00 19.50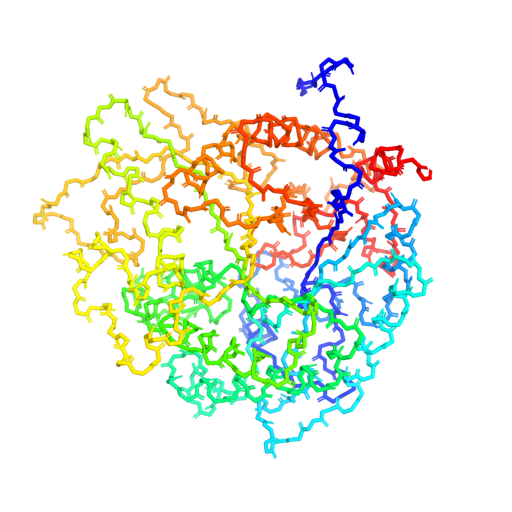 384 LEU A N 1
ATOM 2971 C CA . LEU A 1 435 ? 55.441 59.725 81.608 1.00 21.39 384 LEU A CA 1
ATOM 2972 C C . LEU A 1 435 ? 56.663 60.012 80.720 1.00 20.94 384 LEU A C 1
ATOM 2973 O O . LEU A 1 435 ? 57.302 59.091 80.197 1.00 17.00 384 LEU A O 1
ATOM 2978 N N . HIS A 1 436 ? 56.918 61.289 80.488 1.00 19.76 385 HIS A N 1
ATOM 2979 C CA . HIS A 1 436 ? 58.065 61.636 79.645 1.00 21.53 385 HIS A CA 1
ATOM 2980 C C . HIS A 1 436 ? 59.362 61.123 80.287 1.00 19.82 385 HIS A C 1
ATOM 2981 O O . HIS A 1 436 ? 60.180 60.523 79.620 1.00 18.97 385 HIS A O 1
ATOM 2988 N N . ASP A 1 437 ? 59.533 61.354 81.586 1.00 19.08 386 ASP A N 1
ATOM 2989 C CA . ASP A 1 437 ? 60.714 60.866 82.297 1.00 21.52 386 ASP A CA 1
ATOM 2990 C C . ASP A 1 437 ? 60.909 59.343 82.139 1.00 19.27 386 ASP A C 1
ATOM 2991 O O . ASP A 1 437 ? 62.019 58.850 81.887 1.00 18.71 386 ASP A O 1
ATOM 2996 N N . ILE A 1 438 ? 59.837 58.584 82.328 1.00 16.83 387 ILE A N 1
ATOM 2997 C CA . ILE A 1 438 ? 59.917 57.137 82.179 1.00 15.47 387 ILE A CA 1
ATOM 2998 C C . ILE A 1 438 ? 60.310 56.755 80.753 1.00 16.65 387 ILE A C 1
ATOM 2999 O O . ILE A 1 438 ? 61.110 55.827 80.559 1.00 17.31 387 ILE A O 1
ATOM 3004 N N . LEU A 1 439 ? 59.702 57.415 79.752 1.00 15.66 388 LEU A N 1
ATOM 3005 C CA . LEU A 1 439 ? 59.978 57.035 78.361 1.00 16.32 388 LEU A CA 1
ATOM 3006 C C . LEU A 1 439 ? 61.445 57.382 77.950 1.00 16.56 388 LEU A C 1
ATOM 3007 O O . LEU A 1 439 ? 62.055 56.662 77.143 1.00 18.44 388 LEU A O 1
ATOM 3012 N N . MET A 1 440 ? 61.968 58.475 78.476 1.00 17.44 389 MET A N 1
ATOM 3013 C CA . MET A 1 440 ? 63.374 58.845 78.221 1.00 19.61 389 MET A CA 1
ATOM 3014 C C . MET A 1 440 ? 64.329 57.823 78.872 1.00 21.02 389 MET A C 1
ATOM 3015 O O . MET A 1 440 ? 65.404 57.530 78.329 1.00 20.57 389 MET A O 1
ATOM 3020 N N . THR A 1 441 ? 63.952 57.306 80.052 1.00 19.01 390 THR A N 1
ATOM 3021 C CA . THR A 1 441 ? 64.688 56.227 80.687 1.00 19.42 390 THR A CA 1
ATOM 3022 C C . THR A 1 441 ? 64.668 54.967 79.857 1.00 19.71 390 THR A C 1
ATOM 3023 O O . THR A 1 441 ? 65.703 54.322 79.626 1.00 18.93 390 THR A O 1
ATOM 3027 N N . MET A 1 442 ? 63.493 54.602 79.393 1.00 16.55 391 MET A N 1
ATOM 3028 C CA . MET A 1 442 ? 63.382 53.456 78.520 1.00 16.65 391 MET A CA 1
ATOM 3029 C C . MET A 1 442 ? 64.230 53.635 77.243 1.00 18.82 391 MET A C 1
ATOM 3030 O O . MET A 1 442 ? 64.852 52.664 76.739 1.00 19.79 391 MET A O 1
ATOM 3035 N N . LYS A 1 443 ? 64.190 54.843 76.684 1.00 18.47 392 LYS A N 1
ATOM 3036 C CA . LYS A 1 443 ? 64.875 55.127 75.406 1.00 19.60 392 LYS A CA 1
ATOM 3037 C C . LYS A 1 443 ? 66.395 55.093 75.648 1.00 20.03 392 LYS A C 1
ATOM 3038 O O . LYS A 1 443 ? 67.111 54.438 74.929 1.00 21.16 392 LYS A O 1
ATOM 3044 N N . ASN A 1 444 ? 66.862 55.801 76.663 1.00 20.37 393 ASN A N 1
ATOM 3045 C CA . ASN A 1 444 ? 68.299 56.023 76.881 1.00 22.98 393 ASN A CA 1
ATOM 3046 C C . ASN A 1 444 ? 69.023 54.980 77.709 1.00 23.91 393 ASN A C 1
ATOM 3047 O O . ASN A 1 444 ? 70.227 54.739 77.513 1.00 23.68 393 ASN A O 1
ATOM 3052 N N . LYS A 1 445 ? 68.316 54.355 78.648 1.00 20.53 394 LYS A N 1
ATOM 3053 C CA . LYS A 1 445 ? 68.981 53.429 79.538 1.00 20.18 394 LYS A CA 1
ATOM 3054 C C . LYS A 1 445 ? 68.776 51.980 79.106 1.00 20.27 394 LYS A C 1
ATOM 3055 O O . LYS A 1 445 ? 69.684 51.147 79.206 1.00 20.35 394 LYS A O 1
ATOM 3061 N N . TYR A 1 446 ? 67.586 51.666 78.605 1.00 19.32 395 TYR A N 1
ATOM 3062 C CA . TYR A 1 446 ? 67.213 50.277 78.389 1.00 20.28 395 TYR A CA 1
ATOM 3063 C C . TYR A 1 446 ? 67.041 49.906 76.904 1.00 19.01 395 TYR A C 1
ATOM 3064 O O . TYR A 1 446 ? 66.405 48.915 76.580 1.00 20.11 395 TYR A O 1
ATOM 3073 N N . GLY A 1 447 ? 67.617 50.702 76.018 1.00 20.38 396 GLY A N 1
ATOM 3074 C CA . GLY A 1 447 ? 67.698 50.307 74.607 1.00 20.08 396 GLY A CA 1
ATOM 3075 C C . GLY A 1 447 ? 66.521 50.703 73.724 1.00 21.85 396 GLY A C 1
ATOM 3076 O O . GLY A 1 447 ? 66.474 50.311 72.549 1.00 21.45 396 GLY A O 1
ATOM 3077 N N . ASN A 1 448 ? 65.562 51.464 74.264 1.00 20.83 397 ASN A N 1
ATOM 3078 C CA . ASN A 1 448 ? 64.430 51.945 73.442 1.00 20.95 397 ASN A CA 1
ATOM 3079 C C . ASN A 1 448 ? 63.676 50.819 72.760 1.00 20.42 397 ASN A C 1
ATOM 3080 O O . ASN A 1 448 ? 63.480 50.835 71.555 1.00 20.23 397 ASN A O 1
ATOM 3085 N N . PRO A 1 449 ? 63.199 49.850 73.516 1.00 21.50 398 PRO A N 1
ATOM 3086 C CA . PRO A 1 449 ? 62.454 48.753 72.902 1.00 22.82 398 PRO A CA 1
ATOM 3087 C C . PRO A 1 449 ? 61.123 49.317 72.362 1.00 23.17 398 PRO A C 1
ATOM 3088 O O . PRO A 1 449 ? 60.776 50.450 72.733 1.00 21.80 398 PRO A O 1
ATOM 3092 N N . PRO A 1 450 ? 60.430 48.603 71.480 1.00 22.80 399 PRO A N 1
ATOM 3093 C CA . PRO A 1 450 ? 59.101 49.059 71.026 1.00 24.01 399 PRO A CA 1
ATOM 3094 C C . PRO A 1 450 ? 58.182 49.097 72.247 1.00 22.99 399 PRO A C 1
ATOM 3095 O O . PRO A 1 450 ? 58.197 48.146 73.024 1.00 23.54 399 PRO A O 1
ATOM 3099 N N . MET A 1 451 ? 57.464 50.202 72.433 1.00 22.62 400 MET A N 1
ATOM 3100 C CA . MET A 1 451 ? 56.635 50.379 73.619 1.00 20.95 400 MET A CA 1
ATOM 3101 C C . MET A 1 451 ? 55.182 50.723 73.232 1.00 22.54 400 MET A C 1
ATOM 3102 O O . MET A 1 451 ? 54.931 51.235 72.131 1.00 22.83 400 MET A O 1
ATOM 3107 N N . TYR A 1 452 ? 54.243 50.386 74.120 1.00 22.38 401 TYR A N 1
ATOM 3108 C CA . TYR A 1 452 ? 52.835 50.804 74.010 1.00 21.96 401 TYR A CA 1
ATOM 3109 C C . TYR A 1 452 ? 52.490 51.396 75.362 1.00 20.24 401 TYR A C 1
ATOM 3110 O O . TYR A 1 452 ? 52.902 50.850 76.383 1.00 19.00 401 TYR A O 1
ATOM 3119 N N . ILE A 1 453 ? 51.788 52.527 75.398 1.00 18.79 402 ILE A N 1
ATOM 3120 C CA . ILE A 1 453 ? 51.193 52.935 76.666 1.00 18.55 402 ILE A CA 1
ATOM 3121 C C . ILE A 1 453 ? 49.979 52.017 76.809 1.00 19.53 402 ILE A C 1
ATOM 3122 O O . ILE A 1 453 ? 48.918 52.261 76.220 1.00 21.05 402 ILE A O 1
ATOM 3127 N N . THR A 1 454 ? 50.136 50.929 77.549 1.00 19.22 403 THR A N 1
ATOM 3128 C CA . THR A 1 454 ? 49.085 49.920 77.571 1.00 20.21 403 THR A CA 1
ATOM 3129 C C . THR A 1 454 ? 47.947 50.261 78.544 1.00 20.70 403 THR A C 1
ATOM 3130 O O . THR A 1 454 ? 46.873 49.669 78.443 1.00 21.11 403 THR A O 1
ATOM 3134 N N . GLU A 1 455 ? 48.193 51.197 79.468 1.00 18.48 404 GLU A N 1
ATOM 3135 C CA . GLU A 1 455 ? 47.142 51.758 80.325 1.00 17.63 404 GLU A CA 1
ATOM 3136 C C . GLU A 1 455 ? 47.480 53.194 80.677 1.00 17.21 404 GLU A C 1
ATOM 3137 O O . GLU A 1 455 ? 48.647 53.524 80.927 1.00 15.53 404 GLU A O 1
ATOM 3143 N N . ASN A 1 456 ? 46.465 54.047 80.714 1.00 15.99 405 ASN A N 1
ATOM 3144 C CA . ASN A 1 456 ? 46.623 55.425 81.190 1.00 16.76 405 ASN A CA 1
ATOM 3145 C C . ASN A 1 456 ? 45.206 55.913 81.466 1.00 16.82 405 ASN A C 1
ATOM 3146 O O . ASN A 1 456 ? 44.360 55.792 80.595 1.00 17.78 405 ASN A O 1
ATOM 3151 N N . GLY A 1 457 ? 44.945 56.428 82.656 1.00 17.00 406 GLY A N 1
ATOM 3152 C CA . GLY A 1 457 ? 43.596 56.857 82.997 1.00 16.35 406 GLY A CA 1
ATOM 3153 C C . GLY A 1 457 ? 43.457 57.295 84.441 1.00 17.21 406 GLY A C 1
ATOM 3154 O O . GLY A 1 457 ? 44.455 57.448 85.165 1.00 15.59 406 GLY A O 1
ATOM 3155 N N . MET A 1 458 ? 42.212 57.534 84.878 1.00 14.09 407 MET A N 1
ATOM 3156 C CA . MET A 1 458 ? 41.986 58.075 86.221 1.00 16.09 407 MET A CA 1
ATOM 3157 C C . MET A 1 458 ? 40.516 57.758 86.579 1.00 16.59 407 MET A C 1
ATOM 3158 O O . MET A 1 458 ? 39.728 57.444 85.706 1.00 17.02 407 MET A O 1
ATOM 3163 N N . GLY A 1 459 ? 40.188 57.830 87.863 1.00 18.15 408 GLY A N 1
ATOM 3164 C CA . GLY A 1 459 ? 38.871 57.427 88.338 1.00 16.58 408 GLY A CA 1
ATOM 3165 C C . GLY A 1 459 ? 38.046 58.630 88.812 1.00 17.30 408 GLY A C 1
ATOM 3166 O O . GLY A 1 459 ? 38.564 59.575 89.429 1.00 17.43 408 GLY A O 1
ATOM 3167 N N . ASP A 1 460 ? 36.743 58.577 88.548 1.00 17.98 409 ASP A N 1
ATOM 3168 C CA . ASP A 1 460 ? 35.809 59.540 89.130 1.00 17.41 409 ASP A CA 1
ATOM 3169 C C . ASP A 1 460 ? 35.157 58.870 90.338 1.00 18.91 409 ASP A C 1
ATOM 3170 O O . ASP A 1 460 ? 34.777 57.714 90.243 1.00 21.11 409 ASP A O 1
ATOM 3175 N N . ILE A 1 461 ? 35.001 59.589 91.441 1.00 21.54 410 ILE A N 1
ATOM 3176 C CA . ILE A 1 461 ? 34.439 58.997 92.663 1.00 23.13 410 ILE A CA 1
ATOM 3177 C C . ILE A 1 461 ? 32.913 58.899 92.517 1.00 25.28 410 ILE A C 1
ATOM 3178 O O . ILE A 1 461 ? 32.270 59.858 92.064 1.00 22.30 410 ILE A O 1
ATOM 3183 N N . ASP A 1 462 ? 32.356 57.732 92.835 1.00 26.13 411 ASP A N 1
ATOM 3184 C CA . ASP A 1 462 ? 30.903 57.539 92.819 1.00 28.67 411 ASP A CA 1
ATOM 3185 C C . ASP A 1 462 ? 30.473 56.849 94.102 1.00 30.99 411 ASP A C 1
ATOM 3186 O O . ASP A 1 462 ? 30.487 55.630 94.168 1.00 30.12 411 ASP A O 1
ATOM 3191 N N . LYS A 1 463 ? 30.125 57.622 95.120 1.00 34.96 412 LYS A N 1
ATOM 3192 C CA . LYS A 1 463 ? 29.697 57.027 96.383 1.00 40.18 412 LYS A CA 1
ATOM 3193 C C . LYS A 1 463 ? 28.171 57.041 96.520 1.00 43.20 412 LYS A C 1
ATOM 3194 O O . LYS A 1 463 ? 27.645 57.162 9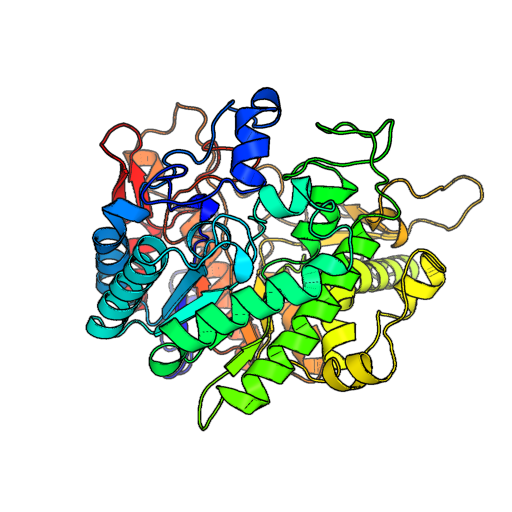7.638 1.00 43.89 412 LYS A O 1
ATOM 3200 N N . GLY A 1 464 ? 27.482 56.908 95.385 1.00 44.27 413 GLY A N 1
ATOM 3201 C CA . GLY A 1 464 ? 26.030 56.919 95.337 1.00 46.92 413 GLY A CA 1
ATOM 3202 C C . GLY A 1 464 ? 25.376 58.270 95.078 1.00 48.52 413 GLY A C 1
ATOM 3203 O O . GLY A 1 464 ? 24.165 58.330 94.884 1.00 49.42 413 GLY A O 1
ATOM 3204 N N . ASP A 1 465 ? 26.135 59.363 95.093 1.00 49.53 414 ASP A N 1
ATOM 3205 C CA . ASP A 1 465 ? 25.546 60.621 94.627 1.00 50.95 414 ASP A CA 1
ATOM 3206 C C . ASP A 1 465 ? 26.272 61.294 93.434 1.00 49.03 414 ASP A C 1
ATOM 3207 O O . ASP A 1 465 ? 26.682 62.472 93.485 1.00 50.39 414 ASP A O 1
ATOM 3212 N N . LEU A 1 466 ? 26.423 60.508 92.365 1.00 45.16 415 LEU A N 1
ATOM 3213 C CA . LEU A 1 466 ? 26.900 60.978 91.057 1.00 41.07 415 LEU A CA 1
ATOM 3214 C C . LEU A 1 466 ? 25.776 60.719 90.081 1.00 37.52 415 LEU A C 1
ATOM 3215 O O . LEU A 1 466 ? 25.635 59.623 89.570 1.00 37.55 415 LEU A O 1
ATOM 3220 N N . PRO A 1 467 ? 24.963 61.720 89.805 1.00 36.01 416 PRO A N 1
ATOM 3221 C CA . PRO A 1 467 ? 23.942 61.559 88.767 1.00 34.88 416 PRO A CA 1
ATOM 3222 C C . PRO A 1 467 ? 24.627 61.170 87.451 1.00 33.51 416 PRO A C 1
ATOM 3223 O O . PRO A 1 467 ? 25.726 61.659 87.159 1.00 29.90 416 PRO A O 1
ATOM 3227 N N . LYS A 1 468 ? 23.989 60.304 86.677 1.00 32.40 417 LYS A N 1
ATOM 3228 C CA . LYS A 1 468 ? 24.522 59.910 85.395 1.00 32.12 417 LYS A CA 1
ATOM 3229 C C . LYS A 1 468 ? 24.913 61.118 84.503 1.00 32.58 417 LYS A C 1
ATOM 3230 O O . LYS A 1 468 ? 25.985 61.113 83.880 1.00 30.62 417 LYS A O 1
ATOM 3236 N N . PRO A 1 469 ? 24.085 62.159 84.431 1.00 33.19 418 PRO A N 1
ATOM 3237 C CA . PRO A 1 469 ? 24.452 63.293 83.580 1.00 32.56 418 PRO A CA 1
ATOM 3238 C C . PRO A 1 469 ? 25.774 63.914 84.031 1.00 31.12 418 PRO A C 1
ATOM 3239 O O . PRO A 1 469 ? 26.544 64.360 83.193 1.00 31.34 418 PRO A O 1
ATOM 3243 N N . VAL A 1 470 ? 26.036 63.915 85.329 1.00 29.09 419 VAL A N 1
ATOM 3244 C CA . VAL A 1 470 ? 27.279 64.453 85.841 1.00 28.56 419 VAL A CA 1
ATOM 3245 C C . VAL A 1 470 ? 28.439 63.511 85.530 1.00 27.61 419 VAL A C 1
ATOM 3246 O O . VAL A 1 470 ? 29.503 63.968 85.139 1.00 27.99 419 VAL A O 1
ATOM 3250 N N . ALA A 1 471 ? 28.205 62.203 85.660 1.00 24.99 420 ALA A N 1
ATOM 3251 C CA . ALA A 1 471 ? 29.197 61.176 85.356 1.00 24.07 420 ALA A CA 1
ATOM 3252 C C . ALA A 1 471 ? 29.613 61.227 83.896 1.00 24.35 420 ALA A C 1
ATOM 3253 O O . ALA A 1 471 ? 30.786 60.968 83.557 1.00 21.59 420 ALA A O 1
ATOM 3255 N N . LEU A 1 472 ? 28.671 61.531 83.014 1.00 21.44 421 LEU A N 1
ATOM 3256 C CA . LEU A 1 472 ? 28.987 61.590 81.584 1.00 23.52 421 LEU A CA 1
ATOM 3257 C C . LEU A 1 472 ? 29.856 62.793 81.181 1.00 23.10 421 LEU A C 1
ATOM 3258 O O . LEU A 1 472 ? 30.520 62.762 80.153 1.00 25.21 421 LEU A O 1
ATOM 3263 N N . GLU A 1 473 ? 29.811 63.856 81.957 1.00 22.51 422 GLU A N 1
ATOM 3264 C CA . GLU A 1 473 ? 30.554 65.058 81.624 1.00 24.51 422 GLU A CA 1
ATOM 3265 C C . GLU A 1 473 ? 31.926 64.980 82.299 1.00 22.00 422 GLU A C 1
ATOM 3266 O O . GLU A 1 473 ? 32.223 65.744 83.215 1.00 21.71 422 GLU A O 1
ATOM 3272 N N . ASP A 1 474 ? 32.736 64.022 81.853 1.00 20.92 423 ASP A N 1
ATOM 3273 C CA . ASP A 1 474 ? 33.991 63.739 82.552 1.00 20.02 423 ASP A CA 1
ATOM 3274 C C . ASP A 1 474 ? 35.109 64.638 82.055 1.00 21.12 423 ASP A C 1
ATOM 3275 O O . ASP A 1 474 ? 36.082 64.166 81.434 1.00 19.22 423 ASP A O 1
ATOM 3280 N N . HIS A 1 475 ? 34.981 65.928 82.356 1.00 21.07 424 HIS A N 1
ATOM 3281 C CA . HIS A 1 475 ? 35.974 66.895 81.895 1.00 23.44 424 HIS A CA 1
ATOM 3282 C C . HIS A 1 475 ? 37.341 66.663 82.495 1.00 21.95 424 HIS A C 1
ATOM 3283 O O . HIS A 1 475 ? 38.327 66.861 81.815 1.00 19.58 424 HIS A O 1
ATOM 3290 N N . THR A 1 476 ? 37.409 66.322 83.779 1.00 19.95 425 THR A N 1
ATOM 3291 C CA . THR A 1 476 ? 38.703 65.984 84.353 1.00 20.38 425 THR A CA 1
ATOM 3292 C C . THR A 1 476 ? 39.421 64.877 83.591 1.00 19.09 425 THR A C 1
ATOM 3293 O O . THR A 1 476 ? 40.615 64.999 83.345 1.00 20.45 425 THR A O 1
ATOM 3297 N N . ARG A 1 477 ? 38.720 63.790 83.272 1.00 18.23 426 ARG A N 1
ATOM 3298 C CA . ARG A 1 477 ? 39.276 62.659 82.526 1.00 18.77 426 ARG A CA 1
ATOM 3299 C C . ARG A 1 477 ? 39.696 63.099 81.125 1.00 20.45 426 ARG A C 1
ATOM 3300 O O . ARG A 1 477 ? 40.768 62.704 80.638 1.00 16.37 426 ARG A O 1
ATOM 3308 N N . LEU A 1 478 ? 38.861 63.906 80.466 1.00 18.64 427 LEU A N 1
ATOM 3309 C CA . LEU A 1 478 ? 39.196 64.329 79.109 1.00 19.51 427 LEU A CA 1
ATOM 3310 C C . LEU A 1 478 ? 40.486 65.173 79.168 1.00 18.28 427 LEU A C 1
ATOM 3311 O O . LEU A 1 478 ? 41.375 64.988 78.345 1.00 19.64 427 LEU A O 1
ATOM 3316 N N . ASP A 1 479 ? 40.562 66.108 80.107 1.00 18.15 428 ASP A N 1
ATOM 3317 C CA . ASP A 1 479 ? 41.766 66.930 80.279 1.00 20.50 428 ASP A CA 1
ATOM 3318 C C . ASP A 1 479 ? 43.000 66.018 80.567 1.00 19.93 428 ASP A C 1
ATOM 3319 O O . ASP A 1 479 ? 44.095 66.191 79.997 1.00 18.87 428 ASP A O 1
ATOM 3324 N N . TYR A 1 480 ? 42.799 65.020 81.431 1.00 19.06 429 TYR A N 1
ATOM 3325 C CA . TYR A 1 480 ? 43.872 64.088 81.787 1.00 17.87 429 TYR A CA 1
ATOM 3326 C C . TYR A 1 480 ? 44.388 63.383 80.535 1.00 18.33 429 TYR A C 1
ATOM 3327 O O . TYR A 1 480 ? 45.605 63.297 80.311 1.00 17.09 429 TYR A O 1
ATOM 3336 N N . ILE A 1 481 ? 43.476 62.869 79.720 1.00 17.25 430 ILE A N 1
ATOM 3337 C CA . ILE A 1 481 ? 43.838 62.167 78.492 1.00 18.47 430 ILE A CA 1
ATOM 3338 C C . ILE A 1 481 ? 44.539 63.101 77.480 1.00 20.16 430 ILE A C 1
ATOM 3339 O O . ILE A 1 481 ? 45.593 62.741 76.908 1.00 19.51 430 ILE A O 1
ATOM 3344 N N . GLN A 1 482 ? 43.983 64.298 77.274 1.00 19.80 431 GLN A N 1
ATOM 3345 C CA . GLN A 1 482 ? 44.594 65.255 76.340 1.00 20.01 431 GLN A CA 1
ATOM 3346 C C . GLN A 1 482 ? 46.028 65.593 76.766 1.00 19.60 431 GLN A C 1
ATOM 3347 O O . GLN A 1 482 ? 46.933 65.670 75.925 1.00 20.12 431 GLN A O 1
ATOM 3353 N N . ARG A 1 483 ? 46.214 65.844 78.056 1.00 17.56 432 ARG A N 1
ATOM 3354 C CA . ARG A 1 483 ? 47.521 66.225 78.567 1.00 18.75 432 ARG A CA 1
ATOM 3355 C C . ARG A 1 483 ? 48.542 65.089 78.506 1.00 18.41 432 ARG A C 1
ATOM 3356 O O . ARG A 1 483 ? 49.716 65.347 78.240 1.00 19.05 432 ARG A O 1
ATOM 3364 N N . HIS A 1 484 ? 48.126 63.836 78.727 1.00 16.22 433 HIS A N 1
ATOM 3365 C CA . HIS A 1 484 ? 49.075 62.744 78.598 1.00 14.84 433 HIS A CA 1
ATOM 3366 C C . HIS A 1 484 ? 49.398 62.496 77.126 1.00 16.61 433 HIS A C 1
ATOM 3367 O O . HIS A 1 484 ? 50.535 62.173 76.774 1.00 16.41 433 HIS A O 1
ATOM 3374 N N . LEU A 1 485 ? 48.417 62.632 76.260 1.00 16.24 434 LEU A N 1
ATOM 3375 C CA . LEU A 1 485 ? 48.702 62.527 74.833 1.00 17.66 434 LEU A CA 1
ATOM 3376 C C . LEU A 1 485 ? 49.654 63.627 74.349 1.00 18.00 434 LEU A C 1
ATOM 3377 O O . LEU A 1 485 ? 50.500 63.374 73.506 1.00 20.09 434 LEU A O 1
ATOM 3382 N N . SER A 1 486 ? 49.528 64.836 74.887 1.00 19.12 435 SER A N 1
ATOM 3383 C CA . SER A 1 486 ? 50.428 65.914 74.527 1.00 20.73 435 SER A CA 1
ATOM 3384 C C . SER A 1 486 ? 51.886 65.613 74.983 1.00 22.41 435 SER A C 1
ATOM 3385 O O . SER A 1 486 ? 52.859 65.815 74.235 1.00 20.34 435 SER A O 1
ATOM 3388 N N . VAL A 1 487 ? 52.038 65.096 76.200 1.00 19.91 436 VAL A N 1
ATOM 3389 C CA . VAL A 1 487 ? 53.360 64.688 76.637 1.00 20.26 436 VAL A CA 1
ATOM 3390 C C . VAL A 1 487 ? 53.876 63.522 75.820 1.00 18.94 436 VAL A C 1
ATOM 3391 O O . VAL A 1 487 ? 55.066 63.455 75.494 1.00 19.48 436 VAL A O 1
ATOM 3395 N N . LEU A 1 488 ? 53.004 62.584 75.485 1.00 17.60 437 LEU A N 1
ATOM 3396 C CA . LEU A 1 488 ? 53.414 61.442 74.697 1.00 20.33 437 LEU A CA 1
ATOM 3397 C C . LEU A 1 488 ? 53.953 61.874 73.299 1.00 21.97 437 LEU A C 1
ATOM 3398 O O . LEU A 1 488 ? 54.933 61.318 72.782 1.00 20.30 437 LEU A O 1
ATOM 3403 N N . LYS A 1 489 ? 53.268 62.828 72.683 1.00 21.86 438 LYS A N 1
ATOM 3404 C CA . LYS A 1 489 ? 53.766 63.443 71.452 1.00 22.68 438 LYS A CA 1
ATOM 3405 C C . LYS A 1 489 ? 55.198 63.991 71.630 1.00 21.88 438 LYS A C 1
ATOM 3406 O O . LYS A 1 489 ? 56.053 63.734 70.783 1.00 23.94 438 LYS A O 1
ATOM 3412 N N . GLN A 1 490 ? 55.455 64.736 72.706 1.00 23.75 439 GLN A N 1
ATOM 3413 C CA . GLN A 1 490 ? 56.799 65.258 73.005 1.00 24.79 439 GLN A CA 1
ATOM 3414 C C . GLN A 1 490 ? 57.841 64.134 73.143 1.00 24.21 439 GLN A C 1
ATOM 3415 O O . GLN A 1 490 ? 58.962 64.261 72.627 1.00 22.46 439 GLN A O 1
ATOM 3421 N N . SER A 1 491 ? 57.478 63.041 73.829 1.00 21.22 440 SER A N 1
ATOM 3422 C CA . SER A 1 491 ? 58.350 61.862 73.944 1.00 20.85 440 SER A CA 1
ATOM 3423 C C . SER A 1 491 ? 58.674 61.178 72.607 1.00 23.23 440 SER A C 1
ATOM 3424 O O . SER A 1 491 ? 59.836 60.794 72.339 1.00 21.25 440 SER A O 1
ATOM 3427 N N . ILE A 1 492 ? 57.649 60.973 71.795 1.00 22.98 441 ILE A N 1
ATOM 3428 C CA . ILE A 1 492 ? 57.864 60.360 70.502 1.00 27.37 441 ILE A CA 1
ATOM 3429 C C . ILE A 1 492 ? 58.727 61.261 69.597 1.00 27.45 441 ILE A C 1
ATOM 3430 O O . ILE A 1 492 ? 59.599 60.765 68.858 1.00 30.20 441 ILE A O 1
ATOM 3435 N N . ASP A 1 493 ? 58.509 62.564 69.679 1.00 26.59 442 ASP A N 1
ATOM 3436 C CA . ASP A 1 493 ? 59.328 63.515 68.912 1.00 27.41 442 ASP A CA 1
ATOM 3437 C C . ASP A 1 493 ? 60.778 63.487 69.409 1.00 28.40 442 ASP A C 1
ATOM 3438 O O . ASP A 1 493 ? 61.694 63.822 68.660 1.00 29.33 442 ASP A O 1
ATOM 3443 N N . LEU A 1 494 ? 60.981 63.142 70.682 1.00 26.39 443 LEU A N 1
ATOM 3444 C CA . LEU A 1 494 ? 62.322 63.091 71.259 1.00 26.77 443 LEU A CA 1
ATOM 3445 C C . LEU A 1 494 ? 62.923 61.689 71.029 1.00 26.22 443 LEU A C 1
ATOM 3446 O O . LEU A 1 494 ? 63.993 61.372 71.534 1.00 29.53 443 LEU A O 1
ATOM 3451 N N . GLY A 1 495 ? 62.238 60.852 70.255 1.00 24.54 444 GLY A N 1
ATOM 3452 C CA . GLY A 1 495 ? 62.794 59.574 69.822 1.00 25.11 444 GLY A CA 1
ATOM 3453 C C . GLY A 1 495 ? 62.369 58.292 70.551 1.00 24.65 444 GLY A C 1
ATOM 3454 O O . GLY A 1 495 ? 62.742 57.186 70.161 1.00 23.90 444 GLY A O 1
ATOM 3455 N N . ALA A 1 496 ? 61.561 58.405 71.607 1.00 24.03 445 ALA A N 1
ATOM 3456 C CA . ALA A 1 496 ? 61.038 57.185 72.247 1.00 22.77 445 ALA A CA 1
ATOM 3457 C C . ALA A 1 496 ? 60.207 56.388 71.271 1.00 23.33 445 ALA A C 1
ATOM 3458 O O . ALA A 1 496 ? 59.330 56.946 70.589 1.00 24.85 445 ALA A O 1
ATOM 3460 N N . ASP A 1 497 ? 60.432 55.077 71.226 1.00 22.11 446 ASP A N 1
ATOM 3461 C CA . ASP A 1 497 ? 59.730 54.232 70.285 1.00 23.74 446 ASP A CA 1
ATOM 3462 C C . ASP A 1 497 ? 58.334 53.800 70.792 1.00 24.06 446 ASP A C 1
ATOM 3463 O O . ASP A 1 497 ? 58.093 52.610 70.988 1.00 23.88 446 ASP A O 1
ATOM 3468 N N . VAL A 1 498 ? 57.419 54.743 71.016 1.00 24.22 447 VAL A N 1
ATOM 3469 C CA . VAL A 1 498 ? 56.063 54.333 71.434 1.00 23.65 447 VAL A CA 1
ATOM 3470 C C . VAL A 1 498 ? 55.138 54.170 70.234 1.00 23.15 447 VAL A C 1
ATOM 3471 O O . VAL A 1 498 ? 55.101 55.033 69.401 1.00 22.10 447 VAL A O 1
ATOM 3475 N N . ARG A 1 499 ? 54.394 53.070 70.158 1.00 23.84 448 ARG A N 1
ATOM 3476 C CA . ARG A 1 499 ? 53.599 52.766 68.973 1.00 25.21 448 ARG A CA 1
ATOM 3477 C C . ARG A 1 499 ? 52.084 52.725 69.201 1.00 25.61 448 ARG A C 1
ATOM 3478 O O . ARG A 1 499 ? 51.325 52.365 68.299 1.00 24.46 448 ARG A O 1
ATOM 3486 N N . GLY A 1 500 ? 51.638 53.049 70.405 1.00 24.13 449 GLY A N 1
ATOM 3487 C CA . GLY A 1 500 ? 50.202 53.105 70.610 1.00 24.95 449 GLY A CA 1
ATOM 3488 C C . GLY A 1 500 ? 49.865 53.553 72.007 1.00 25.16 449 GLY A C 1
ATOM 3489 O O . GLY A 1 500 ? 50.752 53.618 72.879 1.00 22.65 449 GLY A O 1
ATOM 3490 N N . TYR A 1 501 ? 48.574 53.813 72.222 1.00 22.93 450 TYR A N 1
ATOM 3491 C CA . TYR A 1 501 ? 48.072 54.342 73.482 1.00 22.49 450 TYR A CA 1
ATOM 3492 C C . TYR A 1 501 ? 46.720 53.681 73.760 1.00 22.73 450 TYR A C 1
ATOM 3493 O O . TYR A 1 501 ? 45.838 53.682 72.884 1.00 22.80 450 TYR A O 1
ATOM 3502 N N . PHE A 1 502 ? 46.569 53.110 74.962 1.00 22.50 451 PHE A N 1
ATOM 3503 C CA . PHE A 1 502 ? 45.320 52.502 75.394 1.00 23.09 451 PHE A CA 1
ATOM 3504 C C . PHE A 1 502 ? 44.791 53.170 76.670 1.00 23.24 451 PHE A C 1
ATOM 3505 O O . PHE A 1 502 ? 45.457 53.176 77.715 1.00 20.96 451 PHE A O 1
ATOM 3513 N N . ALA A 1 503 ? 43.573 53.709 76.590 1.00 22.54 452 ALA A N 1
ATOM 3514 C CA . ALA A 1 503 ? 42.962 54.308 77.763 1.00 20.90 452 ALA A CA 1
ATOM 3515 C C . ALA A 1 503 ? 42.526 53.208 78.707 1.00 19.18 452 ALA A C 1
ATOM 3516 O O . ALA A 1 503 ? 41.917 52.235 78.285 1.00 21.05 452 ALA A O 1
ATOM 3518 N N . TRP A 1 504 ? 42.820 53.384 79.995 1.00 18.96 453 TRP A N 1
ATOM 3519 C CA . TRP A 1 504 ? 42.202 52.575 81.042 1.00 19.02 453 TRP A CA 1
ATOM 3520 C C . TRP A 1 504 ? 41.054 53.395 81.629 1.00 18.65 453 TRP A C 1
ATOM 3521 O O . TRP A 1 504 ? 41.301 54.453 82.218 1.00 19.42 453 TRP A O 1
ATOM 3532 N N . SER A 1 505 ? 39.789 52.977 81.467 1.00 18.41 454 SER A N 1
ATOM 3533 C CA . SER A 1 505 ? 39.351 51.733 80.880 1.00 18.51 454 SER A CA 1
ATOM 3534 C C . SER A 1 505 ? 38.327 51.999 79.774 1.00 18.60 454 SER A C 1
ATOM 3535 O O . SER A 1 505 ? 37.741 53.060 79.718 1.00 19.93 454 SER A O 1
ATOM 3538 N N . LEU A 1 506 ? 38.088 51.030 78.902 1.00 20.50 455 LEU A N 1
ATOM 3539 C CA . LEU A 1 506 ? 36.932 51.109 78.000 1.00 21.81 455 LEU A CA 1
ATOM 3540 C C . LEU A 1 506 ? 35.656 51.355 78.829 1.00 22.60 455 LEU A C 1
ATOM 3541 O O . LEU A 1 506 ? 34.843 52.224 78.488 1.00 21.71 455 LEU A O 1
ATOM 3546 N N . LEU A 1 507 ? 35.538 50.626 79.945 1.00 22.78 456 LEU A N 1
ATOM 3547 C CA . LEU A 1 507 ? 34.306 50.568 80.759 1.00 22.67 456 LEU A CA 1
ATOM 3548 C C . LEU A 1 507 ? 34.500 50.891 82.221 1.00 21.77 456 LEU A C 1
ATOM 3549 O O . LEU A 1 507 ? 35.484 50.470 82.841 1.00 21.33 456 LEU A O 1
ATOM 3554 N N . ASP A 1 508 ? 33.530 51.575 82.825 1.00 20.13 457 ASP A N 1
ATOM 3555 C CA . ASP A 1 508 ? 33.495 51.601 84.282 1.00 20.65 457 ASP A CA 1
ATOM 3556 C C . ASP A 1 508 ? 33.466 50.133 84.711 1.00 19.20 457 ASP A C 1
ATOM 3557 O O . ASP A 1 508 ? 32.854 49.310 84.045 1.00 20.62 457 ASP A O 1
ATOM 3562 N N . ASN A 1 509 ? 34.185 49.802 85.777 1.00 19.80 458 ASN A N 1
ATOM 3563 C CA . ASN A 1 509 ? 34.354 48.414 86.158 1.00 18.99 458 ASN A CA 1
ATOM 3564 C C . ASN A 1 509 ? 34.668 48.224 87.622 1.00 17.89 458 ASN A C 1
ATOM 3565 O O . ASN A 1 509 ? 34.683 49.199 88.387 1.00 18.56 458 ASN A O 1
ATOM 3570 N N . PHE A 1 510 ? 34.946 46.976 88.022 1.00 18.86 459 PHE A N 1
ATOM 3571 C CA . PHE A 1 510 ? 35.203 46.681 89.420 1.00 18.82 459 PHE A CA 1
ATOM 3572 C C . PHE A 1 510 ? 36.643 47.095 89.718 1.00 20.24 459 PHE A C 1
ATOM 3573 O O . PHE A 1 510 ? 37.579 46.452 89.240 1.00 19.60 459 PHE A O 1
ATOM 3581 N N . GLU A 1 511 ? 36.803 48.156 90.500 1.00 20.19 460 GLU A N 1
ATOM 3582 C CA . GLU A 1 511 ? 38.129 48.682 90.793 1.00 19.76 460 GLU A CA 1
ATOM 3583 C C . GLU A 1 511 ? 38.655 48.066 92.098 1.00 17.41 460 GLU A C 1
ATOM 3584 O O . GLU A 1 511 ? 38.925 48.741 93.092 1.00 18.76 460 GLU A O 1
ATOM 3590 N N . TRP A 1 512 ? 38.764 46.748 92.085 1.00 18.35 461 TRP A N 1
ATOM 3591 C CA . TRP A 1 512 ? 39.381 46.016 93.182 1.00 19.13 461 TRP A CA 1
ATOM 3592 C C . TRP A 1 512 ? 38.883 46.444 94.558 1.00 20.48 461 TRP A C 1
ATOM 3593 O O . TRP A 1 512 ? 37.660 46.503 94.809 1.00 23.07 461 TRP A O 1
ATOM 3604 N N . SER A 1 513 ? 39.797 46.724 95.473 1.00 19.36 462 SER A N 1
ATOM 3605 C CA . SER A 1 513 ? 39.388 46.996 96.829 1.00 21.46 462 SER A CA 1
ATOM 3606 C C . SER A 1 513 ? 38.533 48.254 96.930 1.00 22.52 462 SER A C 1
ATOM 3607 O O . SER A 1 513 ? 37.962 48.526 98.000 1.00 21.24 462 SER A O 1
ATOM 3610 N N . SER A 1 514 ? 38.458 49.038 95.851 1.00 20.35 463 SER A N 1
ATOM 3611 C CA . SER A 1 514 ? 37.649 50.261 95.887 1.00 21.25 463 SER A CA 1
ATOM 3612 C C . SER A 1 514 ? 36.247 49.956 95.394 1.00 21.53 463 SER A C 1
ATOM 3613 O O . SER A 1 514 ? 35.385 50.845 95.412 1.00 22.69 463 SER A O 1
ATOM 3616 N N . GLY A 1 515 ? 36.060 48.746 94.876 1.00 21.50 464 GLY A N 1
ATOM 3617 C CA . GLY A 1 515 ? 34.768 48.298 94.369 1.00 23.75 464 GLY A CA 1
ATOM 3618 C C . GLY A 1 515 ? 34.241 49.204 93.252 1.00 25.86 464 GLY A C 1
ATOM 3619 O O . GLY A 1 515 ? 34.969 49.496 92.280 1.00 22.74 464 GLY A O 1
ATOM 3620 N N . TYR A 1 516 ? 32.972 49.642 93.350 1.00 23.66 465 TYR A N 1
ATOM 3621 C CA . TYR A 1 516 ? 32.420 50.493 92.303 1.00 21.77 465 TYR A CA 1
ATOM 3622 C C . TYR A 1 516 ? 32.495 51.952 92.685 1.00 21.13 465 TYR A C 1
ATOM 3623 O O . TYR A 1 516 ? 31.806 52.788 92.075 1.00 22.85 465 TYR A O 1
ATOM 3632 N N . THR A 1 517 ? 33.278 52.293 93.704 1.00 20.27 466 THR A N 1
ATOM 3633 C CA . THR A 1 517 ? 33.338 53.687 94.094 1.00 21.33 466 THR A CA 1
ATOM 3634 C C . THR A 1 517 ? 34.240 54.542 93.173 1.00 21.49 466 THR A C 1
ATOM 3635 O O . THR A 1 517 ? 34.319 55.742 93.379 1.00 20.64 466 THR A O 1
ATOM 3639 N N . GLU A 1 518 ? 34.940 53.915 92.224 1.00 19.90 467 GLU A N 1
ATOM 3640 C CA . GLU A 1 518 ? 35.800 54.654 91.288 1.00 19.57 467 GLU A CA 1
ATOM 3641 C C . GLU A 1 518 ? 35.430 54.181 89.915 1.00 18.20 467 GLU A C 1
ATOM 3642 O O . GLU A 1 518 ? 35.429 52.985 89.624 1.00 20.86 467 GLU A O 1
ATOM 3648 N N . ARG A 1 519 ? 35.062 55.135 89.073 1.00 17.46 468 ARG A N 1
ATOM 3649 C CA . ARG A 1 519 ? 34.712 54.868 87.693 1.00 17.26 468 ARG A CA 1
ATOM 3650 C C . ARG A 1 519 ? 35.859 55.366 86.814 1.00 16.84 468 ARG A C 1
ATOM 3651 O O . ARG A 1 519 ? 36.083 56.586 86.759 1.00 17.95 468 ARG A O 1
ATOM 3659 N N . PHE A 1 520 ? 36.522 54.445 86.105 1.00 16.65 469 PHE A N 1
ATOM 3660 C CA . PHE A 1 520 ? 37.695 54.757 85.250 1.00 18.32 469 PHE A CA 1
ATOM 3661 C C . PHE A 1 520 ? 37.322 54.706 83.773 1.00 17.84 469 PHE A C 1
ATOM 3662 O O . PHE A 1 520 ? 38.167 54.907 82.905 1.00 19.33 469 PHE A O 1
ATOM 3670 N N . GLY A 1 521 ? 36.053 54.435 83.462 1.00 16.90 470 GLY A N 1
ATOM 3671 C CA . GLY A 1 521 ? 35.691 54.206 82.071 1.00 15.96 470 GLY A CA 1
ATOM 3672 C C . GLY A 1 521 ? 35.615 55.454 81.199 1.00 17.46 470 GLY A C 1
ATOM 3673 O O . GLY A 1 521 ? 35.301 56.524 81.667 1.00 17.84 470 GLY A O 1
ATOM 3674 N N . ILE A 1 522 ? 35.938 55.318 79.911 1.00 18.31 471 ILE A N 1
ATOM 3675 C CA . ILE A 1 522 ? 35.521 56.335 78.945 1.00 18.92 471 ILE A CA 1
ATOM 3676 C C . ILE A 1 522 ? 34.040 56.074 78.519 1.00 20.28 471 ILE A C 1
ATOM 3677 O O . ILE A 1 522 ? 33.396 56.913 77.887 1.00 19.57 471 ILE A O 1
ATOM 3682 N N . VAL A 1 523 ? 33.523 54.901 78.862 1.00 21.44 472 VAL A N 1
ATOM 3683 C CA . VAL A 1 523 ? 32.109 54.562 78.611 1.00 22.11 472 VAL A CA 1
ATOM 3684 C C . VAL A 1 523 ? 31.477 54.253 79.977 1.00 23.04 472 VAL A C 1
ATOM 3685 O O . VAL A 1 523 ? 32.045 53.488 80.771 1.00 22.51 472 VAL A O 1
ATOM 3689 N N . TYR A 1 524 ? 30.339 54.892 80.249 1.00 23.33 473 TYR A N 1
ATOM 3690 C CA . TYR A 1 524 ? 29.612 54.772 81.506 1.00 23.54 473 TYR A CA 1
ATOM 3691 C C . TYR A 1 524 ? 28.875 53.447 81.482 1.00 22.66 473 TYR A C 1
ATOM 3692 O O . TYR A 1 524 ? 28.312 53.082 80.459 1.00 24.01 473 TYR A O 1
ATOM 3701 N N . VAL A 1 525 ? 28.889 52.726 82.598 1.00 21.95 474 VAL A N 1
ATOM 3702 C CA . VAL A 1 525 ? 28.173 51.449 82.708 1.00 22.53 474 VAL A CA 1
ATOM 3703 C C . VAL A 1 525 ? 27.104 51.658 83.804 1.00 22.96 474 VAL A C 1
ATOM 3704 O O . VAL A 1 525 ? 27.426 51.871 84.981 1.00 21.60 474 VAL A O 1
ATOM 3708 N N . ASP A 1 526 ? 25.831 51.633 83.411 1.00 25.44 475 ASP A N 1
ATOM 3709 C CA . ASP A 1 526 ? 24.763 52.048 84.326 1.00 27.21 475 ASP A CA 1
ATOM 3710 C C . ASP A 1 526 ? 24.276 50.849 85.154 1.00 28.59 475 ASP A C 1
ATOM 3711 O O . ASP A 1 526 ? 23.551 49.996 84.625 1.00 28.76 475 ASP A O 1
ATOM 3716 N N . ARG A 1 527 ? 24.677 50.791 86.423 1.00 29.68 476 ARG A N 1
ATOM 3717 C CA . ARG A 1 527 ? 24.314 49.645 87.280 1.00 31.81 476 ARG A CA 1
ATOM 3718 C C . ARG A 1 527 ? 22.782 49.605 87.569 1.00 32.85 476 ARG A C 1
ATOM 3719 O O . ARG A 1 527 ? 22.203 48.527 87.738 1.00 34.72 476 ARG A O 1
ATOM 3727 N N . GLU A 1 528 ? 22.144 50.770 87.616 1.00 32.36 477 GLU A N 1
ATOM 3728 C CA . GLU A 1 528 ? 20.691 50.858 87.798 1.00 31.83 477 GLU A CA 1
ATOM 3729 C C . GLU A 1 528 ? 19.902 50.599 86.479 1.00 32.84 477 GLU A C 1
ATOM 3730 O O . GLU A 1 528 ? 18.658 50.557 86.488 1.00 35.21 477 GLU A O 1
ATOM 3736 N N . ASN A 1 529 ? 20.593 50.416 85.348 1.00 30.98 478 ASN A N 1
ATOM 3737 C CA . ASN A 1 529 ? 19.929 50.145 84.056 1.00 29.17 478 ASN A CA 1
ATOM 3738 C C . ASN A 1 529 ? 20.522 48.988 83.252 1.00 26.95 478 ASN A C 1
ATOM 3739 O O . ASN A 1 529 ? 20.815 49.097 82.033 1.00 25.45 478 ASN A O 1
ATOM 3744 N N . GLY A 1 530 ? 20.715 47.865 83.923 1.00 26.20 479 GLY A N 1
ATOM 3745 C CA . GLY A 1 530 ? 21.150 46.651 83.231 1.00 26.34 479 GLY A CA 1
ATOM 3746 C C . GLY A 1 530 ? 22.586 46.715 82.687 1.00 27.57 479 GLY A C 1
ATOM 3747 O O . GLY A 1 530 ? 22.927 46.042 81.700 1.00 26.55 479 GLY A O 1
ATOM 3748 N N . CYS A 1 531 ? 23.421 47.550 83.300 1.00 28.22 480 CYS A N 1
ATOM 3749 C CA . CYS A 1 531 ? 24.803 47.714 82.796 1.00 28.79 480 CYS A CA 1
ATOM 3750 C C . CYS A 1 531 ? 24.821 48.272 81.362 1.00 27.84 480 CYS A C 1
ATOM 3751 O O . CYS A 1 531 ? 25.736 48.018 80.600 1.00 27.01 480 CYS A O 1
ATOM 3754 N N . GLU A 1 532 ? 23.794 49.043 81.000 1.00 26.52 481 GLU A N 1
ATOM 3755 C CA . GLU A 1 532 ? 23.765 49.705 79.695 1.00 27.74 481 GLU A CA 1
ATOM 3756 C C . GLU A 1 532 ? 24.985 50.656 79.549 1.00 25.56 481 GLU A C 1
ATOM 3757 O O . GLU A 1 532 ? 25.358 51.336 80.507 1.00 26.35 481 GLU A O 1
ATOM 3763 N N . ARG A 1 533 ? 25.559 50.706 78.352 1.00 25.55 482 ARG A N 1
ATOM 3764 C CA . ARG A 1 533 ? 26.742 51.545 78.078 1.00 24.31 482 ARG A CA 1
ATOM 3765 C C . ARG A 1 533 ? 26.374 52.878 77.437 1.00 25.23 482 ARG A C 1
ATOM 3766 O O . ARG A 1 533 ? 25.530 52.932 76.538 1.00 24.44 482 ARG A O 1
ATOM 3774 N N . THR A 1 534 ? 26.992 53.949 77.919 1.00 24.19 483 THR A N 1
ATOM 3775 C CA . THR A 1 534 ? 26.855 55.271 77.312 1.00 24.28 483 THR A CA 1
ATOM 3776 C C . THR A 1 534 ? 28.242 55.933 77.221 1.00 23.13 483 THR A C 1
ATOM 3777 O O . THR A 1 534 ? 28.911 56.108 78.236 1.00 20.60 483 THR A O 1
ATOM 3781 N N . MET A 1 535 ? 28.649 56.307 76.020 1.00 23.52 484 MET A N 1
ATOM 3782 C CA . MET A 1 535 ? 29.881 57.093 75.852 1.00 23.75 484 MET A CA 1
ATOM 3783 C C . MET A 1 535 ? 29.872 58.323 76.725 1.00 23.61 484 MET A C 1
ATOM 3784 O O . MET A 1 535 ? 28.883 59.077 76.762 1.00 24.60 484 MET A O 1
ATOM 3789 N N . LYS A 1 536 ? 30.962 58.545 77.457 1.00 20.81 485 LYS A N 1
ATOM 3790 C CA . LYS A 1 536 ? 31.124 59.822 78.155 1.00 19.87 485 LYS A CA 1
ATOM 3791 C C . LYS A 1 536 ? 31.707 60.849 77.164 1.00 19.59 485 LYS A C 1
ATOM 3792 O O . LYS A 1 536 ? 31.970 60.522 75.998 1.00 21.50 485 LYS A O 1
ATOM 3798 N N . ARG A 1 537 ? 31.857 62.074 77.620 1.00 21.41 486 ARG A N 1
ATOM 3799 C CA . ARG A 1 537 ? 32.406 63.137 76.802 1.00 24.98 486 ARG A CA 1
ATOM 3800 C C . ARG A 1 537 ? 33.840 62.762 76.351 1.00 24.29 486 ARG A C 1
ATOM 3801 O O . ARG A 1 537 ? 34.237 63.002 75.207 1.00 21.91 486 ARG A O 1
ATOM 3809 N N . SER A 1 538 ? 34.588 62.106 77.234 1.00 22.91 487 SER A N 1
ATOM 3810 C CA . SER A 1 538 ? 35.927 61.654 76.865 1.00 21.65 487 SER A CA 1
ATOM 3811 C C . SER A 1 538 ? 35.853 60.696 75.675 1.00 21.13 487 SER A C 1
ATOM 3812 O O . SER A 1 538 ? 36.603 60.857 74.704 1.00 20.61 487 SER A O 1
ATOM 3815 N N . ALA A 1 539 ? 34.920 59.736 75.701 1.00 21.71 488 ALA A N 1
ATOM 3816 C CA . ALA A 1 539 ? 34.745 58.835 74.572 1.00 21.29 488 ALA A CA 1
ATOM 3817 C C . ALA A 1 539 ? 34.317 59.573 73.298 1.00 23.29 488 ALA A C 1
ATOM 3818 O O . ALA A 1 539 ? 34.741 59.201 72.207 1.00 23.57 488 ALA A O 1
ATOM 3820 N N . ARG A 1 540 ? 33.474 60.592 73.445 1.00 24.05 489 ARG A N 1
ATOM 3821 C CA . ARG A 1 540 ? 33.046 61.413 72.304 1.00 25.99 489 ARG A CA 1
ATOM 3822 C C . ARG A 1 540 ? 34.225 62.218 71.719 1.00 24.62 489 ARG A C 1
ATOM 3823 O O . ARG A 1 540 ? 34.348 62.363 70.510 1.00 25.11 489 ARG A O 1
ATOM 3831 N N . TRP A 1 541 ? 35.049 62.784 72.584 1.00 23.53 490 TRP A N 1
ATOM 3832 C CA . TRP A 1 541 ? 36.283 63.427 72.113 1.00 24.08 490 TRP A CA 1
ATOM 3833 C C . TRP A 1 541 ? 37.163 62.435 71.364 1.00 24.43 490 TRP A C 1
ATOM 3834 O O . TRP A 1 541 ? 37.643 62.722 70.254 1.00 25.07 490 TRP A O 1
ATOM 3845 N N . LEU A 1 542 ? 37.339 61.246 71.927 1.00 22.84 491 LEU A N 1
ATOM 3846 C CA . LEU A 1 542 ? 38.179 60.242 71.286 1.00 22.38 491 LEU A CA 1
ATOM 3847 C C . LEU A 1 542 ? 37.617 59.827 69.918 1.00 25.32 491 LEU A C 1
ATOM 3848 O O . LEU A 1 542 ? 38.370 59.609 68.956 1.00 24.93 491 LEU A O 1
ATOM 3853 N N . GLN A 1 543 ? 36.293 59.683 69.845 1.00 25.85 492 GLN A N 1
ATOM 3854 C CA . GLN A 1 543 ? 35.618 59.428 68.583 1.00 27.55 492 GLN A CA 1
ATOM 3855 C C . GLN A 1 543 ? 35.913 60.514 67.522 1.00 27.83 492 GLN A C 1
ATOM 3856 O O . GLN A 1 543 ? 36.205 60.182 66.381 1.00 29.29 492 GLN A O 1
ATOM 3862 N N . GLU A 1 544 ? 35.836 61.798 67.887 1.00 30.07 493 GLU A N 1
ATOM 3863 C CA . GLU A 1 544 ? 36.157 62.888 66.948 1.00 33.14 493 GLU A CA 1
ATOM 3864 C C . GLU A 1 544 ? 37.641 62.834 66.544 1.00 31.80 493 GLU A C 1
ATOM 3865 O O . GLU A 1 544 ? 37.997 62.977 65.364 1.00 30.05 493 GLU A O 1
ATOM 3871 N N . PHE A 1 545 ? 38.494 62.631 67.543 1.00 28.71 494 PHE A N 1
ATOM 3872 C CA . PHE A 1 545 ? 39.945 62.522 67.353 1.00 27.04 494 PHE A CA 1
ATOM 3873 C C . PHE A 1 545 ? 40.284 61.408 66.360 1.00 27.58 494 PHE A C 1
ATOM 3874 O O . PHE A 1 545 ? 41.065 61.621 65.439 1.00 29.82 494 PHE A O 1
ATOM 3882 N N . ASN A 1 546 ? 39.689 60.235 66.523 1.00 29.00 495 ASN A N 1
ATOM 3883 C CA . ASN A 1 546 ? 39.932 59.119 65.624 1.00 32.11 495 ASN A CA 1
ATOM 3884 C C . ASN A 1 546 ? 39.270 59.312 64.251 1.00 35.35 495 ASN A C 1
ATOM 3885 O O . ASN A 1 546 ? 39.389 58.453 63.382 1.00 37.01 495 ASN A O 1
ATOM 3890 N N . GLY A 1 547 ? 38.572 60.429 64.067 1.00 37.67 496 GLY A N 1
ATOM 3891 C CA . GLY A 1 547 ? 37.888 60.726 62.816 1.00 41.75 496 GLY A CA 1
ATOM 3892 C C . GLY A 1 547 ? 36.688 59.838 62.488 1.00 44.23 496 GLY A C 1
ATOM 3893 O O . GLY A 1 547 ? 36.426 59.591 61.310 1.00 46.12 496 GLY A O 1
ATOM 3894 N N . ALA A 1 548 ? 35.941 59.396 63.508 1.00 45.45 497 ALA A N 1
ATOM 3895 C CA . ALA A 1 548 ? 34.905 58.360 63.344 1.00 46.11 497 ALA A CA 1
ATOM 3896 C C . ALA A 1 548 ? 33.441 58.783 63.613 1.00 46.62 497 ALA A C 1
ATOM 3897 O O . ALA A 1 548 ? 33.138 59.962 63.850 1.00 47.28 497 ALA A O 1
#

Radius of gyration: 21.15 Å; Cα contacts (8 Å, |Δi|>4): 1109; chains: 1; bounding box: 53×58×53 Å

Solvent-accessible surface area: 18309 Å² total; per-residue (Å²): 126,166,78,34,43,103,181,84,33,4,168,56,127,63,4,56,136,96,4,37,1,2,0,0,1,1,3,15,1,9,8,4,5,71,92,68,62,52,20,6,62,1,4,0,1,68,3,5,74,82,54,60,122,90,3,105,60,48,21,46,1,39,74,0,1,33,0,17,104,40,36,51,57,3,2,96,4,0,103,68,0,23,9,50,0,3,2,5,2,0,3,0,0,2,0,0,28,125,0,36,83,105,28,31,61,21,92,128,0,1,73,10,1,41,113,8,2,71,50,0,61,136,46,61,1,46,0,4,0,1,0,2,5,11,2,3,0,14,30,2,41,120,67,32,20,0,0,49,44,103,132,0,23,136,16,0,6,19,0,0,74,4,0,2,99,79,1,17,200,61,0,80,7,0,2,0,1,2,8,1,16,26,2,0,5,40,0,6,0,45,1,64,10,0,29,0,52,0,20,96,87,32,91,9,15,35,52,101,12,64,0,41,31,20,0,2,62,0,0,12,8,1,0,35,0,0,1,52,0,6,25,21,3,70,130,155,54,61,69,110,88,5,55,0,0,0,0,5,11,3,53,0,32,27,29,40,50,131,58,138,71,12,73,83,0,26,91,54,4,17,17,10,6,2,0,0,1,0,18,0,0,36,126,0,24,1,2,151,25,7,29,72,36,4,153,148,68,1,35,156,17,127,142,138,24,62,122,47,0,78,42,3,48,34,1,0,0,0,1,0,25,4,0,16,32,0,81,38,61,92,142,30,142,140,52,90,33,76,42,1,54,52,5,7,28,12,35,68,56,69,131,4,78,113,46,95,56,17,9,82,103,10,38,15,107,100,1,20,19,43,22,114,0,0,39,46,2,0,33,41,0,67,107,114,21,65,42,10,34,0,8,0,2,6,0,2,0,0,25,64,20,150,72,131,36,75,67,93,86,3,32,90,6,68,45,2,0,5,0,1,4,64,0,0,25,18,0,54,104,0,35,94,107,36,3,40,6,96,0,2,0,2,12,0,0,0,7,4,0,24,17,28,25,0,37,14,15,22,4,0,0,0,11,2,19,94,178,78,60,9,77,12,38,12,0,99,0,0,120,33,2,30,134,18,30,69,75

Sequence (487 aa):
IHRLSPWEIPRRDWFPPSFLFGAATSAYQIEGAWNEDGKGPSTWDHFCHNFPEWIVDRSNGDVAADSYHMYAEDVRLLKEMGMDAYRFSISWPRILPKGTLAGGINEKGVEYYNKLIDLLLENGIEPYITIFHWDTPQALVEAYGGFLDERIIKDYTDFAKVCFEKFGKTVKNWLTFNDPETFCSVSYGTGVLAPGRCSPGVSCAVPTGNSLSEPYIVAHNLLRAHAETVDIYNKYHKGADGRIGLALNVFGRVPYTNTFLDQQAQERSMDKCLGWFLEPVVRGDYPFSMRVSARDRVPYFKEKEQEKLVGSYDMIGINYYTSTFSKHIDLSPNNSPVLNTDDAYASQETKGPDGNAIGPPTGNAWINMYPKGLHDILMTMKNKYGNPPMYITENGMGDIDKGDLPKPVALEDHTRLDYIQRHLSVLKQSIDLGADVRGYFAWSLLDNFEWSSGYTERFGIVYVDRENGCERTMKRSARWLQEFNGA

CATH classification: 3.20.20.80

Organism: Sorghum bicolor (NCBI:txid4558)

B-factor: mean 28.89, std 10.53, range [9.86, 77.03]

InterPro domains:
  IPR001360 Glycoside hydrolase family 1 [PF00232] (73-547)
  IPR001360 Glycoside hydrolase family 1 [PR00131] (373-387)
  IPR001360 Glycoside hydrolase family 1 [PR00131] (451-459)
  IPR001360 Glycoside hydrolase family 1 [PR00131] (474-485)
  IPR001360 Glycoside hydrolase family 1 [PR00131] (495-512)
  IPR001360 Glycoside hydrolase family 1 [PR00131] (519-531)
  IPR001360 Glycoside hydrolase family 1 [PTHR10353] (78-548)
  IPR017853 Glycoside hydrolase superfamily [SSF51445] (67-545)
  IPR018120 Glycoside hydrolase family 1, active site [PS00572] (451-459)
  IPR033132 Glycosyl hydrolases family 1, N-terminal conserved site [PS00653] (80-94)